Protein AF-0000000079327884 (afdb_homodimer)

Secondary structure (DSSP, 8-state):
-EEEEEE-S-HHHHHHHHHHHHHHHHHTT--EEEEEESSHHHHHTTGGGGGG-SEEEE-SS-SSS-HHHHHHHHHHH-SSSEEEEEES--TTHHHHHHTT-SEEEETT-TTHHHHHHHHHHHHHHHHHHHHTEEEEEETTEEEEEEGGGEEEEEEETTEEEEEE-SSS-EEEEE-S-HHHHHHHTTTTTEEEEETTEEEEGGGEEEEETTEEEETTS-EEE--HHHHHHHHHHHHHHHHH-/-EEEEEE-S-HHHHHHHHHHHHHHHHHTT--EEEEEESSHHHHHTTGGGGGG-SEEEE-SS-SSS-HHHHHHHHHHH-SSSEEEEEES--TTHHHHHHTT-SEEEETT-TTHHHHHHHHHHHHHHHHHHHHTEEEEEETTEEEEEEGGGEEEEEEETTEEEEEE-SSS-EEEEE-S-HHHHHHHTGGGTEEEEETTEEEEGGGEEEEETTEEEETTS-EEE--HHHHHHHHHHHHHHHHH-

Organism: NCBI:txid704125

Radius of gyration: 24.8 Å; Cα contacts (8 Å, |Δi|>4): 854; chains: 2; bounding box: 61×65×65 Å

pLDDT: mean 87.69, std 11.41, range [45.06, 98.75]

Structure (mmCIF, N/CA/C/O backbone):
data_AF-0000000079327884-model_v1
#
loop_
_entity.id
_entity.type
_entity.pdbx_description
1 polymer 'DNA-binding response regulator'
#
loop_
_atom_site.group_PDB
_atom_site.id
_atom_site.type_symbol
_atom_site.label_atom_id
_atom_site.label_alt_id
_atom_site.label_comp_id
_atom_site.label_asym_id
_atom_site.label_entity_id
_atom_site.label_seq_id
_atom_site.pdbx_PDB_ins_code
_atom_site.Cartn_x
_atom_site.Cartn_y
_atom_site.Cartn_z
_atom_site.occupancy
_atom_site.B_iso_or_equiv
_atom_site.auth_seq_id
_atom_site.auth_comp_id
_atom_site.auth_asym_id
_atom_site.auth_atom_id
_atom_site.pdbx_PDB_model_num
ATOM 1 N N . MET A 1 1 ? 17.391 5.375 -3.02 1 72.81 1 MET A N 1
ATOM 2 C CA . MET A 1 1 ? 17.453 6.832 -2.912 1 72.81 1 MET A CA 1
ATOM 3 C C . MET A 1 1 ? 16.047 7.426 -2.826 1 72.81 1 MET A C 1
ATOM 5 O O . MET A 1 1 ? 15.164 7.047 -3.588 1 72.81 1 MET A O 1
ATOM 9 N N . PHE A 1 2 ? 15.828 8.242 -1.764 1 84.19 2 PHE A N 1
ATOM 10 C CA . PHE A 1 2 ? 14.562 8.953 -1.604 1 84.19 2 PHE A CA 1
ATOM 11 C C . PHE A 1 2 ? 14.539 10.219 -2.461 1 84.19 2 PHE A C 1
ATOM 13 O O . PHE A 1 2 ? 15.367 11.117 -2.275 1 84.19 2 PHE A O 1
ATOM 20 N N . ARG A 1 3 ? 13.703 10.25 -3.449 1 89.75 3 ARG A N 1
ATOM 21 C CA . ARG A 1 3 ? 13.445 11.508 -4.148 1 89.75 3 ARG A CA 1
ATOM 22 C C . ARG A 1 3 ? 12.227 12.219 -3.576 1 89.75 3 ARG A C 1
ATOM 24 O O . ARG A 1 3 ? 11.117 11.688 -3.629 1 89.75 3 ARG A O 1
ATOM 31 N N . ILE A 1 4 ? 12.461 13.359 -3.047 1 97.56 4 ILE A N 1
ATOM 32 C CA . ILE A 1 4 ? 11.422 14.078 -2.311 1 97.56 4 ILE A CA 1
ATOM 33 C C . ILE A 1 4 ? 11.133 15.414 -2.998 1 97.56 4 ILE A C 1
ATOM 35 O O . ILE A 1 4 ? 12.055 16.109 -3.428 1 97.56 4 ILE A O 1
ATOM 39 N N . ALA A 1 5 ? 9.875 15.711 -3.17 1 98.31 5 ALA A N 1
ATOM 40 C CA . ALA A 1 5 ? 9.461 17.031 -3.646 1 98.31 5 ALA A CA 1
ATOM 41 C C . ALA A 1 5 ? 8.828 17.844 -2.525 1 98.31 5 ALA A C 1
ATOM 43 O O . ALA A 1 5 ? 8.047 17.312 -1.73 1 98.31 5 ALA A O 1
ATOM 44 N N . ILE A 1 6 ? 9.219 19.062 -2.449 1 98.62 6 ILE A N 1
ATOM 45 C CA . ILE A 1 6 ? 8.57 20.047 -1.582 1 98.62 6 ILE A CA 1
ATOM 46 C C . ILE A 1 6 ? 7.859 21.094 -2.432 1 98.62 6 ILE A C 1
ATOM 48 O O . ILE A 1 6 ? 8.492 21.766 -3.256 1 98.62 6 ILE A O 1
ATOM 52 N N . CYS A 1 7 ? 6.574 21.25 -2.244 1 98.31 7 CYS A N 1
ATOM 53 C CA . CYS A 1 7 ? 5.785 22.203 -3.004 1 98.31 7 CYS A CA 1
ATOM 54 C C . CYS A 1 7 ? 5.105 23.203 -2.076 1 98.31 7 CYS A C 1
ATOM 56 O O . CYS A 1 7 ? 4.203 22.844 -1.316 1 98.31 7 CYS A O 1
ATOM 58 N N . ASP A 1 8 ? 5.504 24.422 -2.117 1 97.75 8 ASP A N 1
ATOM 59 C CA . ASP A 1 8 ? 5.035 25.516 -1.268 1 97.75 8 ASP A CA 1
ATOM 60 C C . ASP A 1 8 ? 5.336 26.875 -1.901 1 97.75 8 ASP A C 1
ATOM 62 O O . ASP A 1 8 ? 6.41 27.062 -2.475 1 97.75 8 ASP A O 1
ATOM 66 N N . ASP A 1 9 ? 4.379 27.781 -1.758 1 96.44 9 ASP A N 1
ATOM 67 C CA . ASP A 1 9 ? 4.629 29.062 -2.418 1 96.44 9 ASP A CA 1
ATOM 68 C C . ASP A 1 9 ? 5.34 30.031 -1.482 1 96.44 9 ASP A C 1
ATOM 70 O O . ASP A 1 9 ? 5.711 31.141 -1.89 1 96.44 9 ASP A O 1
ATOM 74 N N . GLU A 1 10 ? 5.508 29.719 -0.246 1 95.69 10 GLU A N 1
ATOM 75 C CA . GLU A 1 10 ? 6.242 30.531 0.709 1 95.69 10 GLU A CA 1
ATOM 76 C C . GLU A 1 10 ? 7.668 30.016 0.896 1 95.69 10 GLU A C 1
ATOM 78 O O . GLU A 1 10 ? 7.879 28.969 1.501 1 95.69 10 GLU A O 1
ATOM 83 N N . LYS A 1 11 ? 8.633 30.828 0.542 1 95.88 11 LYS A N 1
ATOM 84 C CA . LYS A 1 11 ? 10.047 30.453 0.55 1 95.88 11 LYS A CA 1
ATOM 85 C C . LYS A 1 11 ? 10.5 30.062 1.952 1 95.88 11 LYS A C 1
ATOM 87 O O . LYS A 1 11 ? 11.32 29.156 2.113 1 95.88 11 LYS A O 1
ATOM 92 N N . TYR A 1 12 ? 10.031 30.75 2.861 1 95.94 12 TYR A N 1
ATOM 93 C CA . TYR A 1 12 ? 10.414 30.484 4.242 1 95.94 12 TYR A CA 1
ATOM 94 C C . TYR A 1 12 ? 10.086 29.047 4.625 1 95.94 12 TYR A C 1
ATOM 96 O O . TYR A 1 12 ? 10.914 28.344 5.203 1 95.94 12 TYR A O 1
ATOM 104 N N . PHE A 1 13 ? 8.914 28.594 4.32 1 96.06 13 PHE A N 1
ATOM 105 C CA . PHE A 1 13 ? 8.469 27.266 4.715 1 96.06 13 PHE A CA 1
ATOM 106 C C . PHE A 1 13 ? 9.188 26.203 3.896 1 96.06 13 PHE A C 1
ATOM 108 O O . PHE A 1 13 ? 9.461 25.109 4.402 1 96.06 13 PHE A O 1
ATOM 115 N N . ILE A 1 14 ? 9.508 26.469 2.631 1 97.69 14 ILE A N 1
ATOM 116 C CA . ILE A 1 14 ? 10.312 25.547 1.821 1 97.69 14 ILE A CA 1
ATOM 117 C C . ILE A 1 14 ? 11.656 25.312 2.494 1 97.69 14 ILE A C 1
ATOM 119 O O . ILE A 1 14 ? 12.07 24.156 2.68 1 97.69 14 ILE A O 1
ATOM 123 N N . SER A 1 15 ? 12.305 26.406 2.848 1 97.5 15 SER A N 1
ATOM 124 C CA . SER A 1 15 ? 13.625 26.328 3.461 1 97.5 15 SER A CA 1
ATOM 125 C C . SER A 1 15 ? 13.57 25.578 4.793 1 97.5 15 SER A C 1
ATOM 127 O O . SER A 1 15 ? 14.406 24.719 5.062 1 97.5 15 SER A O 1
ATOM 129 N N . GLU A 1 16 ? 12.594 25.922 5.59 1 96.94 16 GLU A N 1
ATOM 130 C CA . GLU A 1 16 ? 12.445 25.281 6.895 1 96.94 16 GLU A CA 1
ATOM 131 C C . GLU A 1 16 ? 12.266 23.766 6.754 1 96.94 16 GLU A C 1
ATOM 133 O O . GLU A 1 16 ? 12.961 22.984 7.41 1 96.94 16 GLU A O 1
ATOM 138 N N . LEU A 1 17 ? 11.344 23.359 5.883 1 97.94 17 LEU A N 1
ATOM 139 C CA . LEU A 1 17 ? 11.07 21.938 5.688 1 97.94 17 LEU A CA 1
ATOM 140 C C . LEU A 1 17 ? 12.281 21.234 5.098 1 97.94 17 LEU A C 1
ATOM 142 O O . LEU A 1 17 ? 12.625 20.125 5.52 1 97.94 17 LEU A O 1
ATOM 146 N N . ASN A 1 18 ? 12.883 21.844 4.125 1 98.12 18 ASN A N 1
ATOM 147 C CA . ASN A 1 18 ? 14.094 21.297 3.527 1 98.12 18 ASN A CA 1
ATOM 148 C C . ASN A 1 18 ? 15.164 21.016 4.582 1 98.12 18 ASN A C 1
ATOM 150 O O . ASN A 1 18 ? 15.758 19.938 4.602 1 98.12 18 ASN A O 1
ATOM 154 N N . ASP A 1 19 ? 15.391 22 5.434 1 97.94 19 ASP A N 1
ATOM 155 C CA . ASP A 1 19 ? 16.406 21.859 6.473 1 97.94 19 ASP A CA 1
ATOM 156 C C . ASP A 1 19 ? 16.078 20.703 7.41 1 97.94 19 ASP A C 1
ATOM 158 O O . ASP A 1 19 ? 16.969 19.906 7.742 1 97.94 19 ASP A O 1
ATOM 162 N N . ILE A 1 20 ? 14.844 20.625 7.832 1 97.75 20 ILE A N 1
ATOM 163 C CA . ILE A 1 20 ? 14.414 19.578 8.75 1 97.75 20 ILE A CA 1
ATOM 164 C C . ILE A 1 20 ? 14.586 18.219 8.094 1 97.75 20 ILE A C 1
ATOM 166 O O . ILE A 1 20 ? 15.102 17.281 8.719 1 97.75 20 ILE A O 1
ATOM 170 N N . LEU A 1 21 ? 14.188 18.094 6.836 1 98.25 21 LEU A N 1
ATOM 171 C CA . LEU A 1 21 ? 14.281 16.828 6.113 1 98.25 21 LEU A CA 1
ATOM 172 C C . LEU A 1 21 ? 15.734 16.422 5.914 1 98.25 21 LEU A C 1
ATOM 174 O O . LEU A 1 21 ? 16.094 15.258 6.086 1 98.25 21 LEU A O 1
ATOM 178 N N . CYS A 1 22 ? 16.594 17.391 5.566 1 97.5 22 CYS A N 1
ATOM 179 C CA . CYS A 1 22 ? 18.016 17.125 5.398 1 97.5 22 CYS A CA 1
ATOM 180 C C . CYS A 1 22 ? 18.625 16.594 6.695 1 97.5 22 CYS A C 1
ATOM 182 O O . CYS A 1 22 ? 19.375 15.625 6.688 1 97.5 22 CYS A O 1
ATOM 184 N N . LYS A 1 23 ? 18.297 17.297 7.742 1 97.56 23 LYS A N 1
ATOM 185 C CA . LYS A 1 23 ? 18.797 16.875 9.047 1 97.56 23 LYS A CA 1
ATOM 186 C C . LYS A 1 23 ? 18.391 15.43 9.352 1 97.56 23 LYS A C 1
ATOM 188 O O . LYS A 1 23 ? 19.219 14.617 9.766 1 97.56 23 LYS A O 1
ATOM 193 N N . TYR A 1 24 ? 17.094 15.109 9.141 1 96.94 24 TYR A N 1
ATOM 194 C CA . TYR A 1 24 ? 16.562 13.773 9.391 1 96.94 24 TYR A CA 1
ATOM 195 C C . TYR A 1 24 ? 17.266 12.742 8.516 1 96.94 24 TYR A C 1
ATOM 197 O O . TYR A 1 24 ? 17.734 11.711 9.008 1 96.94 24 TYR A O 1
ATOM 205 N N . LEU A 1 25 ? 17.359 13.008 7.234 1 94.5 25 LEU A N 1
ATOM 206 C CA . LEU A 1 25 ? 17.891 12.055 6.266 1 94.5 25 LEU A CA 1
ATOM 207 C C . LEU A 1 25 ? 19.375 11.82 6.473 1 94.5 25 LEU A C 1
ATOM 209 O O . LEU A 1 25 ? 19.859 10.695 6.359 1 94.5 25 LEU A O 1
ATOM 213 N N . ASN A 1 26 ? 20.094 12.852 6.816 1 94.5 26 ASN A N 1
ATOM 214 C CA . ASN A 1 26 ? 21.516 12.727 7.109 1 94.5 26 ASN A CA 1
ATOM 215 C C . ASN A 1 26 ? 21.75 11.93 8.391 1 94.5 26 ASN A C 1
ATOM 217 O O . ASN A 1 26 ? 22.656 11.094 8.445 1 94.5 26 ASN A O 1
ATOM 221 N N . LYS A 1 27 ? 20.938 12.281 9.359 1 94.75 27 LYS A N 1
ATOM 222 C CA . LYS A 1 27 ? 21.047 11.562 10.633 1 94.75 27 LYS A CA 1
ATOM 223 C C . LYS A 1 27 ? 20.859 10.062 10.438 1 94.75 27 LYS A C 1
ATOM 225 O O . LYS A 1 27 ? 21.484 9.258 11.133 1 94.75 27 LYS A O 1
ATOM 230 N N . HIS A 1 28 ? 20.062 9.727 9.508 1 90.69 28 HIS A N 1
ATOM 231 C CA . HIS A 1 28 ? 19.75 8.32 9.281 1 90.69 28 HIS A CA 1
ATOM 232 C C . HIS A 1 28 ? 20.562 7.75 8.125 1 90.69 28 HIS A C 1
ATOM 234 O O . HIS A 1 28 ? 20.281 6.641 7.66 1 90.69 28 HIS A O 1
ATOM 240 N N . GLU A 1 29 ? 21.469 8.508 7.566 1 89.12 29 GLU A N 1
ATOM 241 C CA . GLU A 1 29 ? 22.391 8.094 6.512 1 89.12 29 GLU A CA 1
ATOM 242 C C . GLU A 1 29 ? 21.641 7.582 5.285 1 89.12 29 GLU A C 1
ATOM 244 O O . GLU A 1 29 ? 21.984 6.535 4.73 1 89.12 29 GLU A O 1
ATOM 249 N N . MET A 1 30 ? 20.625 8.289 4.938 1 84.94 30 MET A N 1
ATOM 250 C CA . MET A 1 30 ? 19.812 7.941 3.77 1 84.94 30 MET A CA 1
ATOM 251 C C . MET A 1 30 ? 20.219 8.781 2.561 1 84.94 30 MET A C 1
ATOM 253 O O . MET A 1 30 ? 20.453 9.984 2.688 1 84.94 30 MET A O 1
ATOM 257 N N . GLU A 1 31 ? 20.359 8.102 1.444 1 86.62 31 GLU A N 1
ATOM 258 C CA . GLU A 1 31 ? 20.578 8.836 0.201 1 86.62 31 GLU A CA 1
ATOM 259 C C . GLU A 1 31 ? 19.297 9.5 -0.281 1 86.62 31 GLU A C 1
ATOM 261 O O . GLU A 1 31 ? 18.234 8.867 -0.321 1 86.62 31 GLU A O 1
ATOM 266 N N . TYR A 1 32 ? 19.438 10.781 -0.615 1 88 32 TYR A N 1
ATOM 267 C CA . TYR A 1 32 ? 18.203 11.484 -0.965 1 88 32 TYR A CA 1
ATOM 268 C C . TYR A 1 32 ? 18.484 12.594 -1.979 1 88 32 TYR A C 1
ATOM 270 O O . TYR A 1 32 ? 19.641 12.969 -2.188 1 88 32 TYR A O 1
ATOM 278 N N . GLU A 1 33 ? 17.5 12.961 -2.695 1 92.5 33 GLU A N 1
ATOM 279 C CA . GLU A 1 33 ? 17.406 14.172 -3.508 1 92.5 33 GLU A CA 1
ATOM 280 C C . GLU A 1 33 ? 16.109 14.93 -3.227 1 92.5 33 GLU A C 1
ATOM 282 O O . GLU A 1 33 ? 15.039 14.336 -3.195 1 92.5 33 GLU A O 1
ATOM 287 N N . ILE A 1 34 ? 16.281 16.234 -2.963 1 97.56 34 ILE A N 1
ATOM 288 C CA . ILE A 1 34 ? 15.117 17.047 -2.676 1 97.56 34 ILE A CA 1
ATOM 289 C C . ILE A 1 34 ? 14.977 18.141 -3.73 1 97.56 34 ILE A C 1
ATOM 291 O O . ILE A 1 34 ? 15.906 18.922 -3.955 1 97.56 34 ILE A O 1
ATOM 295 N N . ASP A 1 35 ? 13.898 18.109 -4.426 1 97.5 35 ASP A N 1
ATOM 296 C CA . ASP A 1 35 ? 13.539 19.188 -5.34 1 97.5 35 ASP A CA 1
ATOM 297 C C . ASP A 1 35 ? 12.445 20.078 -4.75 1 97.5 35 ASP A C 1
ATOM 299 O O . ASP A 1 35 ? 11.547 19.578 -4.062 1 97.5 35 ASP A O 1
ATOM 303 N N . THR A 1 36 ? 12.516 21.344 -5.023 1 98.31 36 THR A N 1
ATOM 304 C CA . THR A 1 36 ? 11.531 22.281 -4.484 1 98.31 36 THR A CA 1
ATOM 305 C C . THR A 1 36 ? 10.75 22.953 -5.613 1 98.31 36 THR A C 1
ATOM 307 O O . THR A 1 36 ? 11.297 23.203 -6.688 1 98.31 36 THR A O 1
ATOM 310 N N . PHE A 1 37 ? 9.469 23.156 -5.375 1 97.69 37 PHE A N 1
ATOM 311 C CA . PHE A 1 37 ? 8.562 23.812 -6.309 1 97.69 37 PHE A CA 1
ATOM 312 C C . PHE A 1 37 ? 7.805 24.938 -5.629 1 97.69 37 PHE A C 1
ATOM 314 O O . PHE A 1 37 ? 7.379 24.812 -4.48 1 97.69 37 PHE A O 1
ATOM 321 N N . LYS A 1 38 ? 7.582 26.062 -6.34 1 96.81 38 LYS A N 1
ATOM 322 C CA . LYS A 1 38 ? 7.016 27.266 -5.727 1 96.81 38 LYS A CA 1
ATOM 323 C C . LYS A 1 38 ? 5.512 27.344 -5.965 1 96.81 38 LYS A C 1
ATOM 325 O O . LYS A 1 38 ? 4.871 28.328 -5.594 1 96.81 38 LYS A O 1
ATOM 330 N N . SER A 1 39 ? 4.969 26.391 -6.656 1 96.06 39 SER A N 1
ATOM 331 C CA . SER A 1 39 ? 3.529 26.328 -6.895 1 96.06 39 SER A CA 1
ATOM 332 C C . SER A 1 39 ? 3.105 24.906 -7.293 1 96.06 39 SER A C 1
ATOM 334 O O . SER A 1 39 ? 3.922 24.125 -7.77 1 96.06 39 SER A O 1
ATOM 336 N N . GLY A 1 40 ? 1.784 24.625 -7.004 1 96.25 40 GLY A N 1
ATOM 337 C CA . GLY A 1 40 ? 1.238 23.359 -7.492 1 96.25 40 GLY A CA 1
ATOM 338 C C . GLY A 1 40 ? 1.305 23.219 -9 1 96.25 40 GLY A C 1
ATOM 339 O O . GLY A 1 40 ? 1.574 22.141 -9.523 1 96.25 40 GLY A O 1
ATOM 340 N N . LYS A 1 41 ? 1.123 24.391 -9.664 1 96 41 LYS A N 1
ATOM 341 C CA . LYS A 1 41 ? 1.171 24.406 -11.117 1 96 41 LYS A CA 1
ATOM 342 C C . LYS A 1 41 ? 2.545 23.984 -11.633 1 96 41 LYS A C 1
ATOM 344 O O . LYS A 1 41 ? 2.646 23.156 -12.531 1 96 41 LYS A O 1
ATOM 349 N N . GLU A 1 42 ? 3.59 24.531 -11.047 1 96.25 42 GLU A N 1
ATOM 350 C CA . GLU A 1 42 ? 4.957 24.172 -11.406 1 96.25 42 GLU A CA 1
ATOM 351 C C . GLU A 1 42 ? 5.195 22.672 -11.234 1 96.25 42 GLU A C 1
ATOM 353 O O . GLU A 1 42 ? 5.816 22.031 -12.086 1 96.25 42 GLU A O 1
ATOM 358 N N . PHE A 1 43 ? 4.66 22.078 -10.25 1 96.81 43 PHE A N 1
ATOM 359 C CA . PHE A 1 43 ? 4.871 20.672 -9.953 1 96.81 43 PHE A CA 1
ATOM 360 C C . PHE A 1 43 ? 4.129 19.797 -10.945 1 96.81 43 PHE A C 1
ATOM 362 O O . PHE A 1 43 ? 4.695 18.828 -11.484 1 96.81 43 PHE A O 1
ATOM 369 N N . ILE A 1 44 ? 2.893 20.156 -11.25 1 95.19 44 ILE A N 1
ATOM 370 C CA . ILE A 1 44 ? 2.049 19.312 -12.094 1 95.19 44 ILE A CA 1
ATOM 371 C C . ILE A 1 44 ? 2.564 19.344 -13.531 1 95.19 44 ILE A C 1
ATOM 373 O O . ILE A 1 44 ? 2.312 18.422 -14.312 1 95.19 44 ILE A O 1
ATOM 377 N N . GLU A 1 45 ? 3.258 20.359 -13.859 1 94.19 45 GLU A N 1
ATOM 378 C CA . GLU A 1 45 ? 3.82 20.484 -15.203 1 94.19 45 GLU A CA 1
ATOM 379 C C . GLU A 1 45 ? 4.812 19.359 -15.484 1 94.19 45 GLU A C 1
ATOM 381 O O . GLU A 1 45 ? 5.117 19.078 -16.641 1 94.19 45 GLU A O 1
ATOM 386 N N . LEU A 1 46 ? 5.254 18.781 -14.43 1 86.81 46 LEU A N 1
ATOM 387 C CA . LEU A 1 46 ? 6.145 17.641 -14.602 1 86.81 46 LEU A CA 1
ATOM 388 C C . LEU A 1 46 ? 5.43 16.5 -15.32 1 86.81 46 LEU A C 1
ATOM 390 O O . LEU A 1 46 ? 6.074 15.633 -15.914 1 86.81 46 LEU A O 1
ATOM 394 N N . GLY A 1 47 ? 4.113 16.438 -15.18 1 86.06 47 GLY A N 1
ATOM 395 C CA . GLY A 1 47 ? 3.346 15.359 -15.781 1 86.06 47 GLY A CA 1
ATOM 396 C C . GLY A 1 47 ? 3.682 13.992 -15.211 1 86.06 47 GLY A C 1
ATOM 397 O O . GLY A 1 47 ? 3.641 13.797 -13.992 1 86.06 47 GLY A O 1
ATOM 398 N N . ILE A 1 48 ? 4.047 13.125 -16.062 1 71.75 48 ILE A N 1
ATOM 399 C CA . ILE A 1 48 ? 4.301 11.742 -15.656 1 71.75 48 ILE A CA 1
ATOM 400 C C . ILE A 1 48 ? 5.57 11.672 -14.812 1 71.75 48 ILE A C 1
ATOM 402 O O . ILE A 1 48 ? 5.738 10.758 -14 1 71.75 48 ILE A O 1
ATOM 406 N N . GLU A 1 49 ? 6.461 12.617 -14.922 1 78.94 49 GLU A N 1
ATOM 407 C CA . GLU A 1 49 ? 7.723 12.625 -14.195 1 78.94 49 GLU A CA 1
ATOM 408 C C . GLU A 1 49 ? 7.492 12.82 -12.695 1 78.94 49 GLU A C 1
ATOM 410 O O . GLU A 1 49 ? 8.398 12.594 -11.891 1 78.94 49 GLU A O 1
ATOM 415 N N . MET A 1 50 ? 6.273 13.164 -12.297 1 86 50 MET A N 1
ATOM 416 C CA . MET A 1 50 ? 5.949 13.281 -10.883 1 86 50 MET A CA 1
ATOM 417 C C . MET A 1 50 ? 6.172 11.953 -10.156 1 86 50 MET A C 1
ATOM 419 O O . MET A 1 50 ? 6.441 11.938 -8.953 1 86 50 MET A O 1
ATOM 423 N N . ILE A 1 51 ? 6.117 10.945 -10.953 1 79.44 51 ILE A N 1
ATOM 424 C CA . ILE A 1 51 ? 6.121 9.617 -10.344 1 79.44 51 ILE A CA 1
ATOM 425 C C . ILE A 1 51 ? 7.523 9.289 -9.844 1 79.44 51 ILE A C 1
ATOM 427 O O . ILE A 1 51 ? 7.715 8.312 -9.109 1 79.44 51 ILE A O 1
ATOM 431 N N . LYS A 1 52 ? 8.516 10.062 -10.242 1 78.19 52 LYS A N 1
ATOM 432 C CA . LYS A 1 52 ? 9.883 9.797 -9.805 1 78.19 52 LYS A CA 1
ATOM 433 C C . LYS A 1 52 ? 10.047 10.102 -8.312 1 78.19 52 LYS A C 1
ATOM 435 O O . LYS A 1 52 ? 10.992 9.625 -7.68 1 78.19 52 LYS A O 1
ATOM 440 N N . TYR A 1 53 ? 9.18 10.859 -7.801 1 90.5 53 TYR A N 1
ATOM 441 C CA . TYR A 1 53 ? 9.266 11.195 -6.383 1 90.5 53 TYR A CA 1
ATOM 442 C C . TYR A 1 53 ? 8.602 10.125 -5.527 1 90.5 53 TYR A C 1
ATOM 444 O O . TYR A 1 53 ? 7.5 9.664 -5.84 1 90.5 53 TYR A O 1
ATOM 452 N N . THR A 1 54 ? 9.281 9.75 -4.492 1 89.5 54 THR A N 1
ATOM 453 C CA . THR A 1 54 ? 8.719 8.812 -3.527 1 89.5 54 THR A CA 1
ATOM 454 C C . THR A 1 54 ? 7.754 9.531 -2.586 1 89.5 54 THR A C 1
ATOM 456 O O . THR A 1 54 ? 6.711 8.977 -2.225 1 89.5 54 THR A O 1
ATOM 459 N N . ILE A 1 55 ? 8.133 10.703 -2.219 1 96.88 55 ILE A N 1
ATOM 460 C CA . ILE A 1 55 ? 7.355 11.5 -1.272 1 96.88 55 ILE A CA 1
ATOM 461 C C . ILE A 1 55 ? 7.168 12.914 -1.817 1 96.88 55 ILE A C 1
ATOM 463 O O . ILE A 1 55 ? 8.102 13.5 -2.369 1 96.88 55 ILE A O 1
ATOM 467 N N . VAL A 1 56 ? 5.984 13.438 -1.674 1 98.31 56 VAL A N 1
ATOM 468 C CA . VAL A 1 56 ? 5.691 14.828 -1.999 1 98.31 56 VAL A CA 1
ATOM 469 C C . VAL A 1 56 ? 5.109 15.539 -0.776 1 98.31 56 VAL A C 1
ATOM 471 O O . VAL A 1 56 ? 4.043 15.164 -0.285 1 98.31 56 VAL A O 1
ATOM 474 N N . PHE A 1 57 ? 5.84 16.516 -0.24 1 98.75 57 PHE A N 1
ATOM 475 C CA . PHE A 1 57 ? 5.316 17.438 0.77 1 98.75 57 PHE A CA 1
ATOM 476 C C . PHE A 1 57 ? 4.613 18.625 0.117 1 98.75 57 PHE A C 1
ATOM 478 O O . PHE A 1 57 ? 5.223 19.359 -0.656 1 98.75 57 PHE A O 1
ATOM 485 N N . LEU A 1 58 ? 3.377 18.797 0.476 1 98.5 58 LEU A N 1
ATOM 486 C CA . LEU A 1 58 ? 2.521 19.672 -0.327 1 98.5 58 LEU A CA 1
ATOM 487 C C . LEU A 1 58 ? 1.756 20.641 0.558 1 98.5 58 LEU A C 1
ATOM 489 O O . LEU A 1 58 ? 1.028 20.234 1.463 1 98.5 58 LEU A O 1
ATOM 493 N N . ASP A 1 59 ? 1.954 21.891 0.346 1 98.12 59 ASP A N 1
ATOM 494 C CA . ASP A 1 59 ? 1.074 22.891 0.945 1 98.12 59 ASP A CA 1
ATOM 495 C C . ASP A 1 59 ? -0.299 22.891 0.276 1 98.12 59 ASP A C 1
ATOM 497 O O . ASP A 1 59 ? -0.427 22.516 -0.888 1 98.12 59 ASP A O 1
ATOM 501 N N . ILE A 1 60 ? -1.286 23.328 1.004 1 97.56 60 ILE A N 1
ATOM 502 C CA . ILE A 1 60 ? -2.629 23.344 0.436 1 97.56 60 ILE A CA 1
ATOM 503 C C . ILE A 1 60 ? -2.924 24.719 -0.155 1 97.56 60 ILE A C 1
ATOM 505 O O . ILE A 1 60 ? -3.441 24.828 -1.27 1 97.56 60 ILE A O 1
ATOM 509 N N . ASN A 1 61 ? -2.629 25.719 0.655 1 95.5 61 ASN A N 1
ATOM 510 C CA . ASN A 1 61 ? -2.928 27.062 0.208 1 95.5 61 ASN A CA 1
ATOM 511 C C . ASN A 1 61 ? -1.796 27.641 -0.637 1 95.5 61 ASN A C 1
ATOM 513 O O . ASN A 1 61 ? -0.865 28.25 -0.105 1 95.5 61 ASN A O 1
ATOM 517 N N . MET A 1 62 ? -1.874 27.5 -1.877 1 95.19 62 MET A N 1
ATOM 518 C CA . MET A 1 62 ? -0.914 28.031 -2.834 1 95.19 62 MET A CA 1
ATOM 519 C C . MET A 1 62 ? -1.624 28.812 -3.939 1 95.19 62 MET A C 1
ATOM 521 O O . MET A 1 62 ? -2.828 28.641 -4.141 1 95.19 62 MET A O 1
ATOM 525 N N . ASP A 1 63 ? -0.84 29.547 -4.656 1 89.62 63 ASP A N 1
ATOM 526 C CA . ASP A 1 63 ? -1.395 30.375 -5.723 1 89.62 63 ASP A CA 1
ATOM 527 C C . ASP A 1 63 ? -1.861 29.516 -6.898 1 89.62 63 ASP A C 1
ATOM 529 O O . ASP A 1 63 ? -1.205 28.531 -7.254 1 89.62 63 ASP A O 1
ATOM 533 N N . GLU A 1 64 ? -3.049 29.828 -7.555 1 90.62 64 GLU A N 1
ATOM 534 C CA . GLU A 1 64 ? -3.604 29.25 -8.773 1 90.62 64 GLU A CA 1
ATOM 535 C C . GLU A 1 64 ? -4.211 27.875 -8.516 1 90.62 64 GLU A C 1
ATOM 537 O O . GLU A 1 64 ? -5.434 27.734 -8.461 1 90.62 64 GLU A O 1
ATOM 542 N N . ILE A 1 65 ? -3.281 26.859 -8.281 1 93.75 65 ILE A N 1
ATOM 543 C CA . ILE A 1 65 ? -3.758 25.516 -8.008 1 93.75 65 ILE A CA 1
ATOM 544 C C . ILE A 1 65 ? -3.432 25.141 -6.566 1 93.75 65 ILE A C 1
ATOM 546 O O . ILE A 1 65 ? -2.271 25.188 -6.148 1 93.75 65 ILE A O 1
ATOM 550 N N . ASN A 1 66 ? -4.457 24.734 -5.852 1 95.5 66 ASN A N 1
ATOM 551 C CA . ASN A 1 66 ? -4.203 24.438 -4.445 1 95.5 66 ASN A CA 1
ATOM 552 C C . ASN A 1 66 ? -3.654 23.031 -4.254 1 95.5 66 ASN A C 1
ATOM 554 O O . ASN A 1 66 ? -3.607 22.234 -5.203 1 95.5 66 ASN A O 1
ATOM 558 N N . GLY A 1 67 ? -3.262 22.734 -3.072 1 97.69 67 GLY A N 1
ATOM 559 C CA . GLY A 1 67 ? -2.592 21.484 -2.777 1 97.69 67 GLY A CA 1
ATOM 560 C C . GLY A 1 67 ? -3.473 20.266 -3.006 1 97.69 67 GLY A C 1
ATOM 561 O O . GLY A 1 67 ? -2.984 19.203 -3.391 1 97.69 67 GLY A O 1
ATOM 562 N N . ILE A 1 68 ? -4.773 20.391 -2.758 1 97.94 68 ILE A N 1
ATOM 563 C CA . ILE A 1 68 ? -5.691 19.281 -2.945 1 97.94 68 ILE A CA 1
ATOM 564 C C . ILE A 1 68 ? -5.793 18.938 -4.43 1 97.94 68 ILE A C 1
ATOM 566 O O . ILE A 1 68 ? -5.711 17.766 -4.812 1 97.94 68 ILE A O 1
ATOM 570 N N . MET A 1 69 ? -5.91 19.922 -5.215 1 97.5 69 MET A N 1
ATOM 571 C CA . MET A 1 69 ? -5.969 19.734 -6.66 1 97.5 69 MET A CA 1
ATOM 572 C C . MET A 1 69 ? -4.656 19.156 -7.184 1 97.5 69 MET A C 1
ATOM 574 O O . MET A 1 69 ? -4.66 18.281 -8.062 1 97.5 69 MET A O 1
ATOM 578 N N . THR A 1 70 ? -3.57 19.688 -6.668 1 97.94 70 THR A N 1
ATOM 579 C CA . THR A 1 70 ? -2.262 19.156 -7.031 1 97.94 70 THR A CA 1
ATOM 580 C C . THR A 1 70 ? -2.168 17.672 -6.695 1 97.94 70 THR A C 1
ATOM 582 O O . THR A 1 70 ? -1.713 16.859 -7.516 1 97.94 70 THR A O 1
ATOM 585 N N . ALA A 1 71 ? -2.623 17.281 -5.508 1 98.25 71 ALA A N 1
ATOM 586 C CA . ALA A 1 71 ? -2.611 15.891 -5.062 1 98.25 71 ALA A CA 1
ATOM 587 C C . ALA A 1 71 ? -3.463 15.016 -5.977 1 98.25 71 ALA A C 1
ATOM 589 O O . ALA A 1 71 ? -3.076 13.891 -6.305 1 98.25 71 ALA A O 1
ATOM 590 N N . LYS A 1 72 ? -4.625 15.547 -6.387 1 97.06 72 LYS A N 1
ATOM 591 C CA . LYS A 1 72 ? -5.48 14.812 -7.309 1 97.06 72 LYS A CA 1
ATOM 592 C C . LYS A 1 72 ? -4.758 14.523 -8.625 1 97.06 72 LYS A C 1
ATOM 594 O O . LYS A 1 72 ? -4.891 13.43 -9.188 1 97.06 72 LYS A O 1
ATOM 599 N N . LYS A 1 73 ? -4.035 15.461 -9.07 1 94.38 73 LYS A N 1
ATOM 600 C CA . LYS A 1 73 ? -3.271 15.289 -10.305 1 94.38 73 LYS A CA 1
ATOM 601 C C . LYS A 1 73 ? -2.193 14.219 -10.141 1 94.38 73 LYS A C 1
ATOM 603 O O . LYS A 1 73 ? -1.971 13.406 -11.039 1 94.38 73 LYS A O 1
ATOM 608 N N . ILE A 1 74 ? -1.498 14.219 -9 1 94.25 74 ILE A N 1
ATOM 609 C CA . ILE A 1 74 ? -0.516 13.18 -8.703 1 94.25 74 ILE A CA 1
ATOM 610 C C . ILE A 1 74 ? -1.166 11.805 -8.82 1 94.25 74 ILE A C 1
ATOM 612 O O . ILE A 1 74 ? -0.602 10.891 -9.438 1 94.25 74 ILE A O 1
ATOM 616 N N . ARG A 1 75 ? -2.402 11.641 -8.25 1 93.12 75 ARG A N 1
ATOM 617 C CA . ARG A 1 75 ? -3.098 10.359 -8.172 1 93.12 75 ARG A CA 1
ATOM 618 C C . ARG A 1 75 ? -3.537 9.891 -9.555 1 93.12 75 ARG A C 1
ATOM 620 O O . ARG A 1 75 ? -3.758 8.695 -9.773 1 93.12 75 ARG A O 1
ATOM 627 N N . GLU A 1 76 ? -3.619 10.852 -10.484 1 87.69 76 GLU A N 1
ATOM 628 C CA . GLU A 1 76 ? -3.902 10.461 -11.867 1 87.69 76 GLU A CA 1
ATOM 629 C C . GLU A 1 76 ? -2.754 9.648 -12.453 1 87.69 76 GLU A C 1
ATOM 631 O O . GLU A 1 76 ? -2.961 8.844 -13.367 1 87.69 76 GLU A O 1
ATOM 636 N N . PHE A 1 77 ? -1.587 9.867 -11.859 1 76.94 77 PHE A N 1
ATOM 637 C CA . PHE A 1 77 ? -0.414 9.234 -12.453 1 76.94 77 PHE A CA 1
ATOM 638 C C . PHE A 1 77 ? 0.106 8.109 -11.57 1 76.94 77 PHE A C 1
ATOM 640 O O . PHE A 1 77 ? 0.739 7.172 -12.062 1 76.94 77 PHE A O 1
ATOM 647 N N . SER A 1 78 ? -0.13 8.234 -10.273 1 81.75 78 SER A N 1
ATOM 648 C CA . SER A 1 78 ? 0.474 7.254 -9.375 1 81.75 78 SER A CA 1
ATOM 649 C C . SER A 1 78 ? -0.329 7.113 -8.086 1 81.75 78 SER A C 1
ATOM 651 O O . SER A 1 78 ? -0.695 8.109 -7.465 1 81.75 78 SER A O 1
ATOM 653 N N . LYS A 1 79 ? -0.543 5.863 -7.699 1 85.69 79 LYS A N 1
ATOM 654 C CA . LYS A 1 79 ? -1.139 5.578 -6.398 1 85.69 79 LYS A CA 1
ATOM 655 C C . LYS A 1 79 ? -0.062 5.348 -5.34 1 85.69 79 LYS A C 1
ATOM 657 O O . LYS A 1 79 ? -0.365 5.266 -4.148 1 85.69 79 LYS A O 1
ATOM 662 N N . GLU A 1 80 ? 1.196 5.406 -5.777 1 80.81 80 GLU A N 1
ATOM 663 C CA . GLU A 1 80 ? 2.279 4.973 -4.898 1 80.81 80 GLU A CA 1
ATOM 664 C C . GLU A 1 80 ? 2.982 6.168 -4.262 1 80.81 80 GLU A C 1
ATOM 666 O O . GLU A 1 80 ? 3.561 6.051 -3.18 1 80.81 80 GLU A O 1
ATOM 671 N N . VAL A 1 81 ? 2.941 7.258 -5.035 1 89.88 81 VAL A N 1
ATOM 672 C CA . VAL A 1 81 ? 3.586 8.445 -4.48 1 89.88 81 VAL A CA 1
ATOM 673 C C . VAL A 1 81 ? 2.982 8.773 -3.119 1 89.88 81 VAL A C 1
ATOM 675 O O . VAL A 1 81 ? 1.759 8.836 -2.973 1 89.88 81 VAL A O 1
ATOM 678 N N . LEU A 1 82 ? 3.812 8.891 -2.088 1 96.19 82 LEU A N 1
ATOM 679 C CA . LEU A 1 82 ? 3.342 9.242 -0.751 1 96.19 82 LEU A CA 1
ATOM 680 C C . LEU A 1 82 ? 3.154 10.75 -0.615 1 96.19 82 LEU A C 1
ATOM 682 O O . LEU A 1 82 ? 4.098 11.516 -0.813 1 96.19 82 LEU A O 1
ATOM 686 N N . ILE A 1 83 ? 1.952 11.172 -0.309 1 98.31 83 ILE A N 1
ATOM 687 C CA . ILE A 1 83 ? 1.624 12.594 -0.209 1 98.31 83 ILE A CA 1
ATOM 688 C C . ILE A 1 83 ? 1.52 12.992 1.26 1 98.31 83 ILE A C 1
ATOM 690 O O . ILE A 1 83 ? 0.831 12.336 2.043 1 98.31 83 ILE A O 1
ATOM 694 N N . VAL A 1 84 ? 2.234 13.992 1.616 1 98.69 84 VAL A N 1
ATOM 695 C CA . VAL A 1 84 ? 2.141 14.609 2.938 1 98.69 84 VAL A CA 1
ATOM 696 C C . VAL A 1 84 ? 1.698 16.062 2.803 1 98.69 84 VAL A C 1
ATOM 698 O O . VAL A 1 84 ? 2.41 16.891 2.219 1 98.69 84 VAL A O 1
ATOM 701 N N . PHE A 1 85 ? 0.553 16.359 3.379 1 98.56 85 PHE A N 1
ATOM 702 C CA . PHE A 1 85 ? 0.161 17.766 3.41 1 98.56 85 PHE A CA 1
ATOM 703 C C . PHE A 1 85 ? 0.839 18.484 4.566 1 98.56 85 PHE A C 1
ATOM 705 O O . PHE A 1 85 ? 0.883 17.969 5.688 1 98.56 85 PHE A O 1
ATOM 712 N N . VAL A 1 86 ? 1.447 19.609 4.309 1 98.31 86 VAL A N 1
ATOM 713 C CA . VAL A 1 86 ? 2.027 20.516 5.293 1 98.31 86 VAL A CA 1
ATOM 714 C C . VAL A 1 86 ? 1.443 21.906 5.117 1 98.31 86 VAL A C 1
ATOM 716 O O . VAL A 1 86 ? 1.826 22.641 4.195 1 98.31 86 VAL A O 1
ATOM 719 N N . THR A 1 87 ? 0.539 22.297 6.004 1 97.5 87 THR A N 1
ATOM 720 C CA . THR A 1 87 ? -0.24 23.5 5.758 1 97.5 87 THR A CA 1
ATOM 721 C C . THR A 1 87 ? -0.682 24.141 7.07 1 97.5 87 THR A C 1
ATOM 723 O O . THR A 1 87 ? -0.592 23.516 8.133 1 97.5 87 THR A O 1
ATOM 726 N N . ALA A 1 88 ? -1.12 25.391 6.98 1 95.19 88 ALA A N 1
ATOM 727 C CA . ALA A 1 88 ? -1.656 26.094 8.148 1 95.19 88 ALA A CA 1
ATOM 728 C C . ALA A 1 88 ? -3.154 25.828 8.297 1 95.19 88 ALA A C 1
ATOM 730 O O . ALA A 1 88 ? -3.76 26.234 9.289 1 95.19 88 ALA A O 1
ATOM 731 N N . TYR A 1 89 ? -3.764 25.156 7.375 1 94.19 89 TYR A N 1
ATOM 732 C CA . TYR A 1 89 ? -5.215 25.016 7.32 1 94.19 89 TYR A CA 1
ATOM 733 C C . TYR A 1 89 ? -5.641 23.625 7.777 1 94.19 89 TYR A C 1
ATOM 735 O O . TYR A 1 89 ? -5.293 22.609 7.148 1 94.19 89 TYR A O 1
ATOM 743 N N . ILE A 1 90 ? -6.395 23.625 8.805 1 93.19 90 ILE A N 1
ATOM 744 C CA . ILE A 1 90 ? -6.824 22.344 9.383 1 93.19 90 ILE A CA 1
ATOM 745 C C . ILE A 1 90 ? -8.086 21.859 8.672 1 93.19 90 ILE A C 1
ATOM 747 O O . ILE A 1 90 ? -8.391 20.672 8.703 1 93.19 90 ILE A O 1
ATOM 751 N N . ASN A 1 91 ? -8.789 22.688 7.945 1 94.38 91 ASN A N 1
ATOM 752 C CA . ASN A 1 91 ? -10.148 22.406 7.477 1 94.38 91 ASN A CA 1
ATOM 753 C C . ASN A 1 91 ? -10.148 21.516 6.246 1 94.38 91 ASN A C 1
ATOM 755 O O . ASN A 1 91 ? -11.211 21.141 5.746 1 94.38 91 ASN A O 1
ATOM 759 N N . TYR A 1 92 ? -8.992 21.062 5.773 1 96.06 92 TYR A N 1
ATOM 760 C CA . TYR A 1 92 ? -8.938 20.234 4.574 1 96.06 92 TYR A CA 1
ATOM 761 C C . TYR A 1 92 ? -8.555 18.797 4.922 1 96.06 92 TYR A C 1
ATOM 763 O O . TYR A 1 92 ? -8.203 18.016 4.039 1 96.06 92 TYR A O 1
ATOM 771 N N . THR A 1 93 ? -8.609 18.469 6.168 1 96.81 93 THR A N 1
ATOM 772 C CA . THR A 1 93 ? -8.148 17.172 6.629 1 96.81 93 THR A CA 1
ATOM 773 C C . THR A 1 93 ? -8.961 16.047 5.984 1 96.81 93 THR A C 1
ATOM 775 O O . THR A 1 93 ? -8.406 15.016 5.594 1 96.81 93 THR A O 1
ATOM 778 N N . LEU A 1 94 ? -10.258 16.266 5.812 1 95.81 94 LEU A N 1
ATOM 779 C CA . LEU A 1 94 ? -11.094 15.242 5.211 1 95.81 94 LEU A CA 1
ATOM 780 C C . LEU A 1 94 ? -10.766 15.062 3.732 1 95.81 94 LEU A C 1
ATOM 782 O O . LEU A 1 94 ? -10.727 13.938 3.23 1 95.81 94 LEU A O 1
ATOM 786 N N . GLU A 1 95 ? -10.492 16.172 3.072 1 96.44 95 GLU A N 1
ATOM 787 C CA . GLU A 1 95 ? -10.109 16.109 1.666 1 96.44 95 GLU A CA 1
ATOM 788 C C . GLU A 1 95 ? -8.781 15.375 1.49 1 96.44 95 GLU A C 1
ATOM 790 O O . GLU A 1 95 ? -8.57 14.695 0.481 1 96.44 95 GLU A O 1
ATOM 795 N N . GLY A 1 96 ? -7.93 15.477 2.475 1 97.81 96 GLY A N 1
ATOM 796 C CA . GLY A 1 96 ? -6.656 14.773 2.434 1 97.81 96 GLY A CA 1
ATOM 797 C C . GLY A 1 96 ? -6.805 13.266 2.354 1 97.81 96 GLY A C 1
ATOM 798 O O . GLY A 1 96 ? -6.059 12.602 1.631 1 97.81 96 GLY A O 1
ATOM 799 N N . TYR A 1 97 ? -7.809 12.766 3.047 1 97.38 97 TYR A N 1
ATOM 800 C CA . TYR A 1 97 ? -8.07 11.328 3.021 1 97.38 97 TYR A CA 1
ATOM 801 C C . TYR A 1 97 ? -8.469 10.875 1.623 1 97.38 97 TYR A C 1
ATOM 803 O O . TYR A 1 97 ? -8.078 9.789 1.183 1 97.38 97 TYR A O 1
ATOM 811 N N . LYS A 1 98 ? -9.156 11.719 0.936 1 95.94 98 LYS A N 1
ATOM 812 C CA . LYS A 1 98 ? -9.727 11.352 -0.359 1 95.94 98 LYS A CA 1
ATOM 813 C C . LYS A 1 98 ? -8.633 11.211 -1.417 1 95.94 98 LYS A C 1
ATOM 815 O O . LYS A 1 98 ? -8.852 10.586 -2.457 1 95.94 98 LYS A O 1
ATOM 820 N N . VAL A 1 99 ? -7.477 11.773 -1.128 1 96.75 99 VAL A N 1
ATOM 821 C CA . VAL A 1 99 ? -6.367 11.641 -2.068 1 96.75 99 VAL A CA 1
ATOM 822 C C . VAL A 1 99 ? -5.297 10.727 -1.48 1 96.75 99 VAL A C 1
ATOM 824 O O . VAL A 1 99 ? -4.152 10.719 -1.943 1 96.75 99 VAL A O 1
ATOM 827 N N . ASP A 1 100 ? -5.652 10.039 -0.447 1 96.5 100 ASP A N 1
ATOM 828 C CA . ASP A 1 100 ? -4.812 9.023 0.185 1 96.5 100 ASP A CA 1
ATOM 829 C C . ASP A 1 100 ? -3.508 9.633 0.692 1 96.5 100 ASP A C 1
ATOM 831 O O . ASP A 1 100 ? -2.428 9.094 0.435 1 96.5 100 ASP A O 1
ATOM 835 N N . ALA A 1 101 ? -3.643 10.781 1.312 1 97.81 101 ALA A N 1
ATOM 836 C CA . ALA A 1 101 ? -2.473 11.344 1.982 1 97.81 101 ALA A CA 1
ATOM 837 C C . ALA A 1 101 ? -2.047 10.477 3.164 1 97.81 101 ALA A C 1
ATOM 839 O O . ALA A 1 101 ? -2.891 9.969 3.904 1 97.81 101 ALA A O 1
ATOM 840 N N . ILE A 1 102 ? -0.773 10.375 3.33 1 96.81 102 ILE A N 1
ATOM 841 C CA . ILE A 1 102 ? -0.276 9.523 4.402 1 96.81 102 ILE A CA 1
ATOM 842 C C . ILE A 1 102 ? -0.262 10.305 5.715 1 96.81 102 ILE A C 1
ATOM 844 O O . ILE A 1 102 ? -0.427 9.719 6.793 1 96.81 102 ILE A O 1
ATOM 848 N N . ARG A 1 103 ? -0.012 11.57 5.562 1 97.88 103 ARG A N 1
ATOM 849 C CA . ARG A 1 103 ? 0.009 12.43 6.742 1 97.88 103 ARG A CA 1
ATOM 850 C C . ARG A 1 103 ? -0.5 13.828 6.406 1 97.88 103 ARG A C 1
ATOM 852 O O . ARG A 1 103 ? -0.528 14.219 5.238 1 97.88 103 ARG A O 1
ATOM 859 N N . TYR A 1 104 ? -0.961 14.469 7.41 1 97.69 104 TYR A N 1
ATOM 860 C CA . TYR A 1 104 ? -1.409 15.859 7.422 1 97.69 104 TYR A CA 1
ATOM 861 C C . TYR A 1 104 ? -0.804 16.609 8.602 1 97.69 104 TYR A C 1
ATOM 863 O O . TYR A 1 104 ? -1.115 16.328 9.758 1 97.69 104 TYR A O 1
ATOM 871 N N . LEU A 1 105 ? 0.068 17.547 8.258 1 97.75 105 LEU A N 1
ATOM 872 C CA . LEU A 1 105 ? 0.819 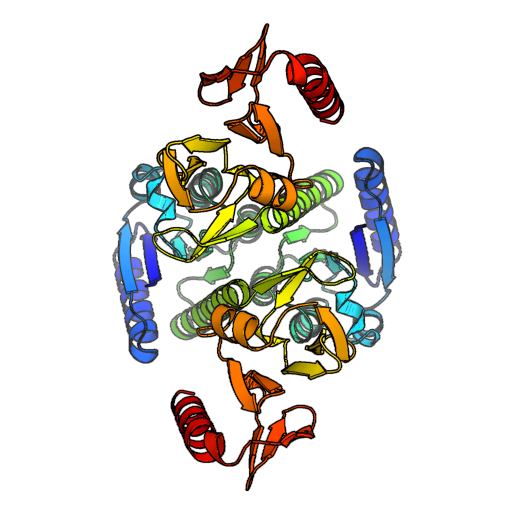18.25 9.289 1 97.75 105 LEU A CA 1
ATOM 873 C C . LEU A 1 105 ? 0.478 19.734 9.289 1 97.75 105 LEU A C 1
ATOM 875 O O . LEU A 1 105 ? 0.393 20.359 8.227 1 97.75 105 LEU A O 1
ATOM 879 N N . LEU A 1 106 ? 0.313 20.281 10.445 1 96.62 106 LEU A N 1
ATOM 880 C CA . LEU A 1 106 ? -0.023 21.688 10.57 1 96.62 106 LEU A CA 1
ATOM 881 C C . LEU A 1 106 ? 1.232 22.531 10.773 1 96.62 106 LEU A C 1
ATOM 883 O O . LEU A 1 106 ? 2.053 22.234 11.641 1 96.62 106 LEU A O 1
ATOM 887 N N . LYS A 1 107 ? 1.27 23.547 9.953 1 95.19 107 LYS A N 1
ATOM 888 C CA . LYS A 1 107 ? 2.363 24.516 10.109 1 95.19 107 LYS A CA 1
ATOM 889 C C . LYS A 1 107 ? 2.211 25.312 11.398 1 95.19 107 LYS A C 1
ATOM 891 O O . LYS A 1 107 ? 1.095 25.516 11.883 1 95.19 107 LYS A O 1
ATOM 896 N N . GLY A 1 108 ? 3.373 25.844 11.836 1 85.5 108 GLY A N 1
ATOM 897 C CA . GLY A 1 108 ? 3.389 26.797 12.938 1 85.5 108 GLY A CA 1
ATOM 898 C C . GLY A 1 108 ? 3.242 26.141 14.297 1 85.5 108 GLY A C 1
ATOM 899 O O . GLY A 1 108 ? 3.188 26.828 15.32 1 85.5 108 GLY A O 1
ATOM 900 N N . ASN A 1 109 ? 3.145 24.828 14.336 1 85.12 109 ASN A N 1
ATOM 901 C CA . ASN A 1 109 ? 3.1 24.125 15.609 1 85.12 109 ASN A CA 1
ATOM 902 C C . ASN A 1 109 ? 4.473 24.078 16.281 1 85.12 109 ASN A C 1
ATOM 904 O O . ASN A 1 109 ? 5.496 24.047 15.594 1 85.12 109 ASN A O 1
ATOM 908 N N . LYS A 1 110 ? 4.527 24.172 17.625 1 87.38 110 LYS A N 1
ATOM 909 C CA . LYS A 1 110 ? 5.773 24.172 18.375 1 87.38 110 LYS A CA 1
ATOM 910 C C . LYS A 1 110 ? 6.551 22.875 18.156 1 87.38 110 LYS A C 1
ATOM 912 O O . LYS A 1 110 ? 7.785 22.875 18.172 1 87.38 110 LYS A O 1
ATOM 917 N N . ASN A 1 111 ? 5.883 21.828 17.906 1 93.62 111 ASN A N 1
ATOM 918 C CA . ASN A 1 111 ? 6.512 20.531 17.734 1 93.62 111 ASN A CA 1
ATOM 919 C C . ASN A 1 111 ? 6.594 20.125 16.266 1 93.62 111 ASN A C 1
ATOM 921 O O . ASN A 1 111 ? 6.559 18.938 15.93 1 93.62 111 ASN A O 1
ATOM 925 N N . PHE A 1 112 ? 6.809 21.125 15.438 1 94.88 112 PHE A N 1
ATOM 926 C CA . PHE A 1 112 ? 6.754 20.875 14 1 94.88 112 PHE A CA 1
ATOM 927 C C . PHE A 1 112 ? 7.875 19.938 13.562 1 94.88 112 PHE A C 1
ATOM 929 O O . PHE A 1 112 ? 7.633 18.969 12.844 1 94.88 112 PHE A O 1
ATOM 936 N N . GLU A 1 113 ? 9.078 20.203 14.031 1 96 113 GLU A N 1
ATOM 937 C CA . GLU A 1 113 ? 10.211 19.359 13.672 1 96 113 GLU A CA 1
ATOM 938 C C . GLU A 1 113 ? 9.992 17.906 14.117 1 96 113 GLU A C 1
ATOM 940 O O . GLU A 1 113 ? 10.219 16.969 13.344 1 96 113 GLU A O 1
ATOM 945 N N . GLU A 1 114 ? 9.516 17.75 15.312 1 96.44 114 GLU A N 1
ATOM 946 C CA . GLU A 1 114 ? 9.25 16.422 15.844 1 96.44 114 GLU A CA 1
ATOM 947 C C . GLU A 1 114 ? 8.164 15.703 15.047 1 96.44 114 GLU A C 1
ATOM 949 O O . GLU A 1 114 ? 8.234 14.492 14.828 1 96.44 114 GLU A O 1
ATOM 954 N N . GLU A 1 115 ? 7.191 16.438 14.633 1 96.62 115 GLU A N 1
ATOM 955 C CA . GLU A 1 115 ? 6.102 15.875 13.852 1 96.62 115 GLU A CA 1
ATOM 956 C C . GLU A 1 115 ? 6.594 15.414 12.477 1 96.62 115 GLU A C 1
ATOM 958 O O . GLU A 1 115 ? 6.141 14.391 11.961 1 96.62 115 GLU A O 1
ATOM 963 N N . ILE A 1 116 ? 7.5 16.172 11.906 1 97.44 116 ILE A N 1
ATOM 964 C CA . ILE A 1 116 ? 8.086 15.789 10.625 1 97.44 116 ILE A CA 1
ATOM 965 C C . ILE A 1 116 ? 8.914 14.523 10.789 1 97.44 116 ILE A C 1
ATOM 967 O O . ILE A 1 116 ? 8.844 13.617 9.953 1 97.44 116 ILE A O 1
ATOM 971 N N . TYR A 1 117 ? 9.656 14.445 11.859 1 97.19 117 TYR A N 1
ATOM 972 C CA . TYR A 1 117 ? 10.445 13.242 12.125 1 97.19 117 TYR A CA 1
ATOM 973 C C . TYR A 1 117 ? 9.547 12.016 12.266 1 97.19 117 TYR A C 1
ATOM 975 O O . TYR A 1 117 ? 9.82 10.969 11.68 1 97.19 117 TYR A O 1
ATOM 983 N N . GLU A 1 118 ? 8.508 12.18 13.07 1 96.25 118 GLU A N 1
ATOM 984 C CA . GLU A 1 118 ? 7.562 11.086 13.242 1 96.25 118 GLU A CA 1
ATOM 985 C C . GLU A 1 118 ? 6.969 10.656 11.898 1 96.25 118 GLU A C 1
ATOM 987 O O . GLU A 1 118 ? 6.836 9.461 11.633 1 96.25 118 GLU A O 1
ATOM 992 N N . CYS A 1 119 ? 6.59 11.602 11.086 1 97.19 119 CYS A N 1
ATOM 993 C CA . CYS A 1 119 ? 6.055 11.344 9.75 1 97.19 119 CYS A CA 1
ATOM 994 C C . CYS A 1 119 ? 7.051 10.547 8.906 1 97.19 119 CYS A C 1
ATOM 996 O O . CYS A 1 119 ? 6.691 9.531 8.312 1 97.19 119 CYS A O 1
ATOM 998 N N . MET A 1 120 ? 8.273 10.984 8.891 1 96.94 120 MET A N 1
ATOM 999 C CA . MET A 1 120 ? 9.312 10.32 8.109 1 96.94 120 MET A CA 1
ATOM 1000 C C . MET A 1 120 ? 9.562 8.906 8.625 1 96.94 120 MET A C 1
ATOM 1002 O O . MET A 1 120 ? 9.758 7.977 7.836 1 96.94 120 MET A O 1
ATOM 1006 N N . ASP A 1 121 ? 9.531 8.766 9.953 1 95.19 121 ASP A N 1
ATOM 1007 C CA . ASP A 1 121 ? 9.664 7.426 10.523 1 95.19 121 ASP A CA 1
ATOM 1008 C C . ASP A 1 121 ? 8.57 6.496 10.008 1 95.19 121 ASP A C 1
ATOM 1010 O O . ASP A 1 121 ? 8.852 5.367 9.602 1 95.19 121 ASP A O 1
ATOM 1014 N N . ALA A 1 122 ? 7.383 7.012 9.992 1 93 122 ALA A N 1
ATOM 1015 C CA . ALA A 1 122 ? 6.242 6.219 9.547 1 93 122 ALA A CA 1
ATOM 1016 C C . ALA A 1 122 ? 6.367 5.867 8.062 1 93 122 ALA A C 1
ATOM 1018 O O . ALA A 1 122 ? 6.051 4.746 7.66 1 93 122 ALA A O 1
ATOM 1019 N N . ILE A 1 123 ? 6.809 6.785 7.273 1 93.81 123 ILE A N 1
ATOM 1020 C CA . ILE A 1 123 ? 6.957 6.598 5.836 1 93.81 123 ILE A CA 1
ATOM 1021 C C . ILE A 1 123 ? 8.031 5.547 5.559 1 93.81 123 ILE A C 1
ATOM 1023 O O . ILE A 1 123 ? 7.824 4.629 4.766 1 93.81 123 ILE A O 1
ATOM 1027 N N . VAL A 1 124 ? 9.148 5.68 6.23 1 88.56 124 VAL A N 1
ATOM 1028 C CA . VAL A 1 124 ? 10.25 4.742 6.047 1 88.56 124 VAL A CA 1
ATOM 1029 C C . VAL A 1 124 ? 9.805 3.336 6.438 1 88.56 124 VAL A C 1
ATOM 1031 O O . VAL A 1 124 ? 10.094 2.369 5.727 1 88.56 124 VAL A O 1
ATOM 1034 N N . GLU A 1 125 ? 9.109 3.285 7.512 1 84.56 125 GLU A N 1
ATOM 1035 C CA . GLU A 1 125 ? 8.586 1.995 7.953 1 84.56 125 GLU A CA 1
ATOM 1036 C C . GLU A 1 125 ? 7.652 1.39 6.906 1 84.56 125 GLU A C 1
ATOM 1038 O O . GLU A 1 125 ? 7.723 0.192 6.625 1 84.56 125 GLU A O 1
ATOM 1043 N N . LYS A 1 126 ? 6.797 2.195 6.348 1 83.94 126 LYS A N 1
ATOM 1044 C CA . LYS A 1 126 ? 5.836 1.733 5.352 1 83.94 126 LYS A CA 1
ATOM 1045 C C . LYS A 1 126 ? 6.543 1.238 4.094 1 83.94 126 LYS A C 1
ATOM 1047 O O . LYS A 1 126 ? 6.195 0.187 3.551 1 83.94 126 LYS A O 1
ATOM 1052 N N . ILE A 1 127 ? 7.473 1.963 3.633 1 76.69 127 ILE A N 1
ATOM 1053 C CA . ILE A 1 127 ? 8.227 1.605 2.438 1 76.69 127 ILE A CA 1
ATOM 1054 C C . ILE A 1 127 ? 8.961 0.284 2.664 1 76.69 127 ILE A C 1
ATOM 1056 O O . ILE A 1 127 ? 8.922 -0.608 1.814 1 76.69 127 ILE A O 1
ATOM 1060 N N . ASN A 1 128 ? 9.547 0.204 3.812 1 69.69 128 ASN A N 1
ATOM 1061 C CA . ASN A 1 128 ? 10.281 -1.011 4.145 1 69.69 128 ASN A CA 1
ATOM 1062 C C . ASN A 1 128 ? 9.352 -2.215 4.258 1 69.69 128 ASN A C 1
ATOM 1064 O O . ASN A 1 128 ? 9.727 -3.332 3.895 1 69.69 128 ASN A O 1
ATOM 1068 N N . TYR A 1 129 ? 8.164 -1.962 4.727 1 64.19 129 TYR A N 1
ATOM 1069 C CA . TYR A 1 129 ? 7.168 -3.023 4.859 1 64.19 129 TYR A CA 1
ATOM 1070 C C . TYR A 1 129 ? 6.797 -3.596 3.496 1 64.19 129 TYR A C 1
ATOM 1072 O O . TYR A 1 129 ? 6.727 -4.816 3.326 1 64.19 129 TYR A O 1
ATOM 1080 N N . VAL A 1 130 ? 6.609 -2.824 2.512 1 59.88 130 VAL A N 1
ATOM 1081 C CA . VAL A 1 130 ? 6.191 -3.24 1.176 1 59.88 130 VAL A CA 1
ATOM 1082 C C . VAL A 1 130 ? 7.324 -4.008 0.497 1 59.88 130 VAL A C 1
ATOM 1084 O O . VAL A 1 130 ? 7.086 -5.035 -0.144 1 59.88 130 VAL A O 1
ATOM 1087 N N . ILE A 1 131 ? 8.523 -3.525 0.672 1 54.09 131 ILE A N 1
ATOM 1088 C CA . ILE A 1 131 ? 9.695 -4.133 0.054 1 54.09 131 ILE A CA 1
ATOM 1089 C C . ILE A 1 131 ? 9.891 -5.547 0.596 1 54.09 131 ILE A C 1
ATOM 1091 O O . ILE A 1 131 ? 10.305 -6.449 -0.137 1 54.09 131 ILE A O 1
ATOM 1095 N N . LEU A 1 132 ? 9.375 -5.715 1.741 1 59.41 132 LEU A N 1
ATOM 1096 C CA . LEU A 1 132 ? 9.664 -6.984 2.402 1 59.41 132 LEU A CA 1
ATOM 1097 C C . LEU A 1 132 ? 8.633 -8.039 2.027 1 59.41 132 LEU A C 1
ATOM 1099 O O . LEU A 1 132 ? 8.781 -9.211 2.371 1 59.41 132 LEU A O 1
ATOM 1103 N N . LYS A 1 133 ? 7.688 -7.676 1.11 1 62.56 133 LYS A N 1
ATOM 1104 C CA . LYS A 1 133 ? 6.707 -8.695 0.74 1 62.56 133 LYS A CA 1
ATOM 1105 C C . LYS A 1 133 ? 7.137 -9.43 -0.525 1 62.56 133 LYS A C 1
ATOM 1107 O O . LYS A 1 133 ? 7.688 -8.828 -1.446 1 62.56 133 LYS A O 1
ATOM 1112 N N . LYS A 1 134 ? 7.164 -10.812 -0.512 1 65.12 134 LYS A N 1
ATOM 1113 C CA . LYS A 1 134 ? 7.555 -11.672 -1.63 1 65.12 134 LYS A CA 1
ATOM 1114 C C . LYS A 1 134 ? 6.512 -12.758 -1.877 1 65.12 134 LYS A C 1
ATOM 1116 O O . LYS A 1 134 ? 5.949 -13.312 -0.931 1 65.12 134 LYS A O 1
ATOM 1121 N N . MET A 1 135 ? 6.199 -12.961 -3.129 1 65.75 135 MET A N 1
ATOM 1122 C CA . MET A 1 135 ? 5.273 -14.031 -3.508 1 65.75 135 MET A CA 1
ATOM 1123 C C . MET A 1 135 ? 5.996 -15.367 -3.592 1 65.75 135 MET A C 1
ATOM 1125 O O . MET A 1 135 ? 7.109 -15.445 -4.113 1 65.75 135 MET A O 1
ATOM 1129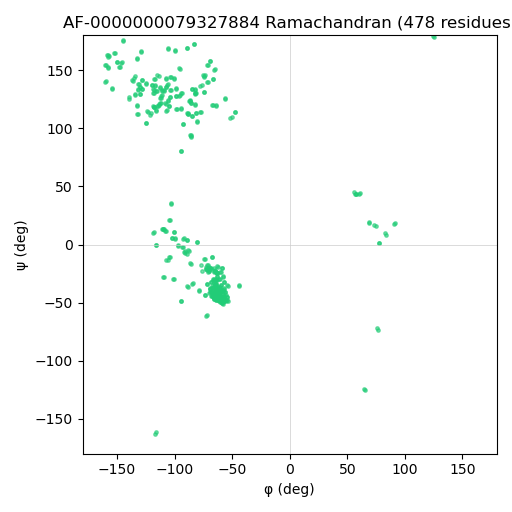 N N . PHE A 1 136 ? 5.414 -16.422 -2.998 1 72.19 136 PHE A N 1
ATOM 1130 C CA . PHE A 1 136 ? 5.91 -17.781 -3.084 1 72.19 136 PHE A CA 1
ATOM 1131 C C . PHE A 1 136 ? 4.828 -18.719 -3.607 1 72.19 136 PHE A C 1
ATOM 1133 O O . PHE A 1 136 ? 3.645 -18.547 -3.309 1 72.19 136 PHE A O 1
ATOM 1140 N N . LYS A 1 137 ? 5.168 -19.641 -4.484 1 73.5 137 LYS A N 1
ATOM 1141 C CA . LYS A 1 137 ? 4.258 -20.672 -4.969 1 73.5 137 LYS A CA 1
ATOM 1142 C C . LYS A 1 137 ? 4.254 -21.891 -4.035 1 73.5 137 LYS A C 1
ATOM 1144 O O . LYS A 1 137 ? 5.004 -22.844 -4.25 1 73.5 137 LYS A O 1
ATOM 1149 N N . PHE A 1 138 ? 3.363 -21.922 -3.146 1 78.44 138 PHE A N 1
ATOM 1150 C CA . PHE A 1 138 ? 3.26 -23.031 -2.209 1 78.44 138 PHE A CA 1
ATOM 1151 C C . PHE A 1 138 ? 2.365 -24.125 -2.77 1 78.44 138 PHE A C 1
ATOM 1153 O O . PHE A 1 138 ? 1.803 -23.984 -3.857 1 78.44 138 PHE A O 1
ATOM 1160 N N . ASN A 1 139 ? 2.408 -25.203 -2.105 1 73.94 139 ASN A N 1
ATOM 1161 C CA . ASN A 1 139 ? 1.606 -26.344 -2.535 1 73.94 139 ASN A CA 1
ATOM 1162 C C . ASN A 1 139 ? 0.121 -26 -2.588 1 73.94 139 ASN A C 1
ATOM 1164 O O . ASN A 1 139 ? -0.619 -26.547 -3.408 1 73.94 139 ASN A O 1
ATOM 1168 N N . ASN A 1 140 ? -0.25 -25.078 -1.77 1 69.56 140 ASN A N 1
ATOM 1169 C CA . ASN A 1 140 ? -1.665 -24.734 -1.688 1 69.56 140 ASN A CA 1
ATOM 1170 C C . ASN A 1 140 ? -1.978 -23.469 -2.482 1 69.56 140 ASN A C 1
ATOM 1172 O O . ASN A 1 140 ? -3.047 -22.875 -2.322 1 69.56 140 ASN A O 1
ATOM 1176 N N . GLY A 1 141 ? -0.935 -23.078 -3.262 1 70.75 141 GLY A N 1
ATOM 1177 C CA . GLY A 1 141 ? -1.146 -21.938 -4.133 1 70.75 141 GLY A CA 1
ATOM 1178 C C . GLY A 1 141 ? -0.125 -20.828 -3.93 1 70.75 141 GLY A C 1
ATOM 1179 O O . GLY A 1 141 ? 0.796 -20.969 -3.123 1 70.75 141 GLY A O 1
ATOM 1180 N N . ILE A 1 142 ? -0.288 -19.828 -4.707 1 67.31 142 ILE A N 1
ATOM 1181 C CA . ILE A 1 142 ? 0.614 -18.688 -4.609 1 67.31 142 ILE A CA 1
ATOM 1182 C C . ILE A 1 142 ? 0.173 -17.781 -3.467 1 67.31 142 ILE A C 1
ATOM 1184 O O . ILE A 1 142 ? -1.018 -17.484 -3.314 1 67.31 142 ILE A O 1
ATOM 1188 N N . ARG A 1 143 ? 1.161 -17.406 -2.572 1 68.56 143 ARG A N 1
ATOM 1189 C CA . ARG A 1 143 ? 0.878 -16.547 -1.435 1 68.56 143 ARG A CA 1
ATOM 1190 C C . ARG A 1 143 ? 1.949 -15.469 -1.288 1 68.56 143 ARG A C 1
ATOM 1192 O O . ARG A 1 143 ? 3.119 -15.703 -1.593 1 68.56 143 ARG A O 1
ATOM 1199 N N . GLU A 1 144 ? 1.469 -14.328 -0.886 1 71.44 144 GLU A N 1
ATOM 1200 C CA . GLU A 1 144 ? 2.395 -13.266 -0.515 1 71.44 144 GLU A CA 1
ATOM 1201 C C . GLU A 1 144 ? 2.818 -13.383 0.945 1 71.44 144 GLU A C 1
ATOM 1203 O O . GLU A 1 144 ? 1.977 -13.555 1.83 1 71.44 144 GLU A O 1
ATOM 1208 N N . ILE A 1 145 ? 4.164 -13.461 1.113 1 71.81 145 ILE A N 1
ATOM 1209 C CA . ILE A 1 145 ? 4.699 -13.539 2.469 1 71.81 145 ILE A CA 1
ATOM 1210 C C . ILE A 1 145 ? 5.492 -12.273 2.785 1 71.81 145 ILE A C 1
ATOM 1212 O O . ILE A 1 145 ? 6.312 -11.836 1.978 1 71.81 145 ILE A O 1
ATOM 1216 N N . HIS A 1 146 ? 5.027 -11.617 3.807 1 71.81 146 HIS A N 1
ATOM 1217 C CA . HIS A 1 146 ? 5.898 -10.578 4.348 1 71.81 146 HIS A CA 1
ATOM 1218 C C . HIS A 1 146 ? 7.188 -11.18 4.902 1 71.81 146 HIS A C 1
ATOM 1220 O O . HIS A 1 146 ? 7.148 -12 5.82 1 71.81 146 HIS A O 1
ATOM 1226 N N . LEU A 1 147 ? 8.25 -10.797 4.383 1 74.5 147 LEU A N 1
ATOM 1227 C CA . LEU A 1 147 ? 9.523 -11.438 4.719 1 74.5 147 LEU A CA 1
ATOM 1228 C C . LEU A 1 147 ? 9.867 -11.219 6.188 1 74.5 147 LEU A C 1
ATOM 1230 O O . LEU A 1 147 ? 10.508 -12.062 6.809 1 74.5 147 LEU A O 1
ATOM 1234 N N . ASN A 1 148 ? 9.32 -10.211 6.719 1 70.5 148 ASN A N 1
ATOM 1235 C CA . ASN A 1 148 ? 9.586 -9.953 8.133 1 70.5 148 ASN A CA 1
ATOM 1236 C C . ASN A 1 148 ? 8.859 -10.953 9.031 1 70.5 148 ASN A C 1
ATOM 1238 O O . ASN A 1 148 ? 9.25 -11.148 10.18 1 70.5 148 ASN A O 1
ATOM 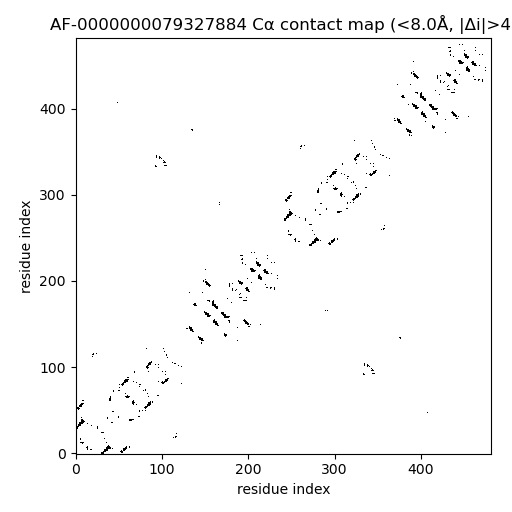1242 N N . LYS A 1 149 ? 7.859 -11.531 8.477 1 73.12 149 LYS A N 1
ATOM 1243 C CA . LYS A 1 149 ? 7.098 -12.5 9.25 1 73.12 149 LYS A CA 1
ATOM 1244 C C . LYS A 1 149 ? 7.641 -13.906 9.055 1 73.12 149 LYS A C 1
ATOM 1246 O O . LYS A 1 149 ? 7.199 -14.852 9.727 1 73.12 149 LYS A O 1
ATOM 1251 N N . MET A 1 150 ? 8.562 -14.047 8.188 1 82.62 150 MET A N 1
ATOM 1252 C CA . MET A 1 150 ? 9.188 -15.336 7.934 1 82.62 150 MET A CA 1
ATOM 1253 C C . MET A 1 150 ? 10.328 -15.594 8.922 1 82.62 150 MET A C 1
ATOM 1255 O O . MET A 1 150 ? 11.375 -14.953 8.836 1 82.62 150 MET A O 1
ATOM 1259 N N . LEU A 1 151 ? 10.102 -16.547 9.805 1 84.62 151 LEU A N 1
ATOM 1260 C CA . LEU A 1 151 ? 11.133 -16.844 10.789 1 84.62 151 LEU A CA 1
ATOM 1261 C C . LEU A 1 151 ? 12.312 -17.562 10.141 1 84.62 151 LEU A C 1
ATOM 1263 O O . LEU A 1 151 ? 13.445 -17.078 10.211 1 84.62 151 LEU A O 1
ATOM 1267 N N . TYR A 1 152 ? 11.984 -18.672 9.633 1 92.81 152 TYR A N 1
ATOM 1268 C CA . TYR A 1 152 ? 13.008 -19.484 8.969 1 92.81 152 TYR A CA 1
ATOM 1269 C C . TYR A 1 152 ? 12.375 -20.453 7.984 1 92.81 152 TYR A C 1
ATOM 1271 O O . TYR A 1 152 ? 11.148 -20.641 7.98 1 92.81 152 TYR A O 1
ATOM 1279 N N . ILE A 1 153 ? 13.172 -20.953 7.125 1 94.25 153 ILE A N 1
ATOM 1280 C CA . ILE A 1 153 ? 12.82 -22 6.164 1 94.25 153 ILE A CA 1
ATOM 1281 C C . ILE A 1 153 ? 13.625 -23.266 6.453 1 94.25 153 ILE A C 1
ATOM 1283 O O . ILE A 1 153 ? 14.844 -23.188 6.668 1 94.25 153 ILE A O 1
ATOM 1287 N N . GLU A 1 154 ? 12.875 -24.375 6.488 1 95.31 154 GLU A N 1
ATOM 1288 C CA . GLU A 1 154 ? 13.516 -25.656 6.781 1 95.31 154 GLU A CA 1
ATOM 1289 C C . GLU A 1 154 ? 13.359 -26.625 5.609 1 95.31 154 GLU A C 1
ATOM 1291 O O . GLU A 1 154 ? 12.281 -26.75 5.043 1 95.31 154 GLU A O 1
ATOM 1296 N N . SER A 1 155 ? 14.484 -27.172 5.258 1 95.5 155 SER A N 1
ATOM 1297 C CA . SER A 1 155 ? 14.445 -28.266 4.281 1 95.5 155 SER A CA 1
ATOM 1298 C C . SER A 1 155 ? 14.266 -29.609 4.969 1 95.5 155 SER A C 1
ATOM 1300 O O . SER A 1 155 ? 15.086 -30.016 5.801 1 95.5 155 SER A O 1
ATOM 1302 N N . LYS A 1 156 ? 13.156 -30.188 4.742 1 89.38 156 LYS A N 1
ATOM 1303 C CA . LYS A 1 156 ? 12.852 -31.5 5.32 1 89.38 156 LYS A CA 1
ATOM 1304 C C . LYS A 1 156 ? 12.133 -32.375 4.312 1 89.38 156 LYS A C 1
ATOM 1306 O O . LYS A 1 156 ? 11.133 -31.984 3.715 1 89.38 156 LYS A O 1
ATOM 1311 N N . LEU A 1 157 ? 12.688 -33.625 4.074 1 88.12 157 LEU A N 1
ATOM 1312 C CA . LEU A 1 157 ? 12.055 -34.656 3.244 1 88.12 157 LEU A CA 1
ATOM 1313 C C . LEU A 1 157 ? 11.773 -34.094 1.845 1 88.12 157 LEU A C 1
ATOM 1315 O O . LEU A 1 157 ? 10.648 -34.219 1.346 1 88.12 157 LEU A O 1
ATOM 1319 N N . HIS A 1 158 ? 12.695 -33.438 1.293 1 87.06 158 HIS A N 1
ATOM 1320 C CA . HIS A 1 158 ? 12.703 -32.969 -0.085 1 87.06 158 HIS A CA 1
ATOM 1321 C C . HIS A 1 158 ? 11.656 -31.875 -0.292 1 87.06 158 HIS A C 1
ATOM 1323 O O . HIS A 1 158 ? 11.172 -31.672 -1.409 1 87.06 158 HIS A O 1
ATOM 1329 N N . LYS A 1 159 ? 11.273 -31.344 0.759 1 91.94 159 LYS A N 1
ATOM 1330 C CA . LYS A 1 159 ? 10.398 -30.172 0.686 1 91.94 159 LYS A CA 1
ATOM 1331 C C . LYS A 1 159 ? 10.883 -29.062 1.613 1 91.94 159 LYS A C 1
ATOM 1333 O O . LYS A 1 159 ? 11.672 -29.312 2.529 1 91.94 159 LYS A O 1
ATOM 1338 N N . LEU A 1 160 ? 10.43 -27.812 1.341 1 93.94 160 LEU A N 1
ATOM 1339 C CA . LEU A 1 160 ? 10.734 -26.672 2.188 1 93.94 160 LEU A CA 1
ATOM 1340 C C . LEU A 1 160 ? 9.531 -26.297 3.045 1 93.94 160 LEU A C 1
ATOM 1342 O O . LEU A 1 160 ? 8.406 -26.25 2.553 1 93.94 160 LEU A O 1
ATOM 1346 N N . GLU A 1 161 ? 9.781 -26.094 4.285 1 92.69 161 GLU A N 1
ATOM 1347 C CA . GLU A 1 161 ? 8.773 -25.594 5.211 1 92.69 161 GLU A CA 1
ATOM 1348 C C . GLU A 1 161 ? 9.047 -24.141 5.586 1 92.69 161 GLU A C 1
ATOM 1350 O O . GLU A 1 161 ? 10.07 -23.828 6.191 1 92.69 161 GLU A O 1
ATOM 1355 N N . PHE A 1 162 ? 8.133 -23.297 5.184 1 90.69 162 PHE A N 1
ATOM 1356 C CA . PHE A 1 162 ? 8.195 -21.891 5.547 1 90.69 162 PHE A CA 1
ATOM 1357 C C . PHE A 1 162 ? 7.5 -21.641 6.875 1 90.69 162 PHE A C 1
ATOM 1359 O O . PHE A 1 162 ? 6.281 -21.797 6.98 1 90.69 162 PHE A O 1
ATOM 1366 N N . HIS A 1 163 ? 8.305 -21.281 7.867 1 87.81 163 HIS A N 1
ATOM 1367 C CA . HIS A 1 163 ? 7.762 -20.969 9.188 1 87.81 163 HIS A CA 1
ATOM 1368 C C . HIS A 1 163 ? 7.48 -19.484 9.328 1 87.81 163 HIS A C 1
ATOM 1370 O O .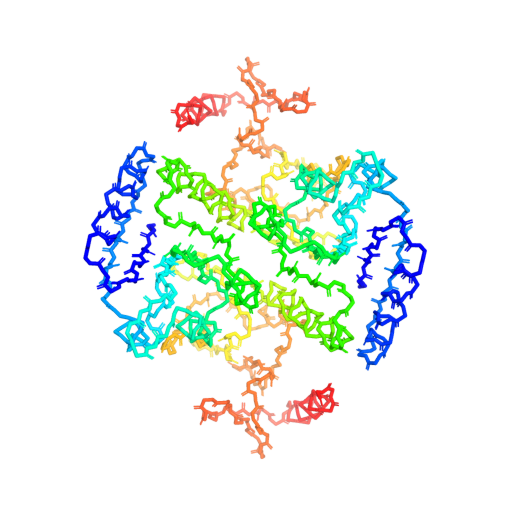 HIS A 1 163 ? 8.406 -18.672 9.445 1 87.81 163 HIS A O 1
ATOM 1376 N N . VAL A 1 164 ? 6.258 -19.125 9.242 1 82.38 164 VAL A N 1
ATOM 1377 C CA . VAL A 1 164 ? 5.824 -17.734 9.188 1 82.38 164 VAL A CA 1
ATOM 1378 C C . VAL A 1 164 ? 5.059 -17.375 10.453 1 82.38 164 VAL A C 1
ATOM 1380 O O . VAL A 1 164 ? 4.262 -18.172 10.953 1 82.38 164 VAL A O 1
ATOM 1383 N N . ILE A 1 165 ? 5.438 -16.188 10.961 1 65.88 165 ILE A N 1
ATOM 1384 C CA . ILE A 1 165 ? 4.738 -15.703 12.148 1 65.88 165 ILE A CA 1
ATOM 1385 C C . ILE A 1 165 ? 3.412 -15.062 11.742 1 65.88 165 ILE A C 1
ATOM 1387 O O . ILE A 1 165 ? 3.383 -14.156 10.906 1 65.88 165 ILE A O 1
ATOM 1391 N N . LYS A 1 166 ? 2.354 -15.555 11.898 1 59 166 LYS A N 1
ATOM 1392 C CA . LYS A 1 166 ? 1.034 -14.945 11.781 1 59 166 LYS A CA 1
ATOM 1393 C C . LYS A 1 166 ? 0.304 -14.953 13.125 1 59 166 LYS A C 1
ATOM 1395 O O . LYS A 1 166 ? 0.935 -15.016 14.18 1 59 166 LYS A O 1
ATOM 1400 N N . ASP A 1 167 ? -0.999 -14.805 13.305 1 49.53 167 ASP A N 1
ATOM 1401 C CA . ASP A 1 167 ? -1.72 -15.008 14.555 1 49.53 167 ASP A CA 1
ATOM 1402 C C . ASP A 1 167 ? -1.259 -16.281 15.258 1 49.53 167 ASP A C 1
ATOM 1404 O O . ASP A 1 167 ? -1.164 -16.328 16.484 1 49.53 167 ASP A O 1
ATOM 1408 N N . LYS A 1 168 ? -0.926 -17.328 14.609 1 55.44 168 LYS A N 1
ATOM 1409 C CA . LYS A 1 168 ? -0.278 -18.578 14.977 1 55.44 168 LYS A CA 1
ATOM 1410 C C . LYS A 1 168 ? 0.774 -18.984 13.945 1 55.44 168 LYS A C 1
ATOM 1412 O O . LYS A 1 168 ? 0.679 -18.609 12.773 1 55.44 168 LYS A O 1
ATOM 1417 N N . GLU A 1 169 ? 1.832 -19.516 14.5 1 60.41 169 GLU A N 1
ATOM 1418 C CA . GLU A 1 169 ? 2.844 -20.016 13.57 1 60.41 169 GLU A CA 1
ATOM 1419 C C . GLU A 1 169 ? 2.215 -20.859 12.469 1 60.41 169 GLU A C 1
ATOM 1421 O O . GLU A 1 169 ? 1.407 -21.75 12.75 1 60.41 169 GLU A O 1
ATOM 1426 N N . LYS A 1 170 ? 2.295 -20.375 11.25 1 77.69 170 LYS A N 1
ATOM 1427 C CA . LYS A 1 170 ? 1.829 -21.141 10.094 1 77.69 170 LYS A CA 1
ATOM 1428 C C . LYS A 1 170 ? 3.002 -21.672 9.273 1 77.69 170 LYS A C 1
ATOM 1430 O O . LYS A 1 170 ? 4.027 -21 9.141 1 77.69 170 LYS A O 1
ATOM 1435 N N . ILE A 1 171 ? 2.842 -22.875 8.891 1 84.56 171 ILE A N 1
ATOM 1436 C CA . ILE A 1 171 ? 3.867 -23.531 8.078 1 84.56 171 ILE A CA 1
ATOM 1437 C C . ILE A 1 171 ? 3.367 -23.688 6.641 1 84.56 171 ILE A C 1
ATOM 1439 O O . ILE A 1 171 ? 2.283 -24.219 6.41 1 84.56 171 ILE A O 1
ATOM 1443 N N . TYR A 1 172 ? 4.078 -23.109 5.684 1 85.75 172 TYR A N 1
ATOM 1444 C CA . TYR A 1 172 ? 3.787 -23.266 4.262 1 85.75 172 TYR A CA 1
ATOM 1445 C C . TYR A 1 172 ? 4.816 -24.156 3.586 1 85.75 172 TYR A C 1
ATOM 1447 O O . TYR A 1 172 ? 6.008 -24.094 3.895 1 85.75 172 TYR A O 1
ATOM 1455 N N . ILE A 1 173 ? 4.352 -25 2.629 1 88.88 173 ILE A N 1
ATOM 1456 C CA . ILE A 1 173 ? 5.223 -25.984 2.008 1 88.88 173 ILE A CA 1
ATOM 1457 C C . ILE A 1 173 ? 5.516 -25.578 0.563 1 88.88 173 ILE A C 1
ATOM 1459 O O . ILE A 1 173 ? 4.609 -25.188 -0.173 1 88.88 173 ILE A O 1
ATOM 1463 N N . LEU A 1 174 ? 6.738 -25.656 0.267 1 89.19 174 LEU A N 1
ATOM 1464 C CA . LEU A 1 174 ? 7.211 -25.359 -1.082 1 89.19 174 LEU A CA 1
ATOM 1465 C C . LEU A 1 174 ? 8.156 -26.453 -1.573 1 89.19 174 LEU A C 1
ATOM 1467 O O . LEU A 1 174 ? 9.07 -26.859 -0.85 1 89.19 174 LEU A O 1
ATOM 1471 N N . TYR A 1 175 ? 7.949 -26.906 -2.791 1 87.69 175 TYR A N 1
ATOM 1472 C CA . TYR A 1 175 ? 8.812 -27.938 -3.363 1 87.69 175 TYR A CA 1
ATOM 1473 C C . TYR A 1 175 ? 9.93 -27.312 -4.191 1 87.69 175 TYR A C 1
ATOM 1475 O O . TYR A 1 175 ? 9.812 -27.188 -5.414 1 87.69 175 TYR A O 1
ATOM 1483 N N . GLU A 1 176 ? 10.867 -26.891 -3.564 1 88.25 176 GLU A N 1
ATOM 1484 C CA . GLU A 1 176 ? 12.094 -26.297 -4.094 1 88.25 176 GLU A CA 1
ATOM 1485 C C . GLU A 1 176 ? 13.297 -26.672 -3.238 1 88.25 176 GLU A C 1
ATOM 1487 O O . GLU A 1 176 ? 13.156 -27.344 -2.215 1 88.25 176 GLU A O 1
ATOM 1492 N N . THR A 1 177 ? 14.406 -26.266 -3.666 1 91.62 177 THR A N 1
ATOM 1493 C CA . THR A 1 177 ? 15.609 -26.5 -2.881 1 91.62 177 THR A CA 1
ATOM 1494 C C . THR A 1 177 ? 15.945 -25.281 -2.033 1 91.62 177 THR A C 1
ATOM 1496 O O . THR A 1 177 ? 15.641 -24.141 -2.422 1 91.62 177 THR A O 1
ATOM 1499 N N . LEU A 1 178 ? 16.578 -25.5 -0.938 1 93.44 178 LEU A N 1
ATOM 1500 C CA . LEU A 1 178 ? 17 -24.406 -0.065 1 93.44 178 LEU A CA 1
ATOM 1501 C C . LEU A 1 178 ? 18.016 -23.516 -0.762 1 93.44 178 LEU A C 1
ATOM 1503 O O . LEU A 1 178 ? 18.031 -22.297 -0.539 1 93.44 178 LEU A O 1
ATOM 1507 N N . ASN A 1 179 ? 18.797 -24.109 -1.662 1 92.38 179 ASN A N 1
ATOM 1508 C CA . ASN A 1 179 ? 19.766 -23.328 -2.436 1 92.38 179 ASN A CA 1
ATOM 1509 C C . ASN A 1 179 ? 19.062 -22.297 -3.322 1 92.38 179 ASN A C 1
ATOM 1511 O O . ASN A 1 179 ? 19.5 -21.156 -3.391 1 92.38 179 ASN A O 1
ATOM 1515 N N . LYS A 1 180 ? 18.109 -22.719 -3.926 1 87.69 180 LYS A N 1
ATOM 1516 C CA . LYS A 1 180 ? 17.359 -21.828 -4.805 1 87.69 180 LYS A CA 1
ATOM 1517 C C . LYS A 1 180 ? 16.734 -20.688 -4.016 1 87.69 180 LYS A C 1
ATOM 1519 O O . LYS A 1 180 ? 16.828 -19.531 -4.41 1 87.69 180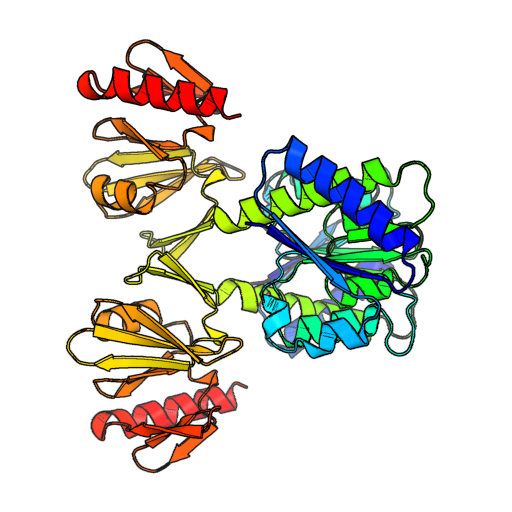 LYS A O 1
ATOM 1524 N N . ILE A 1 181 ? 16.094 -21.062 -2.922 1 89.62 181 ILE A N 1
ATOM 1525 C CA . ILE A 1 181 ? 15.406 -20.062 -2.113 1 89.62 181 ILE A CA 1
ATOM 1526 C C . ILE A 1 181 ? 16.438 -19.109 -1.489 1 89.62 181 ILE A C 1
ATOM 1528 O O . ILE A 1 181 ? 16.188 -17.906 -1.377 1 89.62 181 ILE A O 1
ATOM 1532 N N . GLU A 1 182 ? 17.578 -19.641 -1.11 1 89.88 182 GLU A N 1
ATOM 1533 C CA . GLU A 1 182 ? 18.656 -18.812 -0.569 1 89.88 182 GLU A CA 1
ATOM 1534 C C . GLU A 1 182 ? 19.078 -17.734 -1.562 1 89.88 182 GLU A C 1
ATOM 1536 O O . GLU A 1 182 ? 19.266 -16.578 -1.184 1 89.88 182 GLU A O 1
ATOM 1541 N N . LYS A 1 183 ? 19.125 -18.062 -2.758 1 80.31 183 LYS A N 1
ATOM 1542 C CA . LYS A 1 183 ? 19.484 -17.109 -3.799 1 80.31 183 LYS A CA 1
ATOM 1543 C C . LYS A 1 183 ? 18.391 -16.047 -3.967 1 80.31 183 LYS A C 1
ATOM 1545 O O . LYS A 1 183 ? 18.703 -14.859 -4.098 1 80.31 183 LYS A O 1
ATOM 1550 N N . GLU A 1 184 ? 17.234 -16.484 -3.904 1 77.88 184 GLU A N 1
ATOM 1551 C CA . GLU A 1 184 ? 16.094 -15.594 -4.09 1 77.88 184 GLU A CA 1
ATOM 1552 C C . GLU A 1 184 ? 16 -14.578 -2.957 1 77.88 184 GLU A C 1
ATOM 1554 O O . GLU A 1 184 ? 15.578 -13.438 -3.172 1 77.88 184 GLU A O 1
ATOM 1559 N N . LEU A 1 185 ? 16.453 -14.961 -1.743 1 79.31 185 LEU A N 1
ATOM 1560 C CA . LEU A 1 185 ? 16.281 -14.125 -0.561 1 79.31 185 LEU A CA 1
ATOM 1561 C C . LEU A 1 185 ? 17.609 -13.508 -0.127 1 79.31 185 LEU A C 1
ATOM 1563 O O . LEU A 1 185 ? 17.734 -13.039 1.006 1 79.31 185 LEU A O 1
ATOM 1567 N N . LYS A 1 186 ? 18.578 -13.609 -0.962 1 71.25 186 LYS A N 1
ATOM 1568 C CA . LYS A 1 186 ? 19.938 -13.195 -0.624 1 71.25 186 LYS A CA 1
ATOM 1569 C C . LYS A 1 186 ? 19.953 -11.758 -0.121 1 71.25 186 LYS A C 1
ATOM 1571 O O . LYS A 1 186 ? 20.688 -11.438 0.825 1 71.25 186 LYS A O 1
ATOM 1576 N N . ALA A 1 187 ? 19.188 -10.93 -0.603 1 63.19 187 ALA A N 1
ATOM 1577 C CA . ALA A 1 187 ? 19.234 -9.516 -0.218 1 63.19 187 ALA A CA 1
ATOM 1578 C C . ALA A 1 187 ? 18.094 -9.164 0.722 1 63.19 187 ALA A C 1
ATOM 1580 O O . ALA A 1 187 ? 17.828 -7.98 0.973 1 63.19 187 ALA A O 1
ATOM 1581 N N . SER A 1 188 ? 17.594 -10.227 1.34 1 71.62 188 SER A N 1
ATOM 1582 C CA . SER A 1 188 ? 16.375 -9.969 2.117 1 71.62 188 SER A CA 1
ATOM 1583 C C . SER A 1 188 ? 16.594 -10.266 3.596 1 71.62 188 SER A C 1
ATOM 1585 O O . SER A 1 188 ? 15.641 -10.391 4.359 1 71.62 188 SER A O 1
ATOM 1587 N N . GLY A 1 189 ? 17.812 -10.5 4.031 1 76.44 189 GLY A N 1
ATOM 1588 C CA . GLY A 1 189 ? 18.125 -10.648 5.445 1 76.44 189 GLY A CA 1
ATOM 1589 C C . GLY A 1 189 ? 18.047 -12.086 5.926 1 76.44 189 GLY A C 1
ATOM 1590 O O . GLY A 1 189 ? 17.875 -12.336 7.117 1 76.44 189 GLY A O 1
ATOM 1591 N N . PHE A 1 190 ? 18.094 -12.898 4.965 1 88.69 190 PHE A N 1
ATOM 1592 C CA . PHE A 1 190 ? 18.094 -14.305 5.352 1 88.69 190 PHE A CA 1
ATOM 1593 C C . PHE A 1 190 ? 19.516 -14.875 5.297 1 88.69 190 PHE A C 1
ATOM 1595 O O . PHE A 1 190 ? 20.297 -14.523 4.414 1 88.69 190 PHE A O 1
ATOM 1602 N N . VAL A 1 191 ? 19.828 -15.766 6.262 1 92.44 191 VAL A N 1
ATOM 1603 C CA . VAL A 1 191 ? 21.156 -16.359 6.34 1 92.44 191 VAL A CA 1
ATOM 1604 C C . VAL A 1 191 ? 21.047 -17.875 6.418 1 92.44 191 VAL A C 1
ATOM 1606 O O . VAL A 1 191 ? 20.234 -18.406 7.172 1 92.44 191 VAL A O 1
ATOM 1609 N N . ARG A 1 192 ? 21.875 -18.516 5.617 1 95 192 ARG A N 1
ATOM 1610 C CA . ARG A 1 192 ? 21.969 -19.969 5.672 1 95 192 ARG A CA 1
ATOM 1611 C C . ARG A 1 192 ? 22.797 -20.422 6.867 1 95 192 ARG A C 1
ATOM 1613 O O . ARG A 1 192 ? 24.016 -20.25 6.879 1 95 192 ARG A O 1
ATOM 1620 N N . ILE A 1 193 ? 22.141 -21.094 7.816 1 95.5 193 ILE A N 1
ATOM 1621 C CA . ILE A 1 193 ? 22.906 -21.422 9.023 1 95.5 193 ILE A CA 1
ATOM 1622 C C . ILE A 1 193 ? 23.25 -22.906 9.039 1 95.5 193 ILE A C 1
ATOM 1624 O O . ILE A 1 193 ? 24.062 -23.359 9.852 1 95.5 193 ILE A O 1
ATOM 1628 N N . HIS A 1 194 ? 22.625 -23.609 8.219 1 95.12 194 HIS A N 1
ATOM 1629 C CA . HIS A 1 194 ? 22.703 -25.062 8.117 1 95.12 194 HIS A CA 1
ATOM 1630 C C . HIS A 1 194 ? 22.297 -25.547 6.73 1 95.12 194 HIS A C 1
ATOM 1632 O O . HIS A 1 194 ? 21.688 -24.781 5.961 1 95.12 194 HIS A O 1
ATOM 1638 N N . GLN A 1 195 ? 22.688 -26.766 6.441 1 94.06 195 GLN A N 1
ATOM 1639 C CA . GLN A 1 195 ? 22.266 -27.344 5.172 1 94.06 195 GLN A CA 1
ATOM 1640 C C . GLN A 1 195 ? 20.734 -27.391 5.078 1 94.06 195 GLN A C 1
ATOM 1642 O O . GLN A 1 195 ? 20.172 -27.328 3.982 1 94.06 195 GLN A O 1
ATOM 1647 N N . SER A 1 196 ? 20.094 -27.328 6.207 1 95.94 196 SER A N 1
ATOM 1648 C CA . SER A 1 196 ? 18.656 -27.531 6.207 1 95.94 196 SER A CA 1
ATOM 1649 C C . SER A 1 196 ? 17.922 -26.281 6.656 1 95.94 196 SER A C 1
ATOM 1651 O O . SER A 1 196 ? 16.688 -26.25 6.68 1 95.94 196 SER A O 1
ATOM 1653 N N . PHE A 1 197 ? 18.672 -25.219 6.988 1 95.81 197 PHE A N 1
ATOM 1654 C CA . PHE A 1 197 ? 17.984 -24.078 7.586 1 95.81 197 PHE A CA 1
ATOM 1655 C C . PHE A 1 197 ? 18.438 -22.766 6.957 1 95.81 197 PHE A C 1
ATOM 1657 O O . PHE A 1 197 ? 19.641 -22.516 6.855 1 95.81 197 PHE A O 1
ATOM 1664 N N . LEU A 1 198 ? 17.484 -21.969 6.527 1 96.31 198 LEU A N 1
ATOM 1665 C CA . LEU A 1 198 ? 17.609 -20.578 6.141 1 96.31 198 LEU A CA 1
ATOM 1666 C C . LEU A 1 198 ? 16.828 -19.672 7.09 1 96.31 198 LEU A C 1
ATOM 1668 O O . LEU A 1 198 ? 15.609 -19.797 7.207 1 96.31 198 LEU A O 1
ATOM 1672 N N . VAL A 1 199 ? 17.562 -18.766 7.762 1 93.69 199 VAL A N 1
ATOM 1673 C CA . VAL A 1 199 ? 16.938 -18.062 8.883 1 93.69 199 VAL A CA 1
ATOM 1674 C C . VAL A 1 199 ? 16.922 -16.562 8.609 1 93.69 199 VAL A C 1
ATOM 1676 O O . VAL A 1 199 ? 17.891 -16.016 8.078 1 93.69 199 VAL A O 1
ATOM 1679 N N . ASN A 1 200 ? 15.812 -15.938 8.922 1 88.25 200 ASN A N 1
ATOM 1680 C CA . ASN A 1 200 ? 15.734 -14.484 8.938 1 88.25 200 ASN A CA 1
ATOM 1681 C C . ASN A 1 200 ? 16.578 -13.891 10.062 1 88.25 200 ASN A C 1
ATOM 1683 O O . ASN A 1 200 ? 16.312 -14.133 11.234 1 88.25 200 ASN A O 1
ATOM 1687 N N . ILE A 1 201 ? 17.5 -13.102 9.758 1 83.25 201 ILE A N 1
ATOM 1688 C CA . ILE A 1 201 ? 18.469 -12.602 10.727 1 83.25 201 ILE A CA 1
ATOM 1689 C C . ILE A 1 201 ? 17.781 -11.727 11.758 1 83.25 201 ILE A C 1
ATOM 1691 O O . ILE A 1 201 ? 18.172 -11.688 12.922 1 83.25 201 ILE A O 1
ATOM 1695 N N . LYS A 1 202 ? 16.75 -11.117 11.344 1 76.38 202 LYS A N 1
ATOM 1696 C CA . LYS A 1 202 ? 16.016 -10.219 12.234 1 76.38 202 LYS A CA 1
ATOM 1697 C C . LYS A 1 202 ? 15.398 -10.977 13.398 1 76.38 202 LYS A C 1
ATOM 1699 O O . LYS A 1 202 ? 15.094 -10.391 14.438 1 76.38 202 LYS A O 1
ATOM 1704 N N . HIS A 1 203 ? 15.219 -12.234 13.234 1 81.5 203 HIS A N 1
ATOM 1705 C CA . HIS A 1 203 ? 14.531 -13.039 14.242 1 81.5 203 HIS A CA 1
ATOM 1706 C C . HIS A 1 203 ? 15.531 -13.844 15.07 1 81.5 203 HIS A C 1
ATOM 1708 O O . HIS A 1 203 ? 15.125 -14.625 15.938 1 81.5 203 HIS A O 1
ATOM 1714 N N . ILE A 1 204 ? 16.797 -13.633 14.859 1 85.12 204 ILE A N 1
ATOM 1715 C CA . ILE A 1 204 ? 17.812 -14.258 15.719 1 85.12 204 ILE A CA 1
ATOM 1716 C C . ILE A 1 204 ? 18.047 -13.383 16.953 1 85.12 204 ILE A C 1
ATOM 1718 O O . ILE A 1 204 ? 18.391 -12.203 16.828 1 85.12 204 ILE A O 1
ATOM 1722 N N . ILE A 1 205 ? 17.844 -13.938 18.062 1 79.25 205 ILE A N 1
ATOM 1723 C CA . ILE A 1 205 ? 18.031 -13.195 19.297 1 79.25 205 ILE A CA 1
ATOM 1724 C C . ILE A 1 205 ? 19.469 -13.336 19.781 1 79.25 205 ILE A C 1
ATOM 1726 O O . ILE A 1 205 ? 20.031 -12.406 20.359 1 79.25 205 ILE A O 1
ATOM 1730 N N . ASN A 1 206 ? 19.969 -14.562 19.531 1 84.62 206 ASN A N 1
ATOM 1731 C CA . ASN A 1 206 ? 21.312 -14.867 20 1 84.62 206 ASN A CA 1
ATOM 1732 C C . ASN A 1 206 ? 21.938 -16.016 19.219 1 84.62 206 ASN A C 1
ATOM 1734 O O . ASN A 1 206 ? 21.219 -16.844 18.641 1 84.62 206 ASN A O 1
ATOM 1738 N N . ILE A 1 207 ? 23.281 -15.93 19.203 1 90 207 ILE A N 1
ATOM 1739 C CA . ILE A 1 207 ? 24.047 -17.031 18.641 1 90 207 ILE A CA 1
ATOM 1740 C C . ILE A 1 207 ? 24.906 -17.672 19.734 1 90 207 ILE A C 1
ATOM 1742 O O . ILE A 1 207 ? 25.719 -17 20.359 1 90 207 ILE A O 1
ATOM 1746 N N . VAL A 1 208 ? 24.641 -18.906 20.062 1 86.5 208 VAL A N 1
ATOM 1747 C CA . VAL A 1 208 ? 25.422 -19.688 21 1 86.5 208 VAL A CA 1
ATOM 1748 C C . VAL A 1 208 ? 26.266 -20.719 20.25 1 86.5 208 VAL A C 1
ATOM 1750 O O . VAL A 1 208 ? 26.141 -20.859 19.031 1 86.5 208 VAL A O 1
ATOM 1753 N N . PRO A 1 209 ? 27.172 -21.344 20.922 1 86.81 209 PRO A N 1
ATOM 1754 C CA . PRO A 1 209 ? 28 -22.328 20.203 1 86.81 209 PRO A CA 1
ATOM 1755 C C . PRO A 1 209 ? 27.172 -23.344 19.422 1 86.81 209 PRO A C 1
ATOM 1757 O O . PRO A 1 209 ? 26.422 -24.109 20.016 1 86.81 209 PRO A O 1
ATOM 1760 N N . HIS A 1 210 ? 27.203 -23.234 18.156 1 88.75 210 HIS A N 1
ATOM 1761 C CA . HIS A 1 210 ? 26.688 -24.125 17.125 1 88.75 210 HIS A CA 1
ATOM 1762 C C . HIS A 1 210 ? 25.172 -24.047 17.016 1 88.75 210 HIS A C 1
ATOM 1764 O O . HIS A 1 210 ? 24.531 -24.969 16.5 1 88.75 210 HIS A O 1
ATOM 1770 N N . SER A 1 211 ? 24.594 -22.922 17.641 1 94.31 211 SER A N 1
ATOM 1771 C CA . SER A 1 211 ? 23.156 -22.812 17.516 1 94.31 211 SER A CA 1
ATOM 1772 C C . SER A 1 211 ? 22.719 -21.344 17.469 1 94.31 211 SER A C 1
ATOM 1774 O O . SER A 1 211 ? 23.406 -20.469 18 1 94.31 211 SER A O 1
ATOM 1776 N N . ALA A 1 212 ? 21.625 -21.125 16.844 1 94.31 212 ALA A N 1
ATOM 1777 C CA . ALA A 1 212 ? 20.969 -19.828 16.844 1 94.31 212 ALA A CA 1
ATOM 1778 C C . ALA A 1 212 ? 19.656 -19.859 17.625 1 94.31 212 ALA A C 1
ATOM 1780 O O . ALA A 1 212 ? 18.859 -20.797 17.453 1 94.31 212 ALA A O 1
ATOM 1781 N N . ILE A 1 213 ? 19.469 -18.922 18.453 1 88.5 213 ILE A N 1
ATOM 1782 C CA . ILE A 1 213 ? 18.219 -18.781 19.203 1 88.5 213 ILE A CA 1
ATOM 1783 C C . ILE A 1 213 ? 17.328 -17.734 18.531 1 88.5 213 ILE A C 1
ATOM 1785 O O . ILE A 1 213 ? 17.75 -16.594 18.328 1 88.5 213 ILE A O 1
ATOM 1789 N N . LEU A 1 214 ? 16.109 -18.141 18.281 1 87.38 214 LEU A N 1
ATOM 1790 C CA . LEU A 1 214 ? 15.203 -17.266 17.547 1 87.38 214 LEU A CA 1
ATOM 1791 C C . LEU A 1 214 ? 14.25 -16.547 18.5 1 87.38 214 LEU A C 1
ATOM 1793 O O . LEU A 1 214 ? 14.172 -16.891 19.688 1 87.38 214 LEU A O 1
ATOM 1797 N N . SER A 1 215 ? 13.586 -15.57 17.969 1 75.69 215 SER A N 1
ATOM 1798 C CA . SER A 1 215 ? 12.727 -14.695 18.75 1 75.69 215 SER A CA 1
ATOM 1799 C C . SER A 1 215 ? 11.547 -15.461 19.344 1 75.69 215 SER A C 1
ATOM 1801 O O . SER A 1 215 ? 10.969 -15.039 20.359 1 75.69 215 SER A O 1
ATOM 1803 N N . ASN A 1 216 ? 11.195 -16.594 18.75 1 72.75 216 ASN A N 1
ATOM 1804 C CA . ASN A 1 216 ? 10.133 -17.422 19.297 1 72.75 216 ASN A CA 1
ATOM 1805 C C . ASN A 1 216 ? 10.688 -18.5 20.234 1 72.75 216 ASN A C 1
ATOM 1807 O O . ASN A 1 216 ? 10 -19.484 20.531 1 72.75 216 ASN A O 1
ATOM 1811 N N . ASN A 1 217 ? 11.93 -18.469 20.484 1 81.06 217 ASN A N 1
ATOM 1812 C CA . ASN A 1 217 ? 12.641 -19.297 21.453 1 81.06 217 ASN A CA 1
ATOM 1813 C C . ASN A 1 217 ? 12.992 -20.656 20.891 1 81.06 217 ASN A C 1
ATOM 1815 O O . ASN A 1 217 ? 13.398 -21.562 21.625 1 81.06 217 ASN A O 1
ATOM 1819 N N . ILE A 1 218 ? 12.789 -20.75 19.672 1 86.25 218 ILE A N 1
ATOM 1820 C CA . ILE A 1 218 ? 13.25 -21.969 19 1 86.25 218 ILE A CA 1
ATOM 1821 C C . ILE A 1 218 ? 14.758 -21.891 18.781 1 86.25 218 ILE A C 1
ATOM 1823 O O . ILE A 1 218 ? 15.297 -20.844 18.438 1 86.25 218 ILE A O 1
ATOM 1827 N N . GLU A 1 219 ? 15.367 -23.016 19.062 1 92.56 219 GLU A N 1
ATOM 1828 C CA . GLU A 1 219 ? 16.797 -23.125 18.844 1 92.56 219 GLU A CA 1
ATOM 1829 C C . GLU A 1 219 ? 17.094 -23.984 17.609 1 92.56 219 GLU A C 1
ATOM 1831 O O . GLU A 1 219 ? 16.609 -25.109 17.5 1 92.56 219 GLU A O 1
ATOM 1836 N N . LEU A 1 220 ? 17.828 -23.422 16.656 1 95.44 220 LEU A N 1
ATOM 1837 C CA . LEU A 1 220 ? 18.203 -24.125 15.43 1 95.44 220 LEU A CA 1
ATOM 1838 C C . LEU A 1 220 ? 19.703 -24.359 15.367 1 95.44 220 LEU A C 1
ATOM 1840 O O . LEU A 1 220 ? 20.484 -23.484 15.75 1 95.44 220 LEU A O 1
ATOM 1844 N N . PRO A 1 221 ? 20.156 -25.484 14.797 1 95.06 221 PRO A N 1
ATOM 1845 C CA . PRO A 1 221 ? 21.594 -25.766 14.695 1 95.06 221 PRO A CA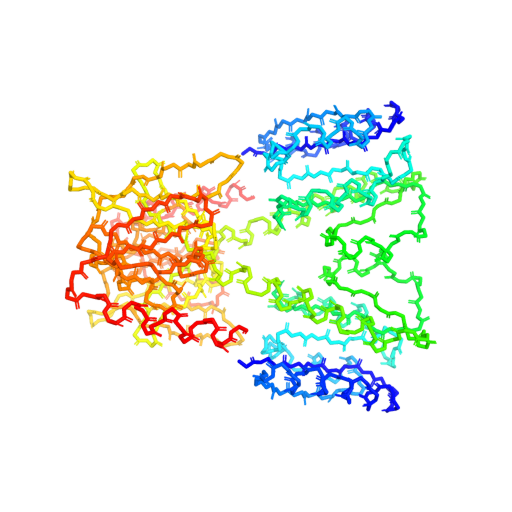 1
ATOM 1846 C C . PRO A 1 221 ? 22.281 -24.938 13.617 1 95.06 221 PRO A C 1
ATOM 1848 O O . PRO A 1 221 ? 21.672 -24.641 12.578 1 95.06 221 PRO A O 1
ATOM 1851 N N . ILE A 1 222 ? 23.547 -24.594 13.914 1 96 222 ILE A N 1
ATOM 1852 C CA . ILE A 1 222 ? 24.438 -24 12.93 1 96 222 ILE A CA 1
ATOM 1853 C C . ILE A 1 222 ? 25.547 -25 12.586 1 96 222 ILE A C 1
ATOM 1855 O O . ILE A 1 222 ? 26.203 -25.547 13.484 1 96 222 ILE A O 1
ATOM 1859 N N . SER A 1 223 ? 25.734 -25.219 11.336 1 93.5 223 SER A N 1
ATOM 1860 C CA . SER A 1 223 ? 26.797 -26.141 10.945 1 93.5 223 SER A CA 1
ATOM 1861 C C . SER A 1 223 ? 28.172 -25.594 11.305 1 93.5 223 SER A C 1
ATOM 1863 O O . SER A 1 223 ? 28.359 -24.375 11.312 1 93.5 223 SER A O 1
ATOM 1865 N N . LYS A 1 224 ? 29.109 -26.516 11.578 1 93.44 224 LYS A N 1
ATOM 1866 C CA . LYS A 1 224 ? 30.469 -26.125 11.961 1 93.44 224 LYS A CA 1
ATOM 1867 C C . LYS A 1 224 ? 31.094 -25.219 10.906 1 93.44 224 LYS A C 1
ATOM 1869 O O . LYS A 1 224 ? 31.734 -24.219 11.242 1 93.44 224 LYS A O 1
ATOM 1874 N N . SER A 1 225 ? 30.875 -25.531 9.695 1 93.56 225 SER A N 1
ATOM 1875 C CA . SER A 1 225 ? 31.516 -24.812 8.594 1 93.56 225 SER A CA 1
ATOM 1876 C C . SER A 1 225 ? 30.906 -23.422 8.422 1 93.56 225 SER A C 1
ATOM 1878 O O . SER A 1 225 ? 31.562 -22.516 7.906 1 93.56 225 SER A O 1
ATOM 1880 N N . ARG A 1 226 ? 29.734 -23.219 8.938 1 92.25 226 ARG A N 1
ATOM 1881 C CA . ARG A 1 226 ? 29.047 -21.953 8.711 1 92.25 226 ARG A CA 1
ATOM 1882 C C . ARG A 1 226 ? 29.094 -21.078 9.945 1 92.25 226 ARG A C 1
ATOM 1884 O O . ARG A 1 226 ? 28.812 -19.875 9.883 1 92.25 226 ARG A O 1
ATOM 1891 N N . TYR A 1 227 ? 29.516 -21.625 11.016 1 93.25 227 TYR A N 1
ATOM 1892 C CA . TYR A 1 227 ? 29.391 -20.969 12.305 1 93.25 227 TYR A CA 1
ATOM 1893 C C . TYR A 1 227 ? 30.062 -19.609 12.297 1 93.25 227 TYR A C 1
ATOM 1895 O O . TYR A 1 227 ? 29.469 -18.609 12.695 1 93.25 227 TYR A O 1
ATOM 1903 N N . LYS A 1 228 ? 31.219 -19.562 11.844 1 91.12 228 LYS A N 1
ATOM 1904 C CA . LYS A 1 228 ? 31.969 -18.312 11.836 1 91.12 228 LYS A CA 1
ATOM 1905 C C . LYS A 1 228 ? 31.266 -17.266 10.977 1 91.12 228 LYS A C 1
ATOM 1907 O O . LYS A 1 228 ? 31.094 -16.109 11.406 1 91.12 228 LYS A O 1
ATOM 1912 N N . ASP A 1 229 ? 30.922 -17.656 9.867 1 90.62 229 ASP A N 1
ATOM 1913 C CA . ASP A 1 229 ? 30.281 -16.75 8.93 1 90.62 229 ASP A CA 1
ATOM 1914 C C . ASP A 1 229 ? 28.953 -16.25 9.477 1 90.62 229 ASP A C 1
ATOM 1916 O O . ASP A 1 229 ? 28.625 -15.062 9.367 1 90.62 229 ASP A O 1
ATOM 1920 N N . VAL A 1 230 ? 28.141 -17.109 10.023 1 92.06 230 VAL A N 1
ATOM 1921 C CA . VAL A 1 230 ? 26.844 -16.766 10.586 1 92.06 230 VAL A CA 1
ATOM 1922 C C . VAL A 1 230 ? 27.016 -15.805 11.758 1 92.06 230 VAL A C 1
ATOM 1924 O O . VAL A 1 230 ? 26.312 -14.805 11.859 1 92.06 230 VAL A O 1
ATOM 1927 N N . LYS A 1 231 ? 27.953 -16.172 12.539 1 88.25 231 LYS A N 1
ATOM 1928 C CA . LYS A 1 231 ? 28.25 -15.32 13.688 1 88.25 231 LYS A CA 1
ATOM 1929 C C . LYS A 1 231 ? 28.641 -13.914 13.242 1 88.25 231 LYS A C 1
ATOM 1931 O O . LYS A 1 231 ? 28.125 -12.93 13.766 1 88.25 231 LYS A O 1
ATOM 1936 N N . ASN A 1 232 ? 29.516 -13.82 12.305 1 84.44 232 ASN A N 1
ATOM 1937 C CA . ASN A 1 232 ? 29.953 -12.531 11.789 1 84.44 232 ASN A CA 1
ATOM 1938 C C . ASN A 1 232 ? 28.797 -11.742 11.188 1 84.44 232 ASN A C 1
ATOM 1940 O O . ASN A 1 232 ? 28.672 -10.539 11.422 1 84.44 232 ASN A O 1
ATOM 1944 N N . THR A 1 233 ? 28.016 -12.375 10.438 1 81.75 233 THR A N 1
ATOM 1945 C CA . THR A 1 233 ? 26.875 -11.734 9.805 1 81.75 233 THR A CA 1
ATOM 1946 C C . THR A 1 233 ? 25.906 -11.195 10.859 1 81.75 233 THR A C 1
ATOM 1948 O O . THR A 1 233 ? 25.359 -10.094 10.703 1 81.75 233 THR A O 1
ATOM 1951 N N . PHE A 1 234 ? 25.703 -11.945 11.891 1 84.38 234 PHE A N 1
ATOM 1952 C CA . PHE A 1 234 ? 24.812 -11.555 12.969 1 84.38 234 PHE A CA 1
ATOM 1953 C C . PHE A 1 234 ? 25.344 -10.336 13.711 1 84.38 234 PHE A C 1
ATOM 1955 O O . PHE A 1 234 ? 24.594 -9.398 13.992 1 84.38 234 PHE A O 1
ATOM 1962 N N . ILE A 1 235 ? 26.594 -10.398 13.93 1 77.56 235 ILE A N 1
ATOM 1963 C CA . ILE A 1 235 ? 27.234 -9.281 14.602 1 77.56 235 ILE A CA 1
ATOM 1964 C C . ILE A 1 235 ? 27.109 -8.023 13.75 1 77.56 235 ILE A C 1
ATOM 1966 O O . ILE A 1 235 ? 26.797 -6.945 14.258 1 77.56 235 ILE A O 1
ATOM 1970 N N . GLU A 1 236 ? 27.391 -8.219 12.5 1 71.25 236 GLU A N 1
ATOM 1971 C CA . GLU A 1 236 ? 27.266 -7.098 11.57 1 71.25 236 GLU A CA 1
ATOM 1972 C C . GLU A 1 236 ? 25.844 -6.535 11.578 1 71.25 236 GLU A C 1
ATOM 1974 O O . GLU A 1 236 ? 25.656 -5.32 11.539 1 71.25 236 GLU A O 1
ATOM 1979 N N . TYR A 1 237 ? 24.922 -7.402 11.633 1 68.75 237 TYR A N 1
ATOM 1980 C CA . TYR A 1 237 ? 23.516 -7.012 11.648 1 68.75 237 TYR A CA 1
ATOM 1981 C C . TYR A 1 237 ? 23.188 -6.219 12.906 1 68.75 237 TYR A C 1
ATOM 1983 O O . TYR A 1 237 ? 22.531 -5.18 12.836 1 68.75 237 TYR A O 1
ATOM 1991 N N . ILE A 1 238 ? 23.609 -6.73 14.023 1 65.06 238 ILE A N 1
ATOM 1992 C CA . ILE A 1 238 ? 23.344 -6.078 15.305 1 65.06 238 ILE A CA 1
ATOM 1993 C C . ILE A 1 238 ? 24.031 -4.715 15.344 1 65.06 238 ILE A C 1
ATOM 1995 O O . ILE A 1 238 ? 23.484 -3.752 15.891 1 65.06 238 ILE A O 1
ATOM 1999 N N . GLY A 1 239 ? 25.141 -4.715 14.766 1 58.53 239 GLY A N 1
ATOM 2000 C CA . GLY A 1 239 ? 25.859 -3.447 14.711 1 58.53 239 GLY A CA 1
ATOM 2001 C C . GLY A 1 239 ? 25.188 -2.42 13.82 1 58.53 239 GLY A C 1
ATOM 2002 O O . GLY A 1 239 ? 25.359 -1.214 14.023 1 58.53 239 GLY A O 1
ATOM 2003 N N . GLU A 1 240 ? 24.594 -2.932 12.844 1 48.25 240 GLU A N 1
ATOM 2004 C CA . GLU A 1 240 ? 23.922 -2.045 11.906 1 48.25 240 GLU A CA 1
ATOM 2005 C C . GLU A 1 240 ? 22.594 -1.534 12.469 1 48.25 240 GLU A C 1
ATOM 2007 O O . GLU A 1 240 ? 22.062 -0.523 12.008 1 48.25 240 GLU A O 1
ATOM 2012 N N . ILE A 1 241 ? 22.234 -2.178 13.344 1 45.06 241 ILE A N 1
ATOM 2013 C CA . ILE A 1 241 ? 20.984 -1.764 13.969 1 45.06 241 ILE A CA 1
ATOM 2014 C C . ILE A 1 241 ? 21.281 -0.788 15.109 1 45.06 241 ILE A C 1
ATOM 2016 O O . ILE A 1 241 ? 22.219 -0.995 15.891 1 45.06 241 ILE A O 1
ATOM 2020 N N . MET B 1 1 ? -13.188 -12.906 -0.617 1 72.38 1 MET B N 1
ATOM 2021 C CA . MET B 1 1 ? -14.242 -12.555 0.327 1 72.38 1 MET B CA 1
ATOM 2022 C C . MET B 1 1 ? -13.797 -11.414 1.24 1 72.38 1 MET B C 1
ATOM 2024 O O . MET B 1 1 ? -12.68 -11.438 1.763 1 72.38 1 MET B O 1
ATOM 2028 N N . PHE B 1 2 ? -14.617 -10.336 1.283 1 83.88 2 PHE B N 1
ATOM 2029 C CA . PHE B 1 2 ? -14.367 -9.211 2.18 1 83.88 2 PHE B CA 1
ATOM 2030 C C . PHE B 1 2 ? -14.867 -9.516 3.584 1 83.88 2 PHE B C 1
ATOM 2032 O O . PHE B 1 2 ? -16.062 -9.75 3.785 1 83.88 2 PHE B O 1
ATOM 2039 N N . ARG B 1 3 ? -14 -9.641 4.516 1 89.5 3 ARG B N 1
ATOM 2040 C CA . ARG B 1 3 ? -14.422 -9.68 5.914 1 89.5 3 ARG B CA 1
ATOM 2041 C C . ARG B 1 3 ? -14.352 -8.297 6.547 1 89.5 3 ARG B C 1
ATOM 2043 O O . ARG B 1 3 ? -13.281 -7.699 6.641 1 89.5 3 ARG B O 1
ATOM 2050 N N . ILE B 1 4 ? -15.477 -7.824 6.941 1 97.44 4 ILE B N 1
ATOM 2051 C CA . ILE B 1 4 ? -15.602 -6.449 7.41 1 97.44 4 ILE B CA 1
ATOM 2052 C C . ILE B 1 4 ? -16.047 -6.438 8.867 1 97.44 4 ILE B C 1
ATOM 2054 O O . ILE B 1 4 ? -16.938 -7.207 9.258 1 97.44 4 ILE B O 1
ATOM 2058 N N . ALA B 1 5 ? -15.391 -5.648 9.672 1 98.25 5 ALA B N 1
ATOM 2059 C CA . ALA B 1 5 ? -15.844 -5.414 11.039 1 98.25 5 ALA B CA 1
ATOM 2060 C C . ALA B 1 5 ? -16.422 -4.012 11.195 1 98.25 5 ALA B C 1
ATOM 2062 O O . ALA B 1 5 ? -15.891 -3.045 10.648 1 98.25 5 ALA B O 1
ATOM 2063 N N . ILE B 1 6 ? -17.531 -3.949 11.859 1 98.62 6 ILE B N 1
ATOM 2064 C CA . ILE B 1 6 ? -18.109 -2.684 12.281 1 98.62 6 ILE B CA 1
ATOM 2065 C C . ILE B 1 6 ? -18.062 -2.566 13.797 1 98.62 6 ILE B C 1
ATOM 2067 O O . ILE B 1 6 ? -18.578 -3.424 14.516 1 98.62 6 ILE B O 1
ATOM 2071 N N . CYS B 1 7 ? -17.422 -1.533 14.297 1 98.31 7 CYS B N 1
ATOM 2072 C CA . CYS B 1 7 ? -17.297 -1.317 15.734 1 98.31 7 CYS B CA 1
ATOM 2073 C C . CYS B 1 7 ? -17.906 0.016 16.141 1 98.31 7 CYS B C 1
ATOM 2075 O O . CYS B 1 7 ? -17.391 1.077 15.789 1 98.31 7 CYS B O 1
ATOM 2077 N N . ASP B 1 8 ? -18.969 -0.005 16.875 1 97.69 8 ASP B N 1
ATOM 2078 C CA . ASP B 1 8 ? -19.734 1.149 17.312 1 97.69 8 ASP B CA 1
ATOM 2079 C C . ASP B 1 8 ? -20.609 0.805 18.516 1 97.69 8 ASP B C 1
ATOM 2081 O O . ASP B 1 8 ? -21.188 -0.279 18.578 1 97.69 8 ASP B O 1
ATOM 2085 N N . ASP B 1 9 ? -20.672 1.736 19.453 1 96.44 9 ASP B N 1
ATOM 2086 C CA . ASP B 1 9 ? -21.438 1.389 20.641 1 96.44 9 ASP B CA 1
ATOM 2087 C C . ASP B 1 9 ? -22.906 1.778 20.484 1 96.44 9 ASP B C 1
ATOM 2089 O O . ASP B 1 9 ? -23.719 1.488 21.359 1 96.44 9 ASP B O 1
ATOM 2093 N N . GLU B 1 10 ? -23.266 2.473 19.469 1 95.69 10 GLU B N 1
ATOM 2094 C CA . GLU B 1 10 ? -24.656 2.83 19.188 1 95.69 10 GLU B CA 1
ATOM 2095 C C . GLU B 1 10 ? -25.281 1.884 18.156 1 95.69 10 GLU B C 1
ATOM 2097 O O . GLU B 1 10 ? -24.922 1.93 16.984 1 95.69 10 GLU B O 1
ATOM 2102 N N . LYS B 1 11 ? -26.281 1.16 18.547 1 95.81 11 LYS B N 1
ATOM 2103 C CA . LYS B 1 11 ? -26.906 0.126 17.734 1 95.81 11 LYS B CA 1
ATOM 2104 C C . LYS B 1 11 ? -27.484 0.712 16.438 1 95.81 11 LYS B C 1
ATOM 2106 O O . LYS B 1 11 ? -27.438 0.069 15.391 1 95.81 11 LYS B O 1
ATOM 2111 N N . TYR B 1 12 ? -28 1.817 16.562 1 95.88 12 TYR B N 1
ATOM 2112 C CA . TYR B 1 12 ? -28.594 2.469 15.398 1 95.88 12 TYR B CA 1
ATOM 2113 C C . TYR B 1 12 ? -27.562 2.639 14.289 1 95.88 12 TYR B C 1
ATOM 2115 O O . TYR B 1 12 ? -27.844 2.318 13.125 1 95.88 12 TYR B O 1
ATOM 2123 N N . PHE B 1 13 ? -26.422 3.127 14.625 1 96 13 PHE B N 1
ATOM 2124 C CA . PHE B 1 13 ? -25.391 3.406 13.625 1 96 13 PHE B CA 1
ATOM 2125 C C . PHE B 1 13 ? -24.797 2.111 13.086 1 96 13 PHE B C 1
ATOM 2127 O O . PHE B 1 13 ? -24.438 2.035 11.906 1 96 13 PHE B O 1
ATOM 2134 N N . ILE B 1 14 ? -24.688 1.061 13.906 1 97.69 14 ILE B N 1
ATOM 2135 C CA . ILE B 1 14 ? -24.266 -0.252 13.438 1 97.69 14 ILE B CA 1
ATOM 2136 C C . ILE B 1 14 ? -25.203 -0.745 12.336 1 97.69 14 ILE B C 1
ATOM 2138 O O . ILE B 1 14 ? -24.75 -1.149 11.266 1 97.69 14 ILE B O 1
ATOM 2142 N N . SER B 1 15 ? -26.484 -0.691 12.648 1 97.44 15 SER B N 1
ATOM 2143 C CA . SER B 1 15 ? -27.484 -1.173 11.711 1 97.44 15 SER B CA 1
ATOM 2144 C C . SER B 1 15 ? -27.469 -0.366 10.414 1 97.44 15 SER B C 1
ATOM 2146 O O . SER B 1 15 ? -27.516 -0.935 9.328 1 97.44 15 SER B O 1
ATOM 2148 N N . GLU B 1 16 ? -27.406 0.937 10.555 1 97 16 GLU B N 1
ATOM 2149 C CA . GLU B 1 16 ? -27.375 1.81 9.383 1 97 16 GLU B CA 1
ATOM 2150 C C . GLU B 1 16 ? -26.188 1.494 8.484 1 97 16 GLU B C 1
ATOM 2152 O O . GLU B 1 16 ? -26.359 1.313 7.273 1 97 16 GLU B O 1
ATOM 2157 N N . LEU B 1 17 ? -25 1.418 9.07 1 97.94 17 LEU B N 1
ATOM 2158 C CA . LEU B 1 17 ? -23.797 1.151 8.297 1 97.94 17 LEU B CA 1
ATOM 2159 C C . LEU B 1 17 ? -23.844 -0.241 7.676 1 97.94 17 LEU B C 1
ATOM 2161 O O . LEU B 1 17 ? -23.469 -0.421 6.516 1 97.94 17 LEU B O 1
ATOM 2165 N N . ASN B 1 18 ? -24.266 -1.196 8.469 1 98.12 18 ASN B N 1
ATOM 2166 C CA . ASN B 1 18 ? -24.406 -2.557 7.961 1 98.12 18 ASN B CA 1
ATOM 2167 C C . ASN B 1 18 ? -25.297 -2.602 6.727 1 98.12 18 ASN B C 1
ATOM 2169 O O . ASN B 1 18 ? -24.953 -3.229 5.723 1 98.12 18 ASN B O 1
ATOM 2173 N N . ASP B 1 19 ? -26.438 -1.942 6.809 1 97.94 19 ASP B N 1
ATOM 2174 C CA . ASP B 1 19 ? -27.375 -1.928 5.699 1 97.94 19 ASP B CA 1
ATOM 2175 C C . ASP B 1 19 ? -26.75 -1.312 4.449 1 97.94 19 ASP B C 1
ATOM 2177 O O . ASP B 1 19 ? -26.906 -1.849 3.35 1 97.94 19 ASP B O 1
ATOM 2181 N N . ILE B 1 20 ? -26.094 -0.186 4.629 1 97.75 20 ILE B N 1
ATOM 2182 C CA . ILE B 1 20 ? -25.469 0.52 3.516 1 97.75 20 ILE B CA 1
ATOM 2183 C C . ILE B 1 20 ? -24.406 -0.364 2.877 1 97.75 20 ILE B C 1
ATOM 2185 O O . ILE B 1 20 ? -24.344 -0.483 1.651 1 97.75 20 ILE B O 1
ATOM 2189 N N . LEU B 1 21 ? -23.594 -1.001 3.707 1 98.19 21 LEU B N 1
ATOM 2190 C CA . LEU B 1 21 ? -22.516 -1.852 3.215 1 98.19 21 LEU B CA 1
ATOM 2191 C C . LEU B 1 21 ? -23.078 -3.068 2.484 1 98.19 21 LEU B C 1
ATOM 2193 O O . LEU B 1 21 ? -22.562 -3.443 1.422 1 98.19 21 LEU B O 1
ATOM 2197 N N . CYS B 1 22 ? -24.125 -3.676 3.039 1 97.5 22 CYS B N 1
ATOM 2198 C CA . CYS B 1 22 ? -24.766 -4.816 2.391 1 97.5 22 CYS B CA 1
ATOM 2199 C C . CYS B 1 22 ? -25.297 -4.438 1.014 1 97.5 22 CYS B C 1
ATOM 2201 O O . CYS B 1 22 ? -25.109 -5.168 0.043 1 97.5 22 CYS B O 1
ATOM 2203 N N . LYS B 1 23 ? -25.984 -3.332 0.995 1 97.62 23 LYS B N 1
ATOM 2204 C CA . LYS B 1 23 ? -26.5 -2.848 -0.276 1 97.62 23 LYS B CA 1
ATOM 2205 C C . LYS B 1 23 ? -25.391 -2.678 -1.307 1 97.62 23 LYS B C 1
ATOM 2207 O O . LYS B 1 23 ? -25.516 -3.129 -2.447 1 97.62 23 LYS B O 1
ATOM 2212 N N . TYR B 1 24 ? -24.281 -2.01 -0.905 1 96.94 24 TYR B N 1
ATOM 2213 C CA . TYR B 1 24 ? -23.141 -1.781 -1.787 1 96.94 24 TYR B CA 1
ATOM 2214 C C . TYR B 1 24 ? -22.547 -3.102 -2.264 1 96.94 24 TYR B C 1
ATOM 2216 O O . TYR B 1 24 ? -22.328 -3.293 -3.461 1 96.94 24 TYR B O 1
ATOM 2224 N N . LEU B 1 25 ? -22.297 -4.004 -1.348 1 94.5 25 LEU B N 1
ATOM 2225 C CA . LEU B 1 25 ? -21.594 -5.25 -1.641 1 94.5 25 LEU B CA 1
ATOM 2226 C C . LEU B 1 25 ? -22.453 -6.164 -2.506 1 94.5 25 LEU B C 1
ATOM 2228 O O . LEU B 1 25 ? -21.938 -6.824 -3.418 1 94.5 25 LEU B O 1
ATOM 2232 N N . ASN B 1 26 ? -23.734 -6.188 -2.264 1 94.38 26 ASN B N 1
ATOM 2233 C CA . ASN B 1 26 ? -24.656 -6.973 -3.08 1 94.38 26 ASN B CA 1
ATOM 2234 C C . ASN B 1 26 ? -24.75 -6.414 -4.496 1 94.38 26 ASN B C 1
ATOM 2236 O O . ASN B 1 26 ? -24.766 -7.176 -5.469 1 94.38 26 ASN B O 1
ATOM 2240 N N . LYS B 1 27 ? -24.859 -5.09 -4.52 1 94.69 27 LYS B N 1
ATOM 2241 C CA . LYS B 1 27 ? -24.938 -4.438 -5.82 1 94.69 27 LYS B CA 1
ATOM 2242 C C . LYS B 1 27 ? -23.734 -4.781 -6.688 1 94.69 27 LYS B C 1
ATOM 2244 O O . LYS B 1 27 ? -23.844 -4.898 -7.906 1 94.69 27 LYS B O 1
ATOM 2249 N N . HIS B 1 28 ? -22.641 -4.969 -6.062 1 90.5 28 HIS B N 1
ATOM 2250 C CA . HIS B 1 28 ? -21.406 -5.227 -6.793 1 90.5 28 HIS B CA 1
ATOM 2251 C C . HIS B 1 28 ? -21.078 -6.715 -6.816 1 90.5 28 HIS B C 1
ATOM 2253 O O . HIS B 1 28 ? -19.984 -7.109 -7.215 1 90.5 28 HIS B O 1
ATOM 2259 N N . GLU B 1 29 ? -21.953 -7.559 -6.305 1 89 29 GLU B N 1
ATOM 2260 C CA . GLU B 1 29 ? -21.844 -9.016 -6.324 1 89 29 GLU B CA 1
ATOM 2261 C C . GLU B 1 29 ? -20.547 -9.484 -5.66 1 89 29 GLU B C 1
ATOM 2263 O O . GLU B 1 29 ? -19.844 -10.344 -6.195 1 89 29 GLU B O 1
ATOM 2268 N N . MET B 1 30 ? -20.25 -8.875 -4.562 1 84.94 30 MET B N 1
ATOM 2269 C CA . MET B 1 30 ? -19.047 -9.227 -3.799 1 84.94 30 MET B CA 1
ATOM 2270 C C . MET B 1 30 ? -19.406 -10.156 -2.641 1 84.94 30 MET B C 1
ATOM 2272 O O . MET B 1 30 ? -20.406 -9.953 -1.964 1 84.94 30 MET B O 1
ATOM 2276 N N . GLU B 1 31 ? -18.609 -11.195 -2.506 1 86.38 31 GLU B N 1
ATOM 2277 C CA . GLU B 1 31 ? -18.766 -12.055 -1.334 1 86.38 31 GLU B CA 1
ATOM 2278 C C . GLU B 1 31 ? -18.219 -11.375 -0.079 1 86.38 31 GLU B C 1
ATOM 2280 O O . GLU B 1 31 ? -17.109 -10.82 -0.092 1 86.38 31 GLU B O 1
ATOM 2285 N N . TYR B 1 32 ? -19.047 -11.414 0.972 1 88 32 TYR B N 1
ATOM 2286 C CA . TYR B 1 32 ? -18.609 -10.672 2.152 1 88 32 TYR B CA 1
ATOM 2287 C C . TYR B 1 32 ? -19.141 -11.328 3.426 1 88 32 TYR B C 1
ATOM 2289 O O . TYR B 1 32 ? -20.047 -12.172 3.373 1 88 32 TYR B O 1
ATOM 2297 N N . GLU B 1 33 ? -18.5 -11.086 4.5 1 92.38 33 GLU B N 1
ATOM 2298 C CA . GLU B 1 33 ? -18.938 -11.32 5.867 1 92.38 33 GLU B CA 1
ATOM 2299 C C . GLU B 1 33 ? -18.75 -10.078 6.734 1 92.38 33 GLU B C 1
ATOM 2301 O O . GLU B 1 33 ? -17.688 -9.461 6.723 1 92.38 33 GLU B O 1
ATOM 2306 N N . ILE B 1 34 ? -19.844 -9.727 7.43 1 97.5 34 ILE B N 1
ATOM 2307 C CA . ILE B 1 34 ? -19.766 -8.547 8.289 1 97.5 34 ILE B CA 1
ATOM 2308 C C . ILE B 1 34 ? -20.016 -8.953 9.742 1 97.5 34 ILE B C 1
ATOM 2310 O O . ILE B 1 34 ? -21.031 -9.562 10.062 1 97.5 34 ILE B O 1
ATOM 2314 N N . ASP B 1 35 ? -19.047 -8.719 10.555 1 97.38 35 ASP B N 1
ATOM 2315 C CA . ASP B 1 35 ? -19.203 -8.883 11.992 1 97.38 35 ASP B CA 1
ATOM 2316 C C . ASP B 1 35 ? -19.344 -7.527 12.688 1 97.38 35 ASP B C 1
ATOM 2318 O O . ASP B 1 35 ? -18.719 -6.551 12.281 1 97.38 35 ASP B O 1
ATOM 2322 N N . THR B 1 36 ? -20.156 -7.484 13.719 1 98.25 36 THR B N 1
ATOM 2323 C CA . THR B 1 36 ? -20.375 -6.234 14.438 1 98.25 36 THR B CA 1
ATOM 2324 C C . THR B 1 36 ? -19.891 -6.348 15.883 1 98.25 36 THR B C 1
ATOM 2326 O O . THR B 1 36 ? -19.984 -7.418 16.484 1 98.25 36 THR B O 1
ATOM 2329 N N . PHE B 1 37 ? -19.312 -5.266 16.375 1 97.62 37 PHE B N 1
ATOM 2330 C CA . PHE B 1 37 ? -18.828 -5.164 17.75 1 97.62 37 PHE B CA 1
ATOM 2331 C C . PHE B 1 37 ? -19.375 -3.92 18.422 1 97.62 37 PHE B C 1
ATOM 2333 O O . PHE B 1 37 ? -19.469 -2.855 17.812 1 97.62 37 PHE B O 1
ATOM 2340 N N . LYS B 1 38 ? -19.719 -4.02 19.719 1 96.75 38 LYS B N 1
ATOM 2341 C CA . LYS B 1 38 ? -20.406 -2.939 20.422 1 96.75 38 LYS B CA 1
ATOM 2342 C C . LYS B 1 38 ? -19.438 -2.072 21.203 1 96.75 38 LYS B C 1
ATOM 2344 O O . LYS B 1 38 ? -19.844 -1.158 21.922 1 96.75 38 LYS B O 1
ATOM 2349 N N . SER B 1 39 ? -18.172 -2.395 21.172 1 96.06 39 SER B N 1
ATOM 2350 C CA . SER B 1 39 ? -17.141 -1.61 21.828 1 96.06 39 SER B CA 1
ATOM 2351 C C . SER B 1 39 ? -15.758 -1.917 21.234 1 96.06 39 SER B C 1
ATOM 2353 O O . SER B 1 39 ? -15.555 -2.98 20.641 1 96.06 39 SER B O 1
ATOM 2355 N N . GLY B 1 40 ? -14.852 -0.893 21.375 1 96.19 40 GLY B N 1
ATOM 2356 C CA . GLY B 1 40 ? -13.469 -1.147 20.984 1 96.19 40 GLY B CA 1
ATOM 2357 C C . GLY B 1 40 ? -12.836 -2.283 21.766 1 96.19 40 GLY B C 1
ATOM 2358 O O . GLY B 1 40 ? -12.07 -3.072 21.219 1 96.19 40 GLY B O 1
ATOM 2359 N N . LYS B 1 41 ? -13.258 -2.363 23.047 1 95.94 41 LYS B N 1
ATOM 2360 C CA . LYS B 1 41 ? -12.734 -3.416 23.922 1 95.94 41 LYS B CA 1
ATOM 2361 C C . LYS B 1 41 ? -13.109 -4.797 23.391 1 95.94 41 LYS B C 1
ATOM 2363 O O . LYS B 1 41 ? -12.258 -5.688 23.297 1 95.94 41 LYS B O 1
ATOM 2368 N N . GLU B 1 42 ? -14.375 -4.977 23.016 1 96.06 42 GLU B N 1
ATOM 2369 C CA . GLU B 1 42 ? -14.844 -6.234 22.438 1 96.06 42 GLU B CA 1
ATOM 2370 C C . GLU B 1 42 ? -14.047 -6.605 21.188 1 96.06 42 GLU B C 1
ATOM 2372 O O . GLU B 1 42 ? -13.672 -7.766 21.016 1 96.06 42 GLU B O 1
ATOM 2377 N N . PHE B 1 43 ? -13.688 -5.672 20.406 1 96.69 43 PHE B N 1
ATOM 2378 C CA . PHE B 1 43 ? -12.984 -5.914 19.156 1 96.69 43 PHE B CA 1
ATOM 2379 C C . PHE B 1 43 ? -11.531 -6.312 19.422 1 96.69 43 PHE B C 1
ATOM 2381 O O . PHE B 1 43 ? -11.031 -7.281 18.844 1 96.69 43 PHE B O 1
ATOM 2388 N N . ILE B 1 44 ? -10.891 -5.613 20.344 1 94.94 44 ILE B N 1
ATOM 2389 C CA . ILE B 1 44 ? -9.469 -5.824 20.578 1 94.94 44 ILE B CA 1
ATOM 2390 C C . ILE B 1 44 ? -9.25 -7.176 21.266 1 94.94 44 ILE B C 1
ATOM 2392 O O . ILE B 1 44 ? -8.164 -7.75 21.172 1 94.94 44 ILE B O 1
ATOM 2396 N N . GLU B 1 45 ? -10.258 -7.645 21.891 1 93.81 45 GLU B N 1
ATOM 2397 C CA . GLU B 1 45 ? -10.164 -8.945 22.562 1 93.81 45 GLU B CA 1
ATOM 2398 C C . GLU B 1 45 ? -9.914 -10.062 21.547 1 93.81 45 GLU B C 1
ATOM 2400 O O . GLU B 1 45 ? -9.461 -11.148 21.922 1 93.81 45 GLU B O 1
ATOM 2405 N N . LEU B 1 46 ? -10.203 -9.75 20.344 1 86.31 46 LEU B N 1
ATOM 2406 C CA . LEU B 1 46 ? -9.922 -10.727 19.297 1 86.31 46 LEU B CA 1
ATOM 2407 C C . LEU B 1 46 ? -8.422 -11 19.203 1 86.31 46 LEU B C 1
ATOM 2409 O O . LEU B 1 46 ? -8.008 -12.047 18.703 1 86.31 46 LEU B O 1
ATOM 2413 N N . GLY B 1 47 ? -7.602 -10.016 19.578 1 85.56 47 GLY B N 1
ATOM 2414 C CA . GLY B 1 47 ? -6.156 -10.164 19.484 1 85.56 47 GLY B CA 1
ATOM 2415 C C . GLY B 1 47 ? -5.66 -10.289 18.062 1 85.56 47 GLY B C 1
ATOM 2416 O O . GLY B 1 47 ? -5.977 -9.445 17.219 1 85.56 47 GLY B O 1
ATOM 2417 N N . ILE B 1 48 ? -4.961 -11.312 17.812 1 71.56 48 ILE B N 1
ATOM 2418 C CA . ILE B 1 48 ? -4.34 -11.508 16.5 1 71.56 48 ILE B CA 1
ATOM 2419 C C . ILE B 1 48 ? -5.414 -11.797 15.453 1 71.56 48 ILE B C 1
ATOM 2421 O O . ILE B 1 48 ? -5.215 -11.547 14.266 1 71.56 48 ILE B O 1
ATOM 2425 N N . GLU B 1 49 ? -6.574 -12.273 15.844 1 78.19 49 GLU B N 1
ATOM 2426 C CA . GLU B 1 49 ? -7.652 -12.617 14.922 1 78.19 49 GLU B CA 1
ATOM 2427 C C . GLU B 1 49 ? -8.227 -11.367 14.25 1 78.19 49 GLU B C 1
ATOM 2429 O O . GLU B 1 49 ? -8.945 -11.469 13.258 1 78.19 49 GLU B O 1
ATOM 2434 N N . MET B 1 50 ? -7.852 -10.195 14.727 1 85.69 50 MET B N 1
ATOM 2435 C CA . MET B 1 50 ? -8.289 -8.953 14.086 1 85.69 50 MET B CA 1
ATOM 2436 C C . MET B 1 50 ? -7.809 -8.891 12.641 1 85.69 50 MET B C 1
ATOM 2438 O O . MET B 1 50 ? -8.43 -8.234 11.805 1 85.69 50 MET B O 1
ATOM 2442 N N . ILE B 1 51 ? -6.777 -9.625 12.422 1 79.19 51 ILE B N 1
ATOM 2443 C CA . ILE B 1 51 ? -6.117 -9.5 11.125 1 79.19 51 ILE B CA 1
ATOM 2444 C C . ILE B 1 51 ? -6.969 -10.172 10.055 1 79.19 51 ILE B C 1
ATOM 2446 O O . ILE B 1 51 ? -6.719 -10 8.859 1 79.19 51 ILE B O 1
ATOM 2450 N N . LYS B 1 52 ? -7.965 -10.953 10.461 1 77.44 52 LYS B N 1
ATOM 2451 C CA . LYS B 1 52 ? -8.812 -11.625 9.484 1 77.44 52 LYS B CA 1
ATOM 2452 C C . LYS B 1 52 ? -9.695 -10.625 8.742 1 77.44 52 LYS B C 1
ATOM 2454 O O . LYS B 1 52 ? -10.219 -10.93 7.668 1 77.44 52 LYS B O 1
ATOM 2459 N N . TYR B 1 53 ? -9.867 -9.516 9.297 1 90.06 53 TYR B N 1
ATOM 2460 C CA . TYR B 1 53 ? -10.695 -8.5 8.664 1 90.06 53 TYR B CA 1
ATOM 2461 C C . TYR B 1 53 ? -9.891 -7.688 7.652 1 90.06 53 TYR B C 1
ATOM 2463 O O . TYR B 1 53 ? -8.766 -7.27 7.938 1 90.06 53 TYR B O 1
ATOM 2471 N N . THR B 1 54 ? -10.469 -7.504 6.504 1 89.44 54 THR B N 1
ATOM 2472 C CA . THR B 1 54 ? -9.867 -6.652 5.488 1 89.44 54 THR B CA 1
ATOM 2473 C C . THR B 1 54 ? -10.109 -5.18 5.805 1 89.44 54 THR B C 1
ATOM 2475 O O . THR B 1 54 ? -9.227 -4.344 5.609 1 89.44 54 THR B O 1
ATOM 2478 N N . ILE B 1 55 ? -11.289 -4.918 6.27 1 96.75 55 ILE B N 1
ATOM 2479 C CA . ILE B 1 55 ? -11.703 -3.551 6.566 1 96.75 55 ILE B CA 1
ATOM 2480 C C . ILE B 1 55 ? -12.328 -3.492 7.957 1 96.75 55 ILE B C 1
ATOM 2482 O O . ILE B 1 55 ? -13.094 -4.379 8.336 1 96.75 55 ILE B O 1
ATOM 2486 N N . VAL B 1 56 ? -12 -2.473 8.695 1 98.31 56 VAL B N 1
ATOM 2487 C CA . VAL B 1 56 ? -12.633 -2.193 9.984 1 98.31 56 VAL B CA 1
ATOM 2488 C C . VAL B 1 56 ? -13.219 -0.783 9.977 1 98.31 56 VAL B C 1
ATOM 2490 O O . VAL B 1 56 ? -12.492 0.2 9.828 1 98.31 56 VAL B O 1
ATOM 2493 N N . PHE B 1 57 ? -14.555 -0.684 10.07 1 98.75 57 PHE B N 1
ATOM 2494 C CA . PHE B 1 57 ? -15.234 0.583 10.305 1 98.75 57 PHE B CA 1
ATOM 2495 C C . PHE B 1 57 ? -15.336 0.866 11.797 1 98.75 57 PHE B C 1
ATOM 2497 O O . PHE B 1 57 ? -15.922 0.079 12.547 1 98.75 57 PHE B O 1
ATOM 2504 N N . LEU B 1 58 ? -14.828 2.004 12.195 1 98.5 58 LEU B N 1
ATOM 2505 C CA . LEU B 1 58 ? -14.562 2.215 13.617 1 98.5 58 LEU B CA 1
ATOM 2506 C C . LEU B 1 58 ? -15.094 3.57 14.07 1 98.5 58 LEU B C 1
ATOM 2508 O O . LEU B 1 58 ? -14.711 4.605 13.523 1 98.5 58 LEU B O 1
ATOM 2512 N N . ASP B 1 59 ? -16 3.568 15 1 98.06 59 ASP B N 1
ATOM 2513 C CA . ASP B 1 59 ? -16.359 4.805 15.68 1 98.06 59 ASP B CA 1
ATOM 2514 C C . ASP B 1 59 ? -15.234 5.262 16.609 1 98.06 59 ASP B C 1
ATOM 2516 O O . ASP B 1 59 ? -14.453 4.445 17.109 1 98.06 59 ASP B O 1
ATOM 2520 N N . ILE B 1 60 ? -15.18 6.527 16.859 1 97.5 60 ILE B N 1
ATOM 2521 C CA . ILE B 1 60 ? -14.133 7.039 17.734 1 97.5 60 ILE B CA 1
ATOM 2522 C C . ILE B 1 60 ? -14.648 7.133 19.172 1 97.5 60 ILE B C 1
ATOM 2524 O O . ILE B 1 60 ? -13.961 6.727 20.109 1 97.5 60 ILE B O 1
ATOM 2528 N N . ASN B 1 61 ? -15.82 7.727 19.266 1 95.31 61 ASN B N 1
ATOM 2529 C CA . ASN B 1 61 ? -16.375 7.918 20.594 1 95.31 61 ASN B CA 1
ATOM 2530 C C . ASN B 1 61 ? -17.141 6.688 21.062 1 95.31 61 ASN B C 1
ATOM 2532 O O . ASN B 1 61 ? -18.344 6.562 20.812 1 95.31 61 ASN B O 1
ATOM 2536 N N . MET B 1 62 ? -16.516 5.828 21.734 1 95.12 62 MET B N 1
ATOM 2537 C CA . MET B 1 62 ? -17.125 4.629 22.312 1 95.12 62 MET B CA 1
ATOM 2538 C C . MET B 1 62 ? -16.766 4.5 23.797 1 95.12 62 MET B C 1
ATOM 2540 O O . MET B 1 62 ? -15.812 5.133 24.266 1 95.12 62 MET B O 1
ATOM 2544 N N . ASP B 1 63 ? -17.469 3.643 24.438 1 89.44 63 ASP B N 1
ATOM 2545 C CA . ASP B 1 63 ? -17.266 3.447 25.875 1 89.44 63 ASP B CA 1
ATOM 2546 C C . ASP B 1 63 ? -15.93 2.744 26.141 1 89.44 63 ASP B C 1
ATOM 2548 O O . ASP B 1 63 ? -15.547 1.835 25.406 1 89.44 63 ASP B O 1
ATOM 2552 N N . GLU B 1 64 ? -15.141 3.152 27.219 1 90.5 64 GLU B N 1
ATOM 2553 C CA . GLU B 1 64 ? -13.93 2.537 27.75 1 90.5 64 GLU B CA 1
ATOM 2554 C C . GLU B 1 64 ? -12.727 2.83 26.875 1 90.5 64 GLU B C 1
ATOM 2556 O O . GLU B 1 64 ? -11.883 3.666 27.203 1 90.5 64 GLU B O 1
ATOM 2561 N N . ILE B 1 65 ? -12.703 2.123 25.656 1 93.75 65 ILE B N 1
ATOM 2562 C CA . ILE B 1 65 ? -11.594 2.342 24.734 1 93.75 65 ILE B CA 1
ATOM 2563 C C . ILE B 1 65 ? -12.109 3.049 23.484 1 93.75 65 ILE B C 1
ATOM 2565 O O . ILE B 1 65 ? -13.031 2.564 22.812 1 93.75 65 ILE B O 1
ATOM 2569 N N . ASN B 1 66 ? -11.484 4.16 23.172 1 95.5 66 ASN B N 1
ATOM 2570 C CA . ASN B 1 66 ? -12 4.91 22.031 1 95.5 66 ASN B CA 1
ATOM 2571 C C . ASN B 1 66 ? -11.461 4.363 20.719 1 95.5 66 ASN B C 1
ATOM 2573 O O . ASN B 1 66 ? -10.586 3.49 20.703 1 95.5 66 ASN B O 1
ATOM 2577 N N . GLY B 1 67 ? -11.977 4.863 19.656 1 97.56 67 GLY B N 1
ATOM 2578 C CA . GLY B 1 67 ? -11.664 4.34 18.328 1 97.56 67 GLY B CA 1
ATOM 2579 C C . GLY B 1 67 ? -10.203 4.508 17.953 1 97.56 67 GLY B C 1
ATOM 2580 O O . GLY B 1 67 ? -9.633 3.668 17.25 1 97.56 67 GLY B O 1
ATOM 2581 N N . ILE B 1 68 ? -9.562 5.59 18.406 1 97.94 68 ILE B N 1
ATOM 2582 C CA . ILE B 1 68 ? -8.156 5.832 18.094 1 97.94 68 ILE B CA 1
ATOM 2583 C C . ILE B 1 68 ? -7.285 4.781 18.781 1 97.94 68 ILE B C 1
ATOM 2585 O O . ILE B 1 68 ? -6.398 4.195 18.156 1 97.94 68 ILE B O 1
ATOM 2589 N N . MET B 1 69 ? -7.574 4.527 20 1 97.44 69 MET B N 1
ATOM 2590 C CA . MET B 1 69 ? -6.844 3.508 20.734 1 97.44 69 MET B CA 1
ATOM 2591 C C . MET B 1 69 ? -7.07 2.125 20.141 1 97.44 69 MET B C 1
ATOM 2593 O O . MET B 1 69 ? -6.145 1.319 20.062 1 97.44 69 MET B O 1
ATOM 2597 N N . THR B 1 70 ? -8.312 1.873 19.781 1 97.88 70 THR B N 1
ATOM 2598 C CA . THR B 1 70 ? -8.625 0.614 19.109 1 97.88 70 THR B CA 1
ATOM 2599 C C . THR B 1 70 ? -7.809 0.458 17.828 1 97.88 70 THR B C 1
ATOM 2601 O O . THR B 1 70 ? -7.234 -0.604 17.578 1 97.88 70 THR B O 1
ATOM 2604 N N . ALA B 1 71 ? -7.734 1.514 17.016 1 98.25 71 ALA B N 1
ATOM 2605 C CA . ALA B 1 71 ? -6.973 1.512 15.773 1 98.25 71 ALA B CA 1
ATOM 2606 C C . ALA B 1 71 ? -5.492 1.252 16.031 1 98.25 71 ALA B C 1
ATOM 2608 O O . ALA B 1 71 ? -4.844 0.51 15.289 1 98.25 71 ALA B O 1
ATOM 2609 N N . LYS B 1 72 ? -4.965 1.864 17.109 1 97 72 LYS B N 1
ATOM 2610 C CA . LYS B 1 72 ? -3.572 1.634 17.484 1 97 72 LYS B CA 1
ATOM 2611 C C . LYS B 1 72 ? -3.318 0.159 17.781 1 97 72 LYS B C 1
ATOM 2613 O O . LYS B 1 72 ? -2.279 -0.386 17.406 1 97 72 LYS B O 1
ATOM 2618 N N . LYS B 1 73 ? -4.23 -0.439 18.422 1 94.25 73 LYS B N 1
ATOM 2619 C CA . LYS B 1 73 ? -4.109 -1.859 18.75 1 94.25 73 LYS B CA 1
ATOM 2620 C C . LYS B 1 73 ? -4.125 -2.709 17.469 1 94.25 73 LYS B C 1
ATOM 2622 O O . LYS B 1 73 ? -3.365 -3.672 17.359 1 94.25 73 LYS B O 1
ATOM 2627 N N . ILE B 1 74 ? -5.008 -2.379 16.516 1 94.06 74 ILE B N 1
ATOM 2628 C CA . ILE B 1 74 ? -5.035 -3.066 15.234 1 94.06 74 ILE B CA 1
ATOM 2629 C C . ILE B 1 74 ? -3.652 -3.018 14.594 1 94.06 74 ILE B C 1
ATOM 2631 O O . ILE B 1 74 ? -3.152 -4.031 14.102 1 94.06 74 ILE B O 1
ATOM 2635 N N . ARG B 1 75 ? -2.986 -1.814 14.617 1 93.12 75 ARG B N 1
ATOM 2636 C CA . ARG B 1 75 ? -1.717 -1.572 13.945 1 93.12 75 ARG B CA 1
ATOM 2637 C C . ARG B 1 75 ? -0.585 -2.35 14.609 1 93.12 75 ARG B C 1
ATOM 2639 O O . ARG B 1 75 ? 0.443 -2.615 13.984 1 93.12 75 ARG B O 1
ATOM 2646 N N . GLU B 1 76 ? -0.821 -2.729 15.883 1 87.38 76 GLU B N 1
ATOM 2647 C CA . GLU B 1 76 ? 0.155 -3.592 16.531 1 87.38 76 GLU B CA 1
ATOM 2648 C C . GLU B 1 76 ? 0.215 -4.965 15.875 1 87.38 76 GLU B C 1
ATOM 2650 O O . GLU B 1 76 ? 1.243 -5.645 15.93 1 87.38 76 GLU B O 1
ATOM 2655 N N . PHE B 1 77 ? -0.89 -5.289 15.203 1 76.5 77 PHE B N 1
ATOM 2656 C CA . PHE B 1 77 ? -0.969 -6.645 14.664 1 76.5 77 PHE B CA 1
ATOM 2657 C C . PHE B 1 77 ? -0.877 -6.629 13.148 1 76.5 77 PHE B C 1
ATOM 2659 O O . PHE B 1 77 ? -0.452 -7.609 12.531 1 76.5 77 PHE B O 1
ATOM 2666 N N . SER B 1 78 ? -1.323 -5.523 12.547 1 81.56 78 SER B N 1
ATOM 2667 C CA . SER B 1 78 ? -1.39 -5.523 11.094 1 81.56 78 SER B CA 1
ATOM 2668 C C . SER B 1 78 ? -1.287 -4.105 10.531 1 81.56 78 SER B C 1
ATOM 2670 O O . SER B 1 78 ? -1.97 -3.197 11.008 1 81.56 78 SER B O 1
ATOM 2672 N N . LYS B 1 79 ? -0.453 -3.969 9.508 1 85.62 79 LYS B N 1
ATOM 2673 C CA . LYS B 1 79 ? -0.388 -2.719 8.758 1 85.62 79 LYS B CA 1
ATOM 2674 C C . LYS B 1 79 ? -1.318 -2.752 7.551 1 85.62 79 LYS B C 1
ATOM 2676 O O . LYS B 1 79 ? -1.53 -1.729 6.895 1 85.62 79 LYS B O 1
ATOM 2681 N N . GLU B 1 80 ? -1.978 -3.904 7.363 1 80.5 80 GLU B N 1
ATOM 2682 C CA . GLU B 1 80 ? -2.707 -4.113 6.113 1 80.5 80 GLU B CA 1
ATOM 2683 C C . GLU B 1 80 ? -4.203 -3.873 6.301 1 80.5 80 GLU B C 1
ATOM 2685 O O . GLU B 1 80 ? -4.902 -3.523 5.352 1 80.5 80 GLU B O 1
ATOM 2690 N N . VAL B 1 81 ? -4.609 -4.148 7.543 1 89.69 81 VAL B N 1
ATOM 2691 C CA . VAL B 1 81 ? -6.031 -3.932 7.797 1 89.69 81 VAL B CA 1
ATOM 2692 C C . VAL B 1 81 ? -6.402 -2.492 7.449 1 89.69 81 VAL B C 1
ATOM 2694 O O . VAL B 1 81 ? -5.73 -1.551 7.883 1 89.69 81 VAL B O 1
ATOM 2697 N N . LEU B 1 82 ? -7.406 -2.301 6.602 1 96.06 82 LEU B N 1
ATOM 2698 C CA . LEU B 1 82 ? -7.863 -0.967 6.227 1 96.06 82 LEU B CA 1
ATOM 2699 C C . LEU B 1 82 ? -8.82 -0.406 7.277 1 96.06 82 LEU B C 1
ATOM 2701 O O . LEU B 1 82 ? -9.859 -1.009 7.562 1 96.06 82 LEU B O 1
ATOM 2705 N N . ILE B 1 83 ? -8.469 0.709 7.863 1 98.31 83 ILE B N 1
ATOM 2706 C CA . ILE B 1 83 ? -9.266 1.316 8.93 1 98.31 83 ILE B CA 1
ATOM 2707 C C . ILE B 1 83 ? -10.039 2.51 8.375 1 98.31 83 ILE B C 1
ATOM 2709 O O . ILE B 1 83 ? -9.469 3.377 7.711 1 98.31 83 ILE B O 1
ATOM 2713 N N . VAL B 1 84 ? -11.305 2.502 8.586 1 98.69 84 VAL B N 1
ATOM 2714 C CA . VAL B 1 84 ? -12.172 3.631 8.266 1 98.69 84 VAL B CA 1
ATOM 2715 C C . VAL B 1 84 ? -12.828 4.156 9.539 1 98.69 84 VAL B C 1
ATOM 2717 O O . VAL B 1 84 ? -13.594 3.447 10.188 1 98.69 84 VAL B O 1
ATOM 2720 N N . PHE B 1 85 ? -12.547 5.406 9.852 1 98.5 85 PHE B N 1
ATOM 2721 C CA . PHE B 1 85 ? -13.258 6.008 10.969 1 98.5 85 PHE B CA 1
ATOM 2722 C C . PHE B 1 85 ? -14.625 6.52 10.523 1 98.5 85 PHE B C 1
ATOM 2724 O O . PHE B 1 85 ? -14.742 7.16 9.477 1 98.5 85 PHE B O 1
ATOM 2731 N N . VAL B 1 86 ? -15.656 6.18 11.219 1 98.25 86 VAL B N 1
ATOM 2732 C CA . VAL B 1 86 ? -17.016 6.684 11.047 1 98.25 86 VAL B CA 1
ATOM 2733 C C . VAL B 1 86 ? -17.531 7.262 12.367 1 98.25 86 VAL B C 1
ATOM 2735 O O . VAL B 1 86 ? -17.891 6.52 13.281 1 98.25 86 VAL B O 1
ATOM 2738 N N . THR B 1 87 ? -17.562 8.57 12.445 1 97.38 87 THR B N 1
ATOM 2739 C CA . THR B 1 87 ? -17.797 9.195 13.75 1 97.38 87 THR B CA 1
ATOM 2740 C C . THR B 1 87 ? -18.469 10.555 13.586 1 97.38 87 THR B C 1
ATOM 2742 O O . THR B 1 87 ? -18.5 11.109 12.477 1 97.38 87 THR B O 1
ATOM 2745 N N . ALA B 1 88 ? -19 11.062 14.688 1 95.06 88 ALA B N 1
ATOM 2746 C CA . ALA B 1 88 ? -19.594 12.398 14.695 1 95.06 88 ALA B CA 1
ATOM 2747 C C . ALA B 1 88 ? -18.547 13.461 15.008 1 95.06 88 ALA B C 1
ATOM 2749 O O . ALA B 1 88 ? -18.812 14.664 14.93 1 95.06 88 ALA B O 1
ATOM 2750 N N . TYR B 1 89 ? -17.344 13.078 15.312 1 94 89 TYR B N 1
ATOM 2751 C CA . TYR B 1 89 ? -16.312 13.992 15.805 1 94 89 TYR B CA 1
ATOM 2752 C C . TYR B 1 89 ? -15.289 14.289 14.727 1 94 89 TYR B C 1
ATOM 2754 O O . TYR B 1 89 ? -14.578 13.383 14.266 1 94 89 TYR B O 1
ATOM 2762 N N . ILE B 1 90 ? -15.219 15.523 14.406 1 93.12 90 ILE B N 1
ATOM 2763 C CA . ILE B 1 90 ? -14.312 15.93 13.336 1 93.12 90 ILE B CA 1
ATOM 2764 C C . ILE B 1 90 ? -12.914 16.172 13.906 1 93.12 90 ILE B C 1
ATOM 2766 O O . ILE B 1 90 ? -11.922 16.141 13.172 1 93.12 90 ILE B O 1
ATOM 2770 N N . ASN B 1 91 ? -12.742 16.328 15.195 1 94.31 91 ASN B N 1
ATOM 2771 C CA . ASN B 1 91 ? -11.531 16.875 15.805 1 94.31 91 ASN B CA 1
ATOM 2772 C C . ASN B 1 91 ? -10.445 15.805 15.914 1 94.31 91 ASN B C 1
ATOM 2774 O O . ASN B 1 91 ? -9.336 16.094 16.359 1 94.31 91 ASN B O 1
ATOM 2778 N N . TYR B 1 92 ? -10.68 14.586 15.438 1 95.94 92 TYR B N 1
ATOM 2779 C CA . TYR B 1 92 ? -9.68 13.523 15.547 1 95.94 92 TYR B CA 1
ATOM 2780 C C . TYR B 1 92 ? -9.086 13.188 14.188 1 95.94 92 TYR B C 1
ATOM 2782 O O . TYR B 1 92 ? -8.438 12.156 14.023 1 95.94 92 TYR B O 1
ATOM 2790 N N . THR B 1 93 ? -9.32 14.031 13.227 1 96.75 93 THR B N 1
ATOM 2791 C CA . THR B 1 93 ? -8.898 13.75 11.859 1 96.75 93 THR B CA 1
ATOM 2792 C C . THR B 1 93 ? -7.387 13.594 11.773 1 96.75 93 THR B C 1
ATOM 2794 O O . THR B 1 93 ? -6.883 12.711 11.078 1 96.75 93 THR B O 1
ATOM 2797 N N . LEU B 1 94 ? -6.664 14.406 12.531 1 95.81 94 LEU B N 1
ATOM 2798 C CA . LEU B 1 94 ? -5.207 14.32 12.5 1 95.81 94 LEU B CA 1
ATOM 2799 C C . LEU B 1 94 ? -4.723 13.023 13.133 1 95.81 94 LEU B C 1
ATOM 2801 O O . LEU B 1 94 ? -3.789 12.391 12.633 1 95.81 94 LEU B O 1
ATOM 2805 N N . GLU B 1 95 ? -5.383 12.625 14.195 1 96.44 95 GLU B N 1
ATOM 2806 C CA . GLU B 1 95 ? -5.039 11.359 14.844 1 96.44 95 GLU B CA 1
ATOM 2807 C C . GLU B 1 95 ? -5.301 10.172 13.914 1 96.44 95 GLU B C 1
ATOM 2809 O O . GLU B 1 95 ? -4.586 9.172 13.961 1 96.44 95 GLU B O 1
ATOM 2814 N N . GLY B 1 96 ? -6.281 10.312 13.062 1 97.75 96 GLY B N 1
ATOM 2815 C CA . GLY B 1 96 ? -6.586 9.258 12.102 1 97.75 96 GLY B CA 1
ATOM 2816 C C . GLY B 1 96 ? -5.441 8.969 11.156 1 97.75 96 GLY B C 1
ATOM 2817 O O . GLY B 1 96 ? -5.176 7.809 10.828 1 97.75 96 GLY B O 1
ATOM 2818 N N . TYR B 1 97 ? -4.742 10.023 10.773 1 97.38 97 TYR B N 1
ATOM 2819 C CA . TYR B 1 97 ? -3.594 9.867 9.891 1 97.38 97 TYR B CA 1
ATOM 2820 C C . TYR B 1 97 ? -2.494 9.055 10.555 1 97.38 97 TYR B C 1
ATOM 2822 O O . TYR B 1 97 ? -1.831 8.242 9.906 1 97.38 97 TYR B O 1
ATOM 2830 N N . LYS B 1 98 ? -2.367 9.219 11.828 1 96 98 LYS B N 1
ATOM 2831 C CA . LYS B 1 98 ? -1.267 8.617 12.57 1 96 98 LYS B CA 1
ATOM 2832 C C . LYS B 1 98 ? -1.445 7.102 12.688 1 96 98 LYS B C 1
ATOM 2834 O O . LYS B 1 98 ? -0.487 6.379 12.961 1 96 98 LYS B O 1
ATOM 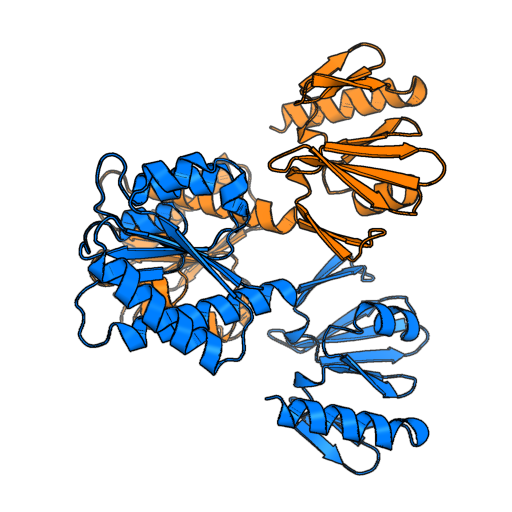2839 N N . VAL B 1 99 ? -2.664 6.652 12.445 1 96.75 99 VAL B N 1
ATOM 2840 C CA . VAL B 1 99 ? -2.902 5.211 12.492 1 96.75 99 VAL B CA 1
ATOM 2841 C C . VAL B 1 99 ? -3.186 4.691 11.086 1 96.75 99 VAL B C 1
ATOM 2843 O O . VAL B 1 99 ? -3.729 3.598 10.914 1 96.75 99 VAL B O 1
ATOM 2846 N N . ASP B 1 100 ? -2.904 5.504 10.117 1 96.5 100 ASP B N 1
ATOM 2847 C CA . ASP B 1 100 ? -2.986 5.152 8.703 1 96.5 100 ASP B CA 1
ATOM 2848 C C . ASP B 1 100 ? -4.41 4.762 8.32 1 96.5 100 ASP B C 1
ATOM 2850 O O . ASP B 1 100 ? -4.625 3.73 7.676 1 96.5 100 ASP B O 1
ATOM 2854 N N . ALA B 1 101 ? -5.34 5.547 8.797 1 97.81 101 ALA B N 1
ATOM 2855 C CA . ALA B 1 101 ? -6.715 5.355 8.336 1 97.81 101 ALA B CA 1
ATOM 2856 C C . ALA B 1 101 ? -6.852 5.703 6.859 1 97.81 101 ALA B C 1
ATOM 2858 O O . ALA B 1 101 ? -6.262 6.68 6.387 1 97.81 101 ALA B O 1
ATOM 2859 N N . ILE B 1 102 ? -7.645 4.941 6.195 1 96.81 102 ILE B N 1
ATOM 2860 C CA . ILE B 1 102 ? -7.793 5.172 4.762 1 96.81 102 ILE B CA 1
ATOM 2861 C C . ILE B 1 102 ? -8.836 6.258 4.516 1 96.81 102 ILE B C 1
ATOM 2863 O O . ILE B 1 102 ? -8.75 6.996 3.533 1 96.81 102 ILE B O 1
ATOM 2867 N N . ARG B 1 103 ? -9.797 6.25 5.391 1 97.88 103 ARG B N 1
ATOM 2868 C CA . ARG B 1 103 ? -10.844 7.258 5.285 1 97.88 103 ARG B CA 1
ATOM 2869 C C . ARG B 1 103 ? -11.336 7.68 6.664 1 97.88 103 ARG B C 1
ATOM 2871 O O . ARG B 1 103 ? -11.141 6.965 7.645 1 97.88 103 ARG B O 1
ATOM 2878 N N . TYR B 1 104 ? -11.883 8.836 6.699 1 97.69 104 TYR B N 1
ATOM 2879 C CA . TYR B 1 104 ? -12.547 9.461 7.836 1 97.69 104 TYR B CA 1
ATOM 2880 C C . TYR B 1 104 ? -13.891 10.047 7.426 1 97.69 104 TYR B C 1
ATOM 2882 O O . TYR B 1 104 ? -13.953 11 6.652 1 97.69 104 TYR B O 1
ATOM 2890 N N . LEU B 1 105 ? -14.938 9.43 7.949 1 97.69 105 LEU B N 1
ATOM 2891 C CA . LEU B 1 105 ? -16.281 9.797 7.535 1 97.69 105 LEU B CA 1
ATOM 2892 C C . LEU B 1 105 ? -17.078 10.359 8.711 1 97.69 105 LEU B C 1
ATOM 2894 O O . LEU B 1 105 ? -17.031 9.805 9.812 1 97.69 105 LEU B O 1
ATOM 2898 N N . LEU B 1 106 ? -17.781 11.398 8.469 1 96.56 106 LEU B N 1
ATOM 2899 C CA . LEU B 1 106 ? -18.578 12.023 9.516 1 96.56 106 LEU B CA 1
ATOM 2900 C C . LEU B 1 106 ? -20.016 11.5 9.5 1 96.56 106 LEU B C 1
ATOM 2902 O O . LEU B 1 106 ? -20.672 11.492 8.453 1 96.56 106 LEU B O 1
ATOM 2906 N N . LYS B 1 107 ? -20.406 11.133 10.688 1 95.06 107 LYS B N 1
ATOM 2907 C CA . LYS B 1 107 ? -21.797 10.711 10.844 1 95.06 107 LYS B CA 1
ATOM 2908 C C . LYS B 1 107 ? -22.75 11.898 10.695 1 95.06 107 LYS B C 1
ATOM 2910 O O . LYS B 1 107 ? -22.375 13.039 10.977 1 95.06 107 LYS B O 1
ATOM 2915 N N . GLY B 1 108 ? -24.016 11.539 10.359 1 85.62 108 GLY B N 1
ATOM 2916 C CA . GLY B 1 108 ? -25.094 12.508 10.359 1 85.62 108 GLY B CA 1
ATOM 2917 C C . GLY B 1 108 ? -25.078 13.422 9.148 1 85.62 108 GLY B C 1
ATOM 2918 O O . GLY B 1 108 ? -25.891 14.344 9.047 1 85.62 108 GLY B O 1
ATOM 2919 N N . ASN B 1 109 ? -24.141 13.227 8.258 1 85.31 109 ASN B N 1
ATOM 2920 C CA . ASN B 1 109 ? -24.125 14 7.023 1 85.31 109 ASN B CA 1
ATOM 2921 C C . ASN B 1 109 ? -25.203 13.531 6.059 1 85.31 109 ASN B C 1
ATOM 2923 O O . ASN B 1 109 ? -25.547 12.352 6.023 1 85.31 109 ASN B O 1
ATOM 2927 N N . LYS B 1 110 ? -25.812 14.453 5.289 1 87.25 110 LYS B N 1
ATOM 2928 C CA . LYS B 1 110 ? -26.891 14.148 4.355 1 87.25 110 LYS B CA 1
ATOM 2929 C C . LYS B 1 110 ? -26.422 13.18 3.273 1 87.25 110 LYS B C 1
ATOM 2931 O O . LYS B 1 110 ? -27.203 12.367 2.781 1 87.25 110 LYS B O 1
ATOM 2936 N N . ASN B 1 111 ? -25.203 13.219 2.945 1 93.69 111 ASN B N 1
ATOM 2937 C CA . ASN B 1 111 ? -24.641 12.375 1.884 1 93.69 111 ASN B CA 1
ATOM 2938 C C . ASN B 1 111 ? -23.859 11.203 2.451 1 93.69 111 ASN B C 1
ATOM 2940 O O . ASN B 1 111 ? -22.906 10.727 1.826 1 93.69 111 ASN B O 1
ATOM 2944 N N . PHE B 1 112 ? -24.359 10.711 3.559 1 94.81 112 PHE B N 1
ATOM 2945 C CA . PHE B 1 112 ? -23.594 9.68 4.273 1 94.81 112 PHE B CA 1
ATOM 2946 C C . PHE B 1 112 ? -23.5 8.406 3.443 1 94.81 112 PHE B C 1
ATOM 2948 O O . PHE B 1 112 ? -22.406 7.852 3.285 1 94.81 112 PHE B O 1
ATOM 2955 N N . GLU B 1 113 ? -24.609 7.973 2.879 1 96 113 GLU B N 1
ATOM 2956 C CA . GLU B 1 113 ? -24.609 6.762 2.064 1 96 113 GLU B CA 1
ATOM 2957 C C . GLU B 1 113 ? -23.672 6.902 0.87 1 96 113 GLU B C 1
ATOM 2959 O O . GLU B 1 113 ? -22.875 6 0.582 1 96 113 GLU B O 1
ATOM 2964 N N . GLU B 1 114 ? -23.719 8.016 0.221 1 96.44 114 GLU B N 1
ATOM 2965 C CA . GLU B 1 114 ? -22.859 8.281 -0.929 1 96.44 114 GLU B CA 1
ATOM 2966 C C . GLU B 1 114 ? -21.391 8.297 -0.526 1 96.44 114 GLU B C 1
ATOM 2968 O O . GLU B 1 114 ? -20.531 7.832 -1.279 1 96.44 114 GLU B O 1
ATOM 2973 N N . GLU B 1 115 ? -21.109 8.828 0.613 1 96.56 115 GLU B N 1
ATOM 2974 C CA . GLU B 1 115 ? -19.75 8.891 1.104 1 96.56 115 GLU B CA 1
ATOM 2975 C C . GLU B 1 115 ? -19.203 7.492 1.409 1 96.56 115 GLU B C 1
ATOM 2977 O O . GLU B 1 115 ? -18.031 7.207 1.168 1 96.56 115 GLU B O 1
ATOM 2982 N N . ILE B 1 116 ? -20.062 6.66 1.919 1 97.44 116 ILE B N 1
ATOM 2983 C CA . ILE B 1 116 ? -19.672 5.281 2.195 1 97.44 116 ILE B CA 1
ATOM 2984 C C . ILE B 1 116 ? -19.391 4.547 0.884 1 97.44 116 ILE B C 1
ATOM 2986 O O . ILE B 1 116 ? -18.422 3.807 0.773 1 97.44 116 ILE B O 1
ATOM 2990 N N . TYR B 1 117 ? -20.234 4.77 -0.089 1 97.19 117 TYR B N 1
ATOM 2991 C CA . TYR B 1 117 ? -20.016 4.152 -1.395 1 97.19 117 TYR B CA 1
ATOM 2992 C C . TYR B 1 117 ? -18.688 4.586 -1.991 1 97.19 117 TYR B C 1
ATOM 2994 O O . TYR B 1 117 ? -17.922 3.752 -2.484 1 97.19 117 TYR B O 1
ATOM 3002 N N . GLU B 1 118 ? -18.453 5.891 -1.956 1 96.25 118 GLU B N 1
ATOM 3003 C CA . GLU B 1 118 ? -17.188 6.406 -2.461 1 96.25 118 GLU B CA 1
ATOM 3004 C C . GLU B 1 118 ? -16 5.77 -1.736 1 96.25 118 GLU B C 1
ATOM 3006 O O . GLU B 1 118 ? -15.008 5.406 -2.365 1 96.25 118 GLU B O 1
ATOM 3011 N N . CYS B 1 119 ? -16.078 5.672 -0.436 1 97.19 119 CYS B N 1
ATOM 3012 C CA . CYS B 1 119 ? -15.047 5.039 0.383 1 97.19 119 CYS B CA 1
ATOM 3013 C C . CYS B 1 119 ? -14.812 3.598 -0.056 1 97.19 119 CYS B C 1
ATOM 3015 O O . CYS B 1 119 ? -13.672 3.191 -0.275 1 97.19 119 CYS B O 1
ATOM 3017 N N . MET B 1 120 ? -15.867 2.854 -0.218 1 96.94 120 MET B N 1
ATOM 3018 C CA . MET B 1 120 ? -15.766 1.454 -0.621 1 96.94 120 MET B CA 1
ATOM 3019 C C . MET B 1 120 ? -15.164 1.333 -2.018 1 96.94 120 MET B C 1
ATOM 3021 O O . MET B 1 120 ? -14.359 0.44 -2.275 1 96.94 120 MET B O 1
ATOM 3025 N N . ASP B 1 121 ? -15.57 2.252 -2.898 1 95.12 121 ASP B N 1
ATOM 3026 C CA . ASP B 1 121 ? -14.969 2.266 -4.227 1 95.12 121 ASP B CA 1
ATOM 3027 C C . ASP B 1 121 ? -13.453 2.43 -4.141 1 95.12 121 ASP B C 1
ATOM 3029 O O . ASP B 1 121 ? -12.703 1.702 -4.801 1 95.12 121 ASP B O 1
ATOM 3033 N N . ALA B 1 122 ? -13.047 3.348 -3.314 1 92.88 122 ALA B N 1
ATOM 3034 C CA . ALA B 1 122 ? -11.617 3.625 -3.158 1 92.88 122 ALA B CA 1
ATOM 3035 C C . ALA B 1 122 ? -10.883 2.422 -2.572 1 92.88 122 ALA B C 1
ATOM 3037 O O . ALA B 1 122 ? -9.773 2.102 -2.992 1 92.88 122 ALA B O 1
ATOM 3038 N N . ILE B 1 123 ? -11.477 1.773 -1.63 1 93.75 123 ILE B N 1
ATOM 3039 C CA . ILE B 1 123 ? -10.891 0.62 -0.962 1 93.75 123 ILE B CA 1
ATOM 3040 C C . ILE B 1 123 ? -10.75 -0.534 -1.952 1 93.75 123 ILE B C 1
ATOM 3042 O O . ILE B 1 123 ? -9.688 -1.156 -2.043 1 93.75 123 ILE B O 1
ATOM 3046 N N . VAL B 1 124 ? -11.797 -0.787 -2.695 1 88.44 124 VAL B N 1
ATOM 3047 C CA . VAL B 1 124 ? -11.781 -1.87 -3.672 1 88.44 124 VAL B CA 1
ATOM 3048 C C . VAL B 1 124 ? -10.703 -1.609 -4.719 1 88.44 124 VAL B C 1
ATOM 3050 O O . VAL B 1 124 ? -9.953 -2.518 -5.086 1 88.44 124 VAL B O 1
ATOM 3053 N N . GLU B 1 125 ? -10.641 -0.393 -5.121 1 84.62 125 GLU B N 1
ATOM 3054 C CA . GLU B 1 125 ? -9.609 -0.019 -6.09 1 84.62 125 GLU B CA 1
ATOM 3055 C C . GLU B 1 125 ? -8.211 -0.257 -5.523 1 84.62 125 GLU B C 1
ATOM 3057 O O . GLU B 1 125 ? -7.336 -0.769 -6.223 1 84.62 125 GLU B O 1
ATOM 3062 N N . LYS B 1 126 ? -8.016 0.11 -4.289 1 83.81 126 LYS B N 1
ATOM 3063 C CA . LYS B 1 126 ? -6.715 -0.042 -3.643 1 83.81 126 LYS B CA 1
ATOM 3064 C C . LYS B 1 126 ? -6.332 -1.514 -3.514 1 83.81 126 LYS B C 1
ATOM 3066 O O . LYS B 1 126 ? -5.195 -1.893 -3.791 1 83.81 126 LYS B O 1
ATOM 3071 N N . ILE B 1 127 ? -7.219 -2.307 -3.096 1 76.5 127 ILE B N 1
ATOM 3072 C CA . ILE B 1 127 ? -6.984 -3.736 -2.928 1 76.5 127 ILE B CA 1
ATOM 3073 C C . ILE B 1 127 ? -6.641 -4.367 -4.277 1 76.5 127 ILE B C 1
ATOM 3075 O O . ILE B 1 127 ? -5.684 -5.137 -4.383 1 76.5 127 ILE B O 1
ATOM 3079 N N . ASN B 1 128 ? -7.398 -3.98 -5.238 1 69.81 128 ASN B N 1
ATOM 3080 C CA . ASN B 1 128 ? -7.168 -4.516 -6.574 1 69.81 128 ASN B CA 1
ATOM 3081 C C . ASN B 1 128 ? -5.816 -4.074 -7.133 1 69.81 128 ASN B C 1
ATOM 3083 O O . ASN B 1 128 ? -5.156 -4.832 -7.844 1 69.81 128 ASN B O 1
ATOM 3087 N N . TYR B 1 129 ? -5.422 -2.877 -6.766 1 64.19 129 TYR B N 1
ATOM 3088 C CA . TYR B 1 129 ? -4.137 -2.348 -7.211 1 64.19 129 TYR B CA 1
ATOM 3089 C C . TYR B 1 129 ? -2.984 -3.176 -6.656 1 64.19 129 TYR B C 1
ATOM 3091 O O . TYR B 1 129 ? -2.049 -3.518 -7.387 1 64.19 129 TYR B O 1
ATOM 3099 N N . VAL B 1 130 ? -2.992 -3.578 -5.453 1 59.88 130 VAL B N 1
ATOM 3100 C CA . VAL B 1 130 ? -1.927 -4.32 -4.789 1 59.88 130 VAL B CA 1
ATOM 3101 C C . VAL B 1 130 ? -1.848 -5.734 -5.359 1 59.88 130 VAL B C 1
ATOM 3103 O O . VAL B 1 130 ? -0.755 -6.254 -5.602 1 59.88 130 VAL B O 1
ATOM 3106 N N . ILE B 1 131 ? -3.006 -6.328 -5.578 1 54.22 131 ILE B N 1
ATOM 3107 C CA . ILE B 1 131 ? -3.088 -7.691 -6.094 1 54.22 131 ILE B CA 1
ATOM 3108 C C . ILE B 1 131 ? -2.469 -7.754 -7.488 1 54.22 131 ILE B C 1
ATOM 3110 O O . ILE B 1 131 ? -1.83 -8.742 -7.844 1 54.22 131 ILE B O 1
ATOM 3114 N N . LEU B 1 132 ? -2.482 -6.652 -8.086 1 59.22 132 LEU B N 1
ATOM 3115 C CA . LEU B 1 132 ? -2.068 -6.664 -9.484 1 59.22 132 LEU B CA 1
ATOM 3116 C C . LEU B 1 132 ? -0.562 -6.449 -9.609 1 59.22 132 LEU B C 1
ATOM 3118 O O . LEU B 1 132 ? 0 -6.578 -10.695 1 59.22 132 LEU B O 1
ATOM 3122 N N . LYS B 1 133 ? 0.143 -6.375 -8.43 1 62.12 133 LYS B N 1
ATOM 3123 C CA . LYS B 1 133 ? 1.583 -6.176 -8.555 1 62.12 133 LYS B CA 1
ATOM 3124 C C . LYS B 1 133 ? 2.332 -7.5 -8.469 1 62.12 133 LYS B C 1
ATOM 3126 O O . LYS B 1 133 ? 1.959 -8.383 -7.688 1 62.12 133 LYS B O 1
ATOM 3131 N N . LYS B 1 134 ? 3.232 -7.824 -9.453 1 64.94 134 LYS B N 1
ATOM 3132 C CA . LYS B 1 134 ? 4.027 -9.047 -9.531 1 64.94 134 LYS B CA 1
ATOM 3133 C C . LYS B 1 134 ? 5.5 -8.734 -9.766 1 64.94 134 LYS B C 1
ATOM 3135 O O . LYS B 1 134 ? 5.832 -7.816 -10.523 1 64.94 134 LYS B O 1
ATOM 3140 N N . MET B 1 135 ? 6.359 -9.406 -9.031 1 65.56 135 MET B N 1
ATOM 3141 C CA . MET B 1 135 ? 7.797 -9.25 -9.219 1 65.56 135 MET B CA 1
ATOM 3142 C C . MET B 1 135 ? 8.289 -10.109 -10.383 1 65.56 135 MET B C 1
ATOM 3144 O O . MET B 1 135 ? 7.875 -11.258 -10.531 1 65.56 135 MET B O 1
ATOM 3148 N N . PHE B 1 136 ? 9.102 -9.531 -11.258 1 72.12 136 PHE B N 1
ATOM 3149 C CA . PHE B 1 136 ? 9.75 -10.242 -12.359 1 72.12 136 PHE B CA 1
ATOM 3150 C C . PHE B 1 136 ? 11.258 -10.047 -12.312 1 72.12 136 PHE B C 1
ATOM 3152 O O . PHE B 1 136 ? 11.742 -8.984 -11.922 1 72.12 136 PHE B O 1
ATOM 3159 N N . LYS B 1 137 ? 12.023 -11.086 -12.562 1 73.88 137 LYS B N 1
ATOM 3160 C CA . LYS B 1 137 ? 13.477 -11.016 -12.672 1 73.88 137 LYS B CA 1
ATOM 3161 C C . LYS B 1 137 ? 13.898 -10.641 -14.094 1 73.88 137 LYS B C 1
ATOM 3163 O O . LYS B 1 137 ? 14.164 -11.516 -14.922 1 73.88 137 LYS B O 1
ATOM 3168 N N . PHE B 1 138 ? 14.109 -9.406 -14.328 1 78.56 138 PHE B N 1
ATOM 3169 C CA . PHE B 1 138 ? 14.523 -8.938 -15.641 1 78.56 138 PHE B CA 1
ATOM 3170 C C . PHE B 1 138 ? 16.047 -8.938 -15.758 1 78.56 138 PHE B C 1
ATOM 3172 O O . PHE B 1 138 ? 16.75 -9.258 -14.797 1 78.56 138 PHE B O 1
ATOM 3179 N N . ASN B 1 139 ? 16.453 -8.758 -16.938 1 73.88 139 ASN B N 1
ATOM 3180 C CA . ASN B 1 139 ? 17.891 -8.742 -17.188 1 73.88 139 ASN B CA 1
ATOM 3181 C C . ASN B 1 139 ? 18.609 -7.672 -16.375 1 73.88 139 ASN B C 1
ATOM 3183 O O . ASN B 1 139 ? 19.766 -7.836 -16 1 73.88 139 ASN B O 1
ATOM 3187 N N . ASN B 1 140 ? 17.859 -6.648 -16.062 1 69.69 140 ASN B N 1
ATOM 3188 C CA . ASN B 1 140 ? 18.469 -5.531 -15.352 1 69.69 140 ASN B CA 1
ATOM 3189 C C . ASN B 1 140 ? 18.156 -5.578 -13.867 1 69.69 140 ASN B C 1
ATOM 3191 O O . ASN B 1 140 ? 18.344 -4.594 -13.148 1 69.69 140 ASN B O 1
ATOM 3195 N N . GLY B 1 141 ? 17.578 -6.754 -13.5 1 70.88 141 GLY B N 1
ATOM 3196 C CA . GLY B 1 141 ? 17.297 -6.949 -12.086 1 70.88 141 GLY B CA 1
ATOM 3197 C C . GLY B 1 141 ? 15.852 -7.277 -11.797 1 70.88 141 GLY B C 1
ATOM 3198 O O . GLY B 1 141 ? 15.039 -7.391 -12.719 1 70.88 141 GLY B O 1
ATOM 3199 N N . ILE B 1 142 ? 15.594 -7.469 -10.555 1 67.31 142 ILE B N 1
ATOM 3200 C CA . ILE B 1 142 ? 14.234 -7.781 -10.133 1 67.31 142 ILE B CA 1
ATOM 3201 C C . ILE B 1 142 ? 13.422 -6.492 -10.016 1 67.31 142 ILE B C 1
ATOM 3203 O O . ILE B 1 142 ? 13.906 -5.496 -9.469 1 67.31 142 ILE B O 1
ATOM 3207 N N . ARG B 1 143 ? 12.211 -6.492 -10.664 1 68.44 143 ARG B N 1
ATOM 3208 C CA . ARG B 1 143 ? 11.328 -5.328 -10.625 1 68.44 143 ARG B CA 1
ATOM 3209 C C . ARG B 1 143 ? 9.891 -5.742 -10.344 1 68.44 143 ARG B C 1
ATOM 3211 O O . ARG B 1 143 ? 9.453 -6.82 -10.758 1 68.44 143 ARG B O 1
ATOM 3218 N N . GLU B 1 144 ? 9.25 -4.883 -9.617 1 71.62 144 GLU B N 1
ATOM 3219 C CA . GLU B 1 144 ? 7.816 -5.047 -9.422 1 71.62 144 GLU B CA 1
ATOM 3220 C C . GLU B 1 144 ? 7.027 -4.367 -10.539 1 71.62 144 GLU B C 1
ATOM 3222 O O . GLU B 1 144 ? 7.293 -3.213 -10.883 1 71.62 144 GLU B O 1
ATOM 3227 N N . ILE B 1 145 ? 6.176 -5.207 -11.195 1 71.69 145 ILE B N 1
ATOM 3228 C CA . ILE B 1 145 ? 5.34 -4.668 -12.266 1 71.69 145 ILE B CA 1
ATOM 3229 C C . ILE B 1 145 ? 3.873 -4.727 -11.852 1 71.69 145 ILE B C 1
ATOM 3231 O O . ILE B 1 145 ? 3.404 -5.75 -11.352 1 71.69 145 ILE B O 1
ATOM 3235 N N . HIS B 1 146 ? 3.301 -3.566 -11.844 1 71.5 146 HIS B N 1
ATOM 3236 C CA . HIS B 1 146 ? 1.845 -3.578 -11.758 1 71.5 146 HIS B CA 1
ATOM 3237 C C . HIS B 1 146 ? 1.226 -4.234 -12.984 1 71.5 146 HIS B C 1
ATOM 3239 O O . HIS B 1 146 ? 1.419 -3.76 -14.109 1 71.5 146 HIS B O 1
ATOM 3245 N N . LEU B 1 147 ? 0.53 -5.246 -12.789 1 74.38 147 LEU B N 1
ATOM 3246 C CA . LEU B 1 147 ? 0.035 -6.039 -13.906 1 74.38 147 LEU B CA 1
ATOM 3247 C C . LEU B 1 147 ? -0.936 -5.23 -14.758 1 74.38 147 LEU B C 1
ATOM 3249 O O . LEU B 1 147 ? -1.026 -5.438 -15.977 1 74.38 147 LEU B O 1
ATOM 3253 N N . ASN B 1 148 ? -1.502 -4.277 -14.164 1 70.44 148 ASN B N 1
ATOM 3254 C CA . ASN B 1 148 ? -2.428 -3.443 -14.93 1 70.44 148 ASN B CA 1
ATOM 3255 C C . ASN B 1 148 ? -1.691 -2.539 -15.914 1 70.44 148 ASN B C 1
ATOM 3257 O O . ASN B 1 148 ? -2.277 -2.07 -16.891 1 70.44 148 ASN B O 1
ATOM 3261 N N . LYS B 1 149 ? -0.451 -2.342 -15.609 1 73.06 149 LYS B N 1
ATOM 3262 C CA . LYS B 1 149 ? 0.343 -1.489 -16.5 1 73.06 149 LYS B CA 1
ATOM 3263 C C . LYS B 1 149 ? 1.029 -2.311 -17.578 1 73.06 149 LYS B C 1
ATOM 3265 O O . LYS B 1 149 ? 1.649 -1.752 -18.484 1 73.06 149 LYS B O 1
ATOM 3270 N N . MET B 1 150 ? 0.922 -3.576 -17.5 1 82.56 150 MET B N 1
ATOM 3271 C CA . MET B 1 150 ? 1.503 -4.469 -18.5 1 82.56 150 MET B CA 1
ATOM 3272 C C . MET B 1 150 ? 0.563 -4.645 -19.688 1 82.56 150 MET B C 1
ATOM 3274 O O . MET B 1 150 ? -0.487 -5.277 -19.562 1 82.56 150 MET B O 1
ATOM 3278 N N . LEU B 1 151 ? 0.966 -4.102 -20.797 1 84.75 151 LEU B N 1
ATOM 3279 C CA . LEU B 1 151 ? 0.122 -4.215 -21.984 1 84.75 151 LEU B CA 1
ATOM 3280 C C . LEU B 1 151 ? 0.145 -5.637 -22.531 1 84.75 151 LEU B C 1
ATOM 3282 O O . LEU B 1 151 ? -0.901 -6.277 -22.656 1 84.75 151 LEU B O 1
ATOM 3286 N N . TYR B 1 152 ? 1.305 -6 -22.875 1 92.81 152 TYR B N 1
ATOM 3287 C CA . TYR B 1 152 ? 1.496 -7.336 -23.438 1 92.81 152 TYR B CA 1
ATOM 3288 C C . TYR B 1 152 ? 2.949 -7.777 -23.297 1 92.81 152 TYR B C 1
ATOM 3290 O O . TYR B 1 152 ? 3.822 -6.969 -22.969 1 92.81 152 TYR B O 1
ATOM 3298 N N . ILE B 1 153 ? 3.152 -9.039 -23.438 1 94.31 153 ILE B N 1
ATOM 3299 C CA . ILE B 1 153 ? 4.465 -9.672 -23.469 1 94.31 153 ILE B CA 1
ATOM 3300 C C . ILE B 1 153 ? 4.695 -10.312 -24.844 1 94.31 153 ILE B C 1
ATOM 3302 O O . ILE B 1 153 ? 3.82 -11 -25.359 1 94.31 153 ILE B O 1
ATOM 3306 N N . GLU B 1 154 ? 5.891 -10 -25.375 1 95.25 154 GLU B N 1
ATOM 3307 C CA . GLU B 1 154 ? 6.238 -10.523 -26.688 1 95.25 154 GLU B CA 1
ATOM 3308 C C . GLU B 1 154 ? 7.465 -11.43 -26.625 1 95.25 154 GLU B C 1
ATOM 3310 O O . GLU B 1 154 ? 8.453 -11.094 -25.969 1 95.25 154 GLU B O 1
ATOM 3315 N N . SER B 1 155 ? 7.297 -12.57 -27.219 1 95.44 155 SER B N 1
ATOM 3316 C CA . SER B 1 155 ? 8.453 -13.445 -27.375 1 95.44 155 SER B CA 1
ATOM 3317 C C . SER B 1 155 ? 9.188 -13.141 -28.688 1 95.44 155 SER B C 1
ATOM 3319 O O . SER B 1 155 ? 8.609 -13.234 -29.766 1 95.44 155 SER B O 1
ATOM 3321 N N . LYS B 1 156 ? 10.344 -12.648 -28.547 1 89.5 156 LYS B N 1
ATOM 3322 C CA . LYS B 1 156 ? 11.164 -12.32 -29.703 1 89.5 156 LYS B CA 1
ATOM 3323 C C . LYS B 1 156 ? 12.625 -12.695 -29.469 1 89.5 156 LYS B C 1
ATOM 3325 O O . LYS B 1 156 ? 13.211 -12.32 -28.453 1 89.5 156 LYS B O 1
ATOM 3330 N N . LEU B 1 157 ? 13.211 -13.523 -30.422 1 88.12 157 LEU B N 1
ATOM 3331 C CA . LEU B 1 157 ? 14.633 -13.867 -30.406 1 88.12 157 LEU B CA 1
ATOM 3332 C C . LEU B 1 157 ? 15.016 -14.516 -29.078 1 88.12 157 LEU B C 1
ATOM 3334 O O . LEU B 1 157 ? 15.992 -14.102 -28.438 1 88.12 157 LEU B O 1
ATOM 3338 N N . HIS B 1 158 ? 14.227 -15.391 -28.609 1 86.94 158 HIS B N 1
ATOM 3339 C CA . HIS B 1 158 ? 14.469 -16.234 -27.453 1 86.94 158 HIS B CA 1
ATOM 3340 C C . HIS B 1 158 ? 14.469 -15.414 -26.172 1 86.94 158 HIS B C 1
ATOM 3342 O O . HIS B 1 158 ? 15.102 -15.789 -25.172 1 86.94 158 HIS B O 1
ATOM 3348 N N . LYS B 1 159 ? 13.914 -14.312 -26.266 1 91.94 159 LYS B N 1
ATOM 3349 C CA . LYS B 1 159 ? 13.703 -13.5 -25.078 1 91.94 159 LYS B CA 1
ATOM 3350 C C . LYS B 1 159 ? 12.273 -12.961 -25.031 1 91.94 159 LYS B C 1
ATOM 3352 O O . LYS B 1 159 ? 11.578 -12.938 -26.047 1 91.94 159 LYS B O 1
ATOM 3357 N N . LEU B 1 160 ? 11.836 -12.562 -23.812 1 93.94 160 LEU B N 1
ATOM 3358 C CA . LEU B 1 160 ? 10.523 -11.945 -23.625 1 93.94 160 LEU B CA 1
ATOM 3359 C C . LEU B 1 160 ? 10.656 -10.438 -23.438 1 93.94 160 LEU B C 1
ATOM 3361 O O . LEU B 1 160 ? 11.523 -9.977 -22.688 1 93.94 160 LEU B O 1
ATOM 3365 N N . GLU B 1 161 ? 9.867 -9.719 -24.125 1 92.62 161 GLU B N 1
ATOM 3366 C CA . GLU B 1 161 ? 9.766 -8.273 -23.953 1 92.62 161 GLU B CA 1
ATOM 3367 C C . GLU B 1 161 ? 8.461 -7.887 -23.25 1 92.62 161 GLU B C 1
ATOM 3369 O O . GLU B 1 161 ? 7.375 -8.117 -23.781 1 92.62 161 GLU B O 1
ATOM 3374 N N . PHE B 1 162 ? 8.625 -7.34 -22.078 1 90.69 162 PHE B N 1
ATOM 3375 C CA . PHE B 1 162 ? 7.488 -6.836 -21.328 1 90.69 162 PHE B CA 1
ATOM 3376 C C . PHE B 1 162 ? 7.195 -5.383 -21.688 1 90.69 162 PHE B C 1
ATOM 3378 O O . PHE B 1 162 ? 8.008 -4.496 -21.422 1 90.69 162 PHE B O 1
ATOM 3385 N N . HIS B 1 163 ? 6.051 -5.191 -22.328 1 87.88 163 HIS B N 1
ATOM 3386 C CA . HIS B 1 163 ? 5.629 -3.848 -22.703 1 87.88 163 HIS B CA 1
ATOM 3387 C C . HIS B 1 163 ? 4.742 -3.229 -21.625 1 87.88 163 HIS B C 1
ATOM 3389 O O . HIS B 1 163 ? 3.582 -3.621 -21.469 1 87.88 163 HIS B O 1
ATOM 3395 N N . VAL B 1 164 ? 5.289 -2.363 -20.875 1 82.38 164 VAL B N 1
ATOM 3396 C CA . VAL B 1 164 ? 4.645 -1.798 -19.688 1 82.38 164 VAL B CA 1
ATOM 3397 C C . VAL B 1 164 ? 4.348 -0.319 -19.922 1 82.38 164 VAL B C 1
ATOM 3399 O O . VAL B 1 164 ? 5.168 0.405 -20.484 1 82.38 164 VAL B O 1
ATOM 3402 N N . ILE B 1 165 ? 3.1 0.021 -19.516 1 65.5 165 ILE B N 1
ATOM 3403 C CA . ILE B 1 165 ? 2.711 1.422 -19.641 1 65.5 165 ILE B CA 1
ATOM 3404 C C . ILE B 1 165 ? 3.268 2.215 -18.469 1 65.5 165 ILE B C 1
ATOM 3406 O O . ILE B 1 165 ? 3.035 1.864 -17.297 1 65.5 165 ILE B O 1
ATOM 3410 N N . LYS B 1 166 ? 4.168 2.961 -18.531 1 59 166 LYS B N 1
ATOM 3411 C CA . LYS B 1 166 ? 4.621 3.945 -17.547 1 59 166 LYS B CA 1
ATOM 3412 C C . LYS B 1 166 ? 4.516 5.363 -18.094 1 59 166 LYS B C 1
ATOM 3414 O O . LYS B 1 166 ? 3.754 5.613 -19.031 1 59 166 LYS B O 1
ATOM 3419 N N . ASP B 1 167 ? 5.121 6.434 -17.609 1 49.44 167 ASP B N 1
ATOM 3420 C CA . ASP B 1 167 ? 5.176 7.742 -18.25 1 49.44 167 ASP B CA 1
ATOM 3421 C C . ASP B 1 167 ? 5.484 7.613 -19.734 1 49.44 167 ASP B C 1
ATOM 3423 O O . ASP B 1 167 ? 4.953 8.367 -20.547 1 49.44 167 ASP B O 1
ATOM 3427 N N . LYS B 1 168 ? 6.262 6.715 -20.203 1 55.25 168 LYS B N 1
ATOM 3428 C CA . LYS B 1 168 ? 6.562 6.234 -21.562 1 55.25 168 LYS B CA 1
ATOM 3429 C C . LYS B 1 168 ? 6.621 4.711 -21.594 1 55.25 168 LYS B C 1
ATOM 3431 O O . LYS B 1 168 ? 6.938 4.07 -20.594 1 55.25 168 LYS B O 1
ATOM 3436 N N . GLU B 1 169 ? 6.082 4.223 -22.688 1 60.22 169 GLU B N 1
ATOM 3437 C CA . GLU B 1 169 ? 6.172 2.775 -22.844 1 60.22 169 GLU B CA 1
ATOM 3438 C C . GLU B 1 169 ? 7.586 2.275 -22.562 1 60.22 169 GLU B C 1
ATOM 3440 O O . GLU B 1 169 ? 8.562 2.83 -23.062 1 60.22 169 GLU B O 1
ATOM 3445 N N . LYS B 1 170 ? 7.73 1.506 -21.5 1 77.5 170 LYS B N 1
ATOM 3446 C CA . LYS B 1 170 ? 9.008 0.875 -21.188 1 77.5 170 LYS B CA 1
ATOM 3447 C C . LYS B 1 170 ? 8.977 -0.619 -21.5 1 77.5 170 LYS B C 1
ATOM 3449 O O . LYS B 1 170 ? 7.949 -1.275 -21.312 1 77.5 170 LYS B O 1
ATOM 3454 N N . ILE B 1 171 ? 10.055 -1.036 -22.062 1 84.5 171 ILE B N 1
ATOM 3455 C CA . ILE B 1 171 ? 10.195 -2.447 -22.406 1 84.5 171 ILE B CA 1
ATOM 3456 C C . ILE B 1 171 ? 11.203 -3.107 -21.469 1 84.5 171 ILE B C 1
ATOM 3458 O O . ILE B 1 171 ? 12.328 -2.623 -21.328 1 84.5 171 ILE B O 1
ATOM 3462 N N . TYR B 1 172 ? 10.781 -4.148 -20.75 1 85.81 172 TYR B N 1
ATOM 3463 C CA . TYR B 1 172 ? 11.656 -4.945 -19.906 1 85.81 172 TYR B CA 1
ATOM 3464 C C . TYR B 1 172 ? 11.906 -6.32 -20.516 1 85.81 172 TYR B C 1
ATOM 3466 O O . TYR B 1 172 ? 11 -6.93 -21.078 1 85.81 172 TYR B O 1
ATOM 3474 N N . ILE B 1 173 ? 13.148 -6.828 -20.359 1 89 173 ILE B N 1
ATOM 3475 C CA . ILE B 1 173 ? 13.539 -8.078 -21 1 89 173 ILE B CA 1
ATOM 3476 C C . ILE B 1 173 ? 13.688 -9.18 -19.953 1 89 173 ILE B C 1
ATOM 3478 O O . ILE B 1 173 ? 14.281 -8.961 -18.906 1 89 173 ILE B O 1
ATOM 3482 N N . LEU B 1 174 ? 13.102 -10.25 -20.281 1 89.25 174 LEU B N 1
ATOM 3483 C CA . LEU B 1 174 ? 13.172 -11.438 -19.438 1 89.25 174 LEU B CA 1
ATOM 3484 C C . LEU B 1 174 ? 13.523 -12.672 -20.266 1 89.25 174 LEU B C 1
ATOM 3486 O O . LEU B 1 174 ? 12.945 -12.906 -21.328 1 89.25 174 LEU B O 1
ATOM 3490 N N . TYR B 1 175 ? 14.469 -13.453 -19.766 1 87.81 175 TYR B N 1
ATOM 3491 C CA . TYR B 1 175 ? 14.867 -14.664 -20.469 1 87.81 175 TYR B CA 1
ATOM 3492 C C . TYR B 1 175 ? 14.102 -15.875 -19.938 1 87.81 175 TYR B C 1
ATOM 3494 O O . TYR B 1 175 ? 14.602 -16.609 -19.078 1 87.81 175 TYR B O 1
ATOM 3502 N N . GLU B 1 176 ? 12.977 -16 -20.375 1 88.31 176 GLU B N 1
ATOM 3503 C CA . GLU B 1 176 ? 12.047 -17.094 -20.094 1 88.31 176 GLU B CA 1
ATOM 3504 C C . GLU B 1 176 ? 11.195 -17.422 -21.312 1 88.31 176 GLU B C 1
ATOM 3506 O O . GLU B 1 176 ? 11.305 -16.766 -22.344 1 88.31 176 GLU B O 1
ATOM 3511 N N . THR B 1 177 ? 10.43 -18.406 -21.188 1 91.56 177 THR B N 1
ATOM 3512 C CA . THR B 1 177 ? 9.516 -18.766 -22.266 1 91.56 177 THR B CA 1
ATOM 3513 C C . THR B 1 177 ? 8.141 -18.156 -22.031 1 91.56 177 THR B C 1
ATOM 3515 O O . THR B 1 177 ? 7.73 -17.969 -20.891 1 91.56 177 THR B O 1
ATOM 3518 N N . LEU B 1 178 ? 7.449 -17.891 -23.078 1 93.44 178 LEU B N 1
ATOM 3519 C CA . LEU B 1 178 ? 6.098 -17.344 -22.984 1 93.44 178 LEU B CA 1
ATOM 3520 C C . LEU B 1 178 ? 5.164 -18.344 -22.297 1 93.44 178 LEU B C 1
ATOM 3522 O O . LEU B 1 178 ? 4.246 -17.938 -21.578 1 93.44 178 LEU B O 1
ATOM 3526 N N . ASN B 1 179 ? 5.441 -19.625 -22.469 1 92.31 179 ASN B N 1
ATOM 3527 C CA . ASN B 1 179 ? 4.652 -20.656 -21.812 1 92.31 179 ASN B CA 1
ATOM 3528 C C . ASN B 1 179 ? 4.758 -20.562 -20.297 1 92.31 179 ASN B C 1
ATOM 3530 O O . ASN B 1 179 ? 3.754 -20.656 -19.594 1 92.31 179 ASN B O 1
ATOM 3534 N N . LYS B 1 180 ? 5.887 -20.391 -19.875 1 87.56 180 LYS B N 1
ATOM 3535 C CA . LYS B 1 180 ? 6.113 -20.281 -18.438 1 87.56 180 LYS B CA 1
ATOM 3536 C C . LYS B 1 180 ? 5.414 -19.047 -17.875 1 87.56 180 LYS B C 1
ATOM 3538 O O . LYS B 1 180 ? 4.742 -19.141 -16.844 1 87.56 180 LYS B O 1
ATOM 3543 N N . ILE B 1 181 ? 5.598 -17.953 -18.562 1 89.5 181 ILE B N 1
ATOM 3544 C CA . ILE B 1 181 ? 5.008 -16.703 -18.078 1 89.5 181 ILE B CA 1
ATOM 3545 C C . ILE B 1 181 ? 3.486 -16.781 -18.172 1 89.5 181 ILE B C 1
ATOM 3547 O O . ILE B 1 181 ? 2.783 -16.281 -17.297 1 89.5 181 ILE B O 1
ATOM 3551 N N . GLU B 1 182 ? 2.979 -17.438 -19.188 1 89.75 182 GLU B N 1
ATOM 3552 C CA . GLU B 1 182 ? 1.54 -17.641 -19.312 1 89.75 182 GLU B CA 1
ATOM 3553 C C . GLU B 1 182 ? 0.969 -18.375 -18.109 1 89.75 182 GLU B C 1
ATOM 3555 O O . GLU B 1 182 ? -0.078 -17.984 -17.578 1 89.75 182 GLU B O 1
ATOM 3560 N N . LYS B 1 183 ? 1.651 -19.297 -17.656 1 80.31 183 LYS B N 1
ATOM 3561 C CA . LYS B 1 183 ? 1.221 -20.047 -16.484 1 80.31 183 LYS B CA 1
ATOM 3562 C C . LYS B 1 183 ? 1.254 -19.172 -15.227 1 80.31 183 LYS B C 1
ATOM 3564 O O . LYS B 1 183 ? 0.33 -19.219 -14.414 1 80.31 183 LYS B O 1
ATOM 3569 N N . GLU B 1 184 ? 2.236 -18.422 -15.141 1 77.69 184 GLU B N 1
ATOM 3570 C CA . GLU B 1 184 ? 2.424 -17.547 -13.984 1 77.69 184 GLU B CA 1
ATOM 3571 C C . GLU B 1 184 ? 1.331 -16.484 -13.906 1 77.69 184 GLU B C 1
ATOM 3573 O O . GLU B 1 184 ? 0.92 -16.094 -12.812 1 77.69 184 GLU B O 1
ATOM 3578 N N . LEU B 1 185 ? 0.799 -16.062 -15.07 1 79 185 LEU B N 1
ATOM 3579 C CA . LEU B 1 185 ? -0.141 -14.945 -15.125 1 79 185 LEU B CA 1
ATOM 3580 C C . LEU B 1 185 ? -1.552 -15.438 -15.43 1 79 185 LEU B C 1
ATOM 3582 O O . LEU B 1 185 ? -2.416 -14.656 -15.82 1 79 185 LEU B O 1
ATOM 3586 N N . LYS B 1 186 ? -1.743 -16.703 -15.352 1 71 186 LYS B N 1
ATOM 3587 C CA . LYS B 1 186 ? -2.998 -17.328 -15.758 1 71 186 LYS B CA 1
ATOM 3588 C C . LYS B 1 186 ? -4.188 -16.688 -15.047 1 71 186 LYS B C 1
ATOM 3590 O O . LYS B 1 186 ? -5.242 -16.484 -15.656 1 71 186 LYS B O 1
ATOM 3595 N N . ALA B 1 187 ? -4.059 -16.297 -13.891 1 63.22 187 ALA B N 1
ATOM 3596 C CA . ALA B 1 187 ? -5.195 -15.758 -13.148 1 63.22 187 ALA B CA 1
ATOM 3597 C C . ALA B 1 187 ? -5.121 -14.242 -13.039 1 63.22 187 ALA B C 1
ATOM 3599 O O . ALA B 1 187 ? -5.859 -13.625 -12.266 1 63.22 187 ALA B O 1
ATOM 3600 N N . SER B 1 188 ? -4.344 -13.695 -13.977 1 71.38 188 SER B N 1
ATOM 3601 C CA . SER B 1 188 ? -4.094 -12.266 -13.82 1 71.38 188 SER B CA 1
ATOM 3602 C C . SER B 1 188 ? -4.648 -11.477 -15.008 1 71.38 188 SER B C 1
ATOM 3604 O O . SER B 1 188 ? -4.289 -10.32 -15.203 1 71.38 188 SER B O 1
ATOM 3606 N N . GLY B 1 189 ? -5.426 -12.094 -15.867 1 76.06 189 GLY B N 1
ATOM 3607 C CA . GLY B 1 189 ? -6.105 -11.375 -16.938 1 76.06 189 GLY B CA 1
ATOM 3608 C C . GLY B 1 189 ? -5.297 -11.312 -18.219 1 76.06 189 GLY B C 1
ATOM 3609 O O . GLY B 1 189 ? -5.508 -10.43 -19.047 1 76.06 189 GLY B O 1
ATOM 3610 N N . PHE B 1 190 ? -4.375 -12.188 -18.234 1 88.56 190 PHE B N 1
ATOM 3611 C CA . PHE B 1 190 ? -3.596 -12.234 -19.469 1 88.56 190 PHE B CA 1
ATOM 3612 C C . PHE B 1 190 ? -4.055 -13.375 -20.359 1 88.56 190 PHE B C 1
ATOM 3614 O O . PHE B 1 190 ? -4.41 -14.453 -19.859 1 88.56 190 PHE B O 1
ATOM 3621 N N . VAL B 1 191 ? -4.07 -13.141 -21.688 1 92.38 191 VAL B N 1
ATOM 3622 C CA . VAL B 1 191 ? -4.527 -14.148 -22.641 1 92.38 191 VAL B CA 1
ATOM 3623 C C . VAL B 1 191 ? -3.475 -14.344 -23.719 1 92.38 191 VAL B C 1
ATOM 3625 O O . VAL B 1 191 ? -2.926 -13.375 -24.25 1 92.38 191 VAL B O 1
ATOM 3628 N N . ARG B 1 192 ? -3.211 -15.602 -23.984 1 94.88 192 ARG B N 1
ATOM 3629 C CA . ARG B 1 192 ? -2.316 -15.945 -25.094 1 94.88 192 ARG B CA 1
ATOM 3630 C C . ARG B 1 192 ? -3.025 -15.812 -26.438 1 94.88 192 ARG B C 1
ATOM 3632 O O . ARG B 1 192 ? -3.893 -16.625 -26.766 1 94.88 192 ARG B O 1
ATOM 3639 N N . ILE B 1 193 ? -2.562 -14.859 -27.25 1 95.5 193 ILE B N 1
ATOM 3640 C CA . ILE B 1 193 ? -3.322 -14.641 -28.484 1 95.5 193 ILE B CA 1
ATOM 3641 C C . ILE B 1 193 ? -2.537 -15.188 -29.672 1 95.5 193 ILE B C 1
ATOM 3643 O O . ILE B 1 193 ? -3.072 -15.281 -30.781 1 95.5 193 ILE B O 1
ATOM 3647 N N . HIS B 1 194 ? -1.347 -15.469 -29.453 1 95 194 HIS B N 1
ATOM 3648 C CA . HIS B 1 194 ? -0.381 -15.906 -30.453 1 95 194 HIS B CA 1
ATOM 3649 C C . HIS B 1 194 ? 0.776 -16.656 -29.797 1 95 194 HIS B C 1
ATOM 3651 O O . HIS B 1 194 ? 0.961 -16.609 -28.594 1 95 194 HIS B O 1
ATOM 3657 N N . GLN B 1 195 ? 1.479 -17.406 -30.656 1 94 195 GLN B N 1
ATOM 3658 C CA . GLN B 1 195 ? 2.654 -18.094 -30.141 1 94 195 GLN B CA 1
ATOM 3659 C C . GLN B 1 195 ? 3.664 -17.109 -29.562 1 94 195 GLN B C 1
ATOM 3661 O O . GLN B 1 195 ? 4.43 -17.453 -28.656 1 94 195 GLN B O 1
ATOM 3666 N N . SER B 1 196 ? 3.547 -15.883 -29.953 1 95.94 196 SER B N 1
ATOM 3667 C CA . SER B 1 196 ? 4.574 -14.914 -29.578 1 95.94 196 SER B CA 1
ATOM 3668 C C . SER B 1 196 ? 3.996 -13.82 -28.688 1 95.94 196 SER B C 1
ATOM 3670 O O . SER B 1 196 ? 4.723 -12.938 -28.219 1 95.94 196 SER B O 1
ATOM 3672 N N . PHE B 1 197 ? 2.67 -13.898 -28.406 1 95.88 197 PHE B N 1
ATOM 3673 C CA . PHE B 1 197 ? 2.092 -12.758 -27.703 1 95.88 197 PHE B CA 1
ATOM 3674 C C . PHE B 1 197 ? 1.193 -13.219 -26.562 1 95.88 197 PHE B C 1
ATOM 3676 O O . PHE B 1 197 ? 0.328 -14.078 -26.75 1 95.88 197 PHE B O 1
ATOM 3683 N N . LEU B 1 198 ? 1.424 -12.664 -25.375 1 96.25 198 LEU B N 1
ATOM 3684 C CA . LEU B 1 198 ? 0.564 -12.719 -24.203 1 96.25 198 LEU B CA 1
ATOM 3685 C C . LEU B 1 198 ? 0.043 -11.336 -23.844 1 96.25 198 LEU B C 1
ATOM 3687 O O . LEU B 1 198 ? 0.828 -10.43 -23.562 1 96.25 198 LEU B O 1
ATOM 3691 N N . VAL B 1 199 ? -1.289 -11.188 -23.875 1 93.81 199 VAL B N 1
ATOM 3692 C CA . VAL B 1 199 ? -1.835 -9.836 -23.828 1 93.81 199 VAL B CA 1
ATOM 3693 C C . VAL B 1 199 ? -2.723 -9.68 -22.594 1 93.81 199 VAL B C 1
ATOM 3695 O O . VAL B 1 199 ? -3.461 -10.602 -22.234 1 93.81 199 VAL B O 1
ATOM 3698 N N . ASN B 1 200 ? -2.59 -8.57 -21.922 1 88.19 200 ASN B N 1
ATOM 3699 C CA . ASN B 1 200 ? -3.523 -8.18 -20.875 1 88.19 200 ASN B CA 1
ATOM 3700 C C . ASN B 1 200 ? -4.91 -7.879 -21.438 1 88.19 200 ASN B C 1
ATOM 3702 O O . ASN B 1 200 ? -5.074 -6.941 -22.219 1 88.19 200 ASN B O 1
ATOM 3706 N N . ILE B 1 201 ? -5.871 -8.547 -21.031 1 83.31 201 ILE B N 1
ATOM 3707 C CA . ILE B 1 201 ? -7.207 -8.461 -21.609 1 83.31 201 ILE B CA 1
ATOM 3708 C C . ILE B 1 201 ? -7.801 -7.078 -21.344 1 83.31 201 ILE B C 1
ATOM 3710 O O . ILE B 1 201 ? -8.555 -6.555 -22.172 1 83.31 201 ILE B O 1
ATOM 3714 N N . LYS B 1 202 ? -7.406 -6.508 -20.297 1 76.44 202 LYS B N 1
ATOM 3715 C CA . LYS B 1 202 ? -7.934 -5.199 -19.938 1 76.44 202 LYS B CA 1
ATOM 3716 C C . LYS B 1 202 ? -7.527 -4.133 -20.938 1 76.44 202 LYS B C 1
ATOM 3718 O O . LYS B 1 202 ? -8.172 -3.086 -21.047 1 76.44 202 LYS B O 1
ATOM 3723 N N . HIS B 1 203 ? -6.508 -4.406 -21.672 1 81.62 203 HIS B N 1
ATOM 3724 C CA . HIS B 1 203 ? -5.969 -3.418 -22.594 1 81.62 203 HIS B CA 1
ATOM 3725 C C . HIS B 1 203 ? -6.391 -3.719 -24.031 1 81.62 203 HIS B C 1
ATOM 3727 O O . HIS B 1 203 ? -5.984 -3.02 -24.969 1 81.62 203 HIS B O 1
ATOM 3733 N N . ILE B 1 204 ? -7.227 -4.703 -24.219 1 85 204 ILE B N 1
ATOM 3734 C CA . ILE B 1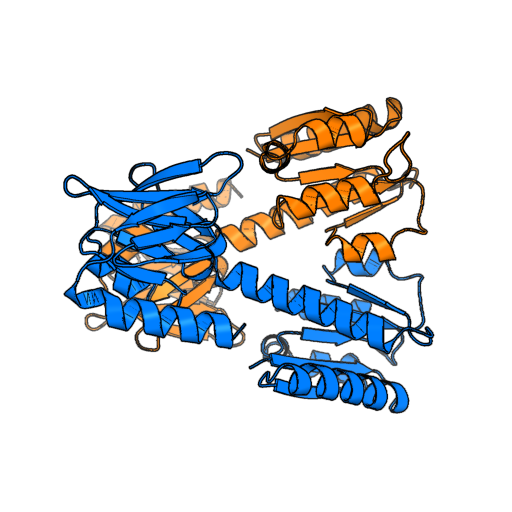 204 ? -7.781 -4.957 -25.547 1 85 204 ILE B CA 1
ATOM 3735 C C . ILE B 1 204 ? -9.023 -4.098 -25.766 1 85 204 ILE B C 1
ATOM 3737 O O . ILE B 1 204 ? -9.977 -4.16 -24.969 1 85 204 ILE B O 1
ATOM 3741 N N . ILE B 1 205 ? -8.984 -3.326 -26.75 1 79.5 205 ILE B N 1
ATOM 3742 C CA . ILE B 1 205 ? -10.117 -2.453 -27.047 1 79.5 205 ILE B CA 1
ATOM 3743 C C . ILE B 1 205 ? -11.109 -3.176 -27.953 1 79.5 205 ILE B C 1
ATOM 3745 O O . ILE B 1 205 ? -12.32 -2.973 -27.844 1 79.5 205 ILE B O 1
ATOM 3749 N N . ASN B 1 206 ? -10.492 -3.951 -28.844 1 84.88 206 ASN B N 1
ATOM 3750 C CA . ASN B 1 206 ? -11.312 -4.633 -29.844 1 84.88 206 ASN B CA 1
ATOM 3751 C C . ASN B 1 206 ? -10.602 -5.855 -30.422 1 84.88 206 ASN B C 1
ATOM 3753 O O . ASN B 1 206 ? -9.375 -5.934 -30.391 1 84.88 206 ASN B O 1
ATOM 3757 N N . ILE B 1 207 ? -11.484 -6.793 -30.844 1 90 207 ILE B N 1
ATOM 3758 C CA . ILE B 1 207 ? -10.969 -7.949 -31.562 1 90 207 ILE B CA 1
ATOM 3759 C C . ILE B 1 207 ? -11.523 -7.949 -33 1 90 207 ILE B C 1
ATOM 3761 O O . ILE B 1 207 ? -12.742 -7.953 -33.188 1 90 207 ILE B O 1
ATOM 3765 N N . VAL B 1 208 ? -10.664 -7.805 -33.938 1 86.44 208 VAL B N 1
ATOM 3766 C CA . VAL B 1 208 ? -11.016 -7.883 -35.375 1 86.44 208 VAL B CA 1
ATOM 3767 C C . VAL B 1 208 ? -10.523 -9.203 -35.938 1 86.44 208 VAL B C 1
ATOM 3769 O O . VAL B 1 208 ? -9.836 -9.969 -35.281 1 86.44 208 VAL B O 1
ATOM 3772 N N . PRO B 1 209 ? -10.961 -9.523 -37.125 1 86.81 209 PRO B N 1
ATOM 3773 C CA . PRO B 1 209 ? -10.516 -10.797 -37.688 1 86.81 209 PRO B CA 1
ATOM 3774 C C . PRO B 1 209 ? -9 -10.977 -37.625 1 86.81 209 PRO B C 1
ATOM 3776 O O . PRO B 1 209 ? -8.266 -10.227 -38.281 1 86.81 209 PRO B O 1
ATOM 3779 N N . HIS B 1 210 ? -8.547 -11.836 -36.812 1 88.75 210 HIS B N 1
ATOM 3780 C CA . HIS B 1 210 ? -7.203 -12.375 -36.625 1 88.75 210 HIS B CA 1
ATOM 3781 C C . HIS B 1 210 ? -6.285 -11.359 -35.969 1 88.75 210 HIS B C 1
ATOM 3783 O O . HIS B 1 210 ? -5.059 -11.453 -36.094 1 88.75 210 HIS B O 1
ATOM 3789 N N . SER B 1 211 ? -6.938 -10.297 -35.344 1 94.31 211 SER B N 1
ATOM 3790 C CA . SER B 1 211 ? -6.07 -9.344 -34.656 1 94.31 211 SER B CA 1
ATOM 3791 C C . SER B 1 211 ? -6.766 -8.75 -33.438 1 94.31 211 SER B C 1
ATOM 3793 O O . SER B 1 211 ? -7.992 -8.68 -33.375 1 94.31 211 SER B O 1
ATOM 3795 N N . ALA B 1 212 ? -5.984 -8.359 -32.5 1 94.38 212 ALA B N 1
ATOM 3796 C CA . ALA B 1 212 ? -6.457 -7.621 -31.312 1 94.38 212 ALA B CA 1
ATOM 3797 C C . ALA B 1 212 ? -5.945 -6.18 -31.344 1 94.38 212 ALA B C 1
ATOM 3799 O O . ALA B 1 212 ? -4.766 -5.938 -31.594 1 94.38 212 ALA B O 1
ATOM 3800 N N . ILE B 1 213 ? -6.812 -5.277 -31.109 1 88.62 213 ILE B N 1
ATOM 3801 C CA . ILE B 1 213 ? -6.457 -3.865 -31 1 88.62 213 ILE B CA 1
ATOM 3802 C C . ILE B 1 213 ? -6.336 -3.471 -29.531 1 88.62 213 ILE B C 1
ATOM 3804 O O . ILE B 1 213 ? -7.273 -3.66 -28.75 1 88.62 213 ILE B O 1
ATOM 3808 N N . LEU B 1 214 ? -5.195 -2.875 -29.219 1 87.56 214 LEU B N 1
ATOM 3809 C CA . LEU B 1 214 ? -4.926 -2.551 -27.828 1 87.56 214 LEU B CA 1
ATOM 3810 C C . LEU B 1 214 ? -5.223 -1.082 -27.547 1 87.56 214 LEU B C 1
ATOM 3812 O O . LEU B 1 214 ? -5.43 -0.295 -28.469 1 87.56 214 LEU B O 1
ATOM 3816 N N . SER B 1 215 ? -5.266 -0.776 -26.297 1 75.75 215 SER B N 1
ATOM 3817 C CA . SER B 1 215 ? -5.652 0.551 -25.828 1 75.75 215 SER B CA 1
ATOM 3818 C C . SER B 1 215 ? -4.664 1.613 -26.312 1 75.75 215 SER B C 1
ATOM 3820 O O . SER B 1 215 ? -5.012 2.793 -26.406 1 75.75 215 SER B O 1
ATOM 3822 N N . ASN B 1 216 ? -3.428 1.204 -26.609 1 72.81 216 ASN B N 1
ATOM 3823 C CA . ASN B 1 216 ? -2.451 2.148 -27.141 1 72.81 216 ASN B CA 1
ATOM 3824 C C . ASN B 1 216 ? -2.457 2.166 -28.672 1 72.81 216 ASN B C 1
ATOM 3826 O O . ASN B 1 216 ? -1.503 2.631 -29.297 1 72.81 216 ASN B O 1
ATOM 3830 N N . ASN B 1 217 ? -3.348 1.468 -29.25 1 80.94 217 ASN B N 1
ATOM 3831 C CA . ASN B 1 217 ? -3.639 1.457 -30.672 1 80.94 217 ASN B CA 1
ATOM 3832 C C . ASN B 1 217 ? -2.705 0.516 -31.438 1 80.94 217 ASN B C 1
ATOM 3834 O O . ASN B 1 217 ? -2.662 0.532 -32.656 1 80.94 217 ASN B O 1
ATOM 3838 N N . ILE B 1 218 ? -1.994 -0.172 -30.703 1 86.19 218 ILE B N 1
ATOM 3839 C CA . ILE B 1 218 ? -1.186 -1.214 -31.328 1 86.19 218 ILE B CA 1
ATOM 3840 C C . ILE B 1 218 ? -2.07 -2.402 -31.688 1 86.19 218 ILE B C 1
ATOM 3842 O O . ILE B 1 218 ? -2.963 -2.781 -30.922 1 86.19 218 ILE B O 1
ATOM 3846 N N . GLU B 1 219 ? -1.801 -2.885 -32.875 1 92.44 219 GLU B N 1
ATOM 3847 C CA . GLU B 1 219 ? -2.508 -4.074 -33.344 1 92.44 219 GLU B CA 1
ATOM 3848 C C . GLU B 1 219 ? -1.601 -5.301 -33.312 1 92.44 219 GLU B C 1
ATOM 3850 O O . GLU B 1 219 ? -0.5 -5.277 -33.875 1 92.44 219 GLU B O 1
ATOM 3855 N N . LEU B 1 220 ? -2.045 -6.344 -32.625 1 95.38 220 LEU B N 1
ATOM 3856 C CA . LEU B 1 220 ? -1.286 -7.586 -32.531 1 95.38 220 LEU B CA 1
ATOM 3857 C C . LEU B 1 220 ? -2.029 -8.727 -33.188 1 95.38 220 LEU B C 1
ATOM 3859 O O . LEU B 1 220 ? -3.256 -8.82 -33.094 1 95.38 220 LEU B O 1
ATOM 3863 N N . PRO B 1 221 ? -1.306 -9.664 -33.812 1 95 221 PRO B N 1
ATOM 3864 C CA . PRO B 1 221 ? -1.956 -10.805 -34.469 1 95 221 PRO B CA 1
ATOM 3865 C C . PRO B 1 221 ? -2.488 -11.836 -33.5 1 95 221 PRO B C 1
ATOM 3867 O O . PRO B 1 221 ? -1.886 -12.055 -32.438 1 95 221 PRO B O 1
ATOM 3870 N N . ILE B 1 222 ? -3.623 -12.453 -33.906 1 96 222 ILE B N 1
ATOM 3871 C CA . ILE B 1 222 ? -4.16 -13.625 -33.219 1 96 222 ILE B CA 1
ATOM 3872 C C . ILE B 1 222 ? -4.035 -14.852 -34.125 1 96 222 ILE B C 1
ATOM 3874 O O . ILE B 1 222 ? -4.434 -14.805 -35.281 1 96 222 ILE B O 1
ATOM 3878 N N . SER B 1 223 ? -3.461 -15.859 -33.594 1 93.5 223 SER B N 1
ATOM 3879 C CA . SER B 1 223 ? -3.338 -17.062 -34.406 1 93.5 223 SER B CA 1
ATOM 3880 C C . SER B 1 223 ? -4.707 -17.656 -34.719 1 93.5 223 SER B C 1
ATOM 3882 O O . SER B 1 223 ? -5.645 -17.531 -33.938 1 93.5 223 SER B O 1
ATOM 3884 N N . LYS B 1 224 ? -4.789 -18.328 -35.875 1 93.19 224 LYS B N 1
ATOM 3885 C CA . LYS B 1 224 ? -6.039 -18.938 -36.344 1 93.19 224 LYS B CA 1
ATOM 3886 C C . LYS B 1 224 ? -6.59 -19.891 -35.281 1 93.19 224 LYS B C 1
ATOM 3888 O O . LYS B 1 224 ? -7.793 -19.891 -35 1 93.19 224 LYS B O 1
ATOM 3893 N N . SER B 1 225 ? -5.746 -20.656 -34.719 1 93.5 225 SER B N 1
ATOM 3894 C CA . SER B 1 225 ? -6.156 -21.688 -33.781 1 93.5 225 SER B CA 1
ATOM 3895 C C . SER B 1 225 ? -6.648 -21.078 -32.469 1 93.5 225 SER B C 1
ATOM 3897 O O . SER B 1 225 ? -7.441 -21.688 -31.75 1 93.5 225 SER B O 1
ATOM 3899 N N . ARG B 1 226 ? -6.27 -19.859 -32.188 1 92.12 226 ARG B N 1
ATOM 3900 C CA . ARG B 1 226 ? -6.602 -19.266 -30.906 1 92.12 226 ARG B CA 1
ATOM 3901 C C . ARG B 1 226 ? -7.746 -18.266 -31.047 1 92.12 226 ARG B C 1
ATOM 3903 O O . ARG B 1 226 ? -8.336 -17.844 -30.062 1 92.12 226 ARG B O 1
ATOM 3910 N N . TYR B 1 227 ? -8.078 -17.953 -32.25 1 93.19 227 TYR B N 1
ATOM 3911 C CA . TYR B 1 227 ? -8.977 -16.828 -32.5 1 93.19 227 TYR B CA 1
ATOM 3912 C C . TYR B 1 227 ? -10.305 -17.016 -31.781 1 93.19 227 TYR B C 1
ATOM 3914 O O . TYR B 1 227 ? -10.773 -16.109 -31.094 1 93.19 227 TYR B O 1
ATOM 3922 N N . LYS B 1 228 ? -10.844 -18.125 -31.906 1 90.94 228 LYS B N 1
ATOM 3923 C CA . LYS B 1 228 ? -12.141 -18.375 -31.281 1 90.94 228 LYS B CA 1
ATOM 3924 C C . LYS B 1 228 ? -12.055 -18.25 -29.766 1 90.94 228 LYS B C 1
ATOM 3926 O O . LYS B 1 228 ? -12.891 -17.594 -29.141 1 90.94 228 LYS B O 1
ATOM 3931 N N . ASP B 1 229 ? -11.117 -18.844 -29.25 1 90.62 229 ASP B N 1
ATOM 3932 C CA . ASP B 1 229 ? -10.938 -18.844 -27.797 1 90.62 229 ASP B CA 1
ATOM 3933 C C . ASP B 1 229 ? -10.688 -17.422 -27.281 1 90.62 229 ASP B C 1
ATOM 3935 O O . ASP B 1 229 ? -11.234 -17.031 -26.25 1 90.62 229 ASP B O 1
ATOM 3939 N N . VAL B 1 230 ? -9.844 -16.688 -27.938 1 92.12 230 VAL B N 1
ATOM 3940 C CA . VAL B 1 230 ? -9.508 -15.32 -27.547 1 92.12 230 VAL B CA 1
ATOM 3941 C C . VAL B 1 230 ? -10.758 -14.438 -27.625 1 92.12 230 VAL B C 1
ATOM 3943 O O . VAL B 1 230 ? -11.031 -13.656 -26.719 1 92.12 230 VAL B O 1
ATOM 3946 N N . LYS B 1 231 ? -11.406 -14.633 -28.703 1 88.12 231 LYS B N 1
ATOM 3947 C CA . LYS B 1 231 ? -12.633 -13.867 -28.906 1 88.12 231 LYS B CA 1
ATOM 3948 C C . LYS B 1 231 ? -13.633 -14.141 -27.781 1 88.12 231 LYS B C 1
ATOM 3950 O O . LYS B 1 231 ? -14.203 -13.211 -27.203 1 88.12 231 LYS B O 1
ATOM 3955 N N . ASN B 1 232 ? -13.828 -15.359 -27.469 1 84.5 232 ASN B N 1
ATOM 3956 C CA . ASN B 1 232 ? -14.75 -15.742 -26.406 1 84.5 232 ASN B CA 1
ATOM 3957 C C . ASN B 1 232 ? -14.32 -15.18 -25.047 1 84.5 232 ASN B C 1
ATOM 3959 O O . ASN B 1 232 ? -15.141 -14.664 -24.297 1 84.5 232 ASN B O 1
ATOM 3963 N N . THR B 1 233 ? -13.109 -15.297 -24.766 1 81.62 233 THR B N 1
ATOM 3964 C CA . THR B 1 233 ? -12.57 -14.781 -23.516 1 81.62 233 THR B CA 1
ATOM 3965 C C . THR B 1 233 ? -12.781 -13.273 -23.406 1 81.62 233 THR B C 1
ATOM 3967 O O . THR B 1 233 ? -13.117 -12.766 -22.328 1 81.62 233 THR B O 1
ATOM 3970 N N . PHE B 1 234 ? -12.578 -12.586 -24.484 1 84.75 234 PHE B N 1
ATOM 3971 C CA . PHE B 1 234 ? -12.734 -11.141 -24.531 1 84.75 234 PHE B CA 1
ATOM 3972 C C . PHE B 1 234 ? -14.188 -10.742 -24.297 1 84.75 234 PHE B C 1
ATOM 3974 O O . PHE B 1 234 ? -14.477 -9.82 -23.547 1 84.75 234 PHE B O 1
ATOM 3981 N N . ILE B 1 235 ? -14.992 -11.477 -24.953 1 77.25 235 ILE B N 1
ATOM 3982 C CA . ILE B 1 235 ? -16.422 -11.227 -24.797 1 77.25 235 ILE B CA 1
ATOM 3983 C C . ILE B 1 235 ? -16.828 -11.453 -23.344 1 77.25 235 ILE B C 1
ATOM 3985 O O . ILE B 1 235 ? -17.578 -10.648 -22.781 1 77.25 235 ILE B O 1
ATOM 3989 N N . GLU B 1 236 ? -16.375 -12.547 -22.844 1 71.44 236 GLU B N 1
ATOM 3990 C CA . GLU B 1 236 ? -16.656 -12.844 -21.438 1 71.44 236 GLU B CA 1
ATOM 3991 C C . GLU B 1 236 ? -16.172 -11.734 -20.531 1 71.44 236 GLU B C 1
ATOM 3993 O O . GLU B 1 236 ? -16.844 -11.352 -19.578 1 71.44 236 GLU B O 1
ATOM 3998 N N . TYR B 1 237 ? -15.055 -11.227 -20.828 1 69.31 237 TYR B N 1
ATOM 3999 C CA . TYR B 1 237 ? -14.453 -10.156 -20.047 1 69.31 237 TYR B CA 1
ATOM 4000 C C . TYR B 1 237 ? -15.305 -8.891 -20.109 1 69.31 237 TYR B C 1
ATOM 4002 O O . TYR B 1 237 ? -15.562 -8.25 -19.094 1 69.31 237 TYR B O 1
ATOM 4010 N N . ILE B 1 238 ? -15.688 -8.547 -21.312 1 64.5 238 ILE B N 1
ATOM 4011 C CA . ILE B 1 238 ? -16.484 -7.352 -21.516 1 64.5 238 ILE B CA 1
ATOM 4012 C C . ILE B 1 238 ? -17.844 -7.516 -20.828 1 64.5 238 ILE B C 1
ATOM 4014 O O . ILE B 1 238 ? -18.391 -6.555 -20.281 1 64.5 238 ILE B O 1
ATOM 4018 N N . GLY B 1 239 ? -18.297 -8.68 -20.891 1 57.47 239 GLY B N 1
ATOM 4019 C CA . GLY B 1 239 ? -19.562 -8.945 -20.234 1 57.47 239 GLY B CA 1
ATOM 4020 C C . GLY B 1 239 ? -19.469 -8.867 -18.719 1 57.47 239 GLY B C 1
ATOM 4021 O O . GLY B 1 239 ? -20.469 -8.594 -18.047 1 57.47 239 GLY B O 1
ATOM 4022 N N . GLU B 1 240 ? -18.359 -9.234 -18.297 1 47.28 240 GLU B N 1
ATOM 4023 C CA . GLU B 1 240 ? -18.141 -9.227 -16.844 1 47.28 240 GLU B CA 1
ATOM 4024 C C . GLU B 1 240 ? -17.922 -7.809 -16.328 1 47.28 240 GLU B C 1
ATOM 4026 O O . GLU B 1 240 ? -18.109 -7.543 -15.133 1 47.28 240 GLU B O 1
ATOM 4031 N N . ILE B 1 241 ? -17.547 -7.027 -17.125 1 47.81 241 ILE B N 1
ATOM 4032 C CA . ILE B 1 241 ? -17.359 -5.637 -16.719 1 47.81 241 ILE B CA 1
ATOM 4033 C C . ILE B 1 241 ? -18.672 -4.879 -16.875 1 47.81 241 ILE B C 1
ATOM 4035 O O . ILE B 1 241 ? -19.406 -5.07 -17.844 1 47.81 241 ILE B O 1
#

Foldseek 3Di:
DAEEEEEAQDPVVVVVLVVLVVVLCVVLVHDYHYYYHNHLVRQCVCPLVNVVHQEYEAEADHPPHGRLNSLVSSVVRDPRRAYEYEYQDPVCVVSCVVSPHPYYHHPPDPCRSVVVSVSVVVSVVVVLQVVQWDWDQFPVGIDIARNVQFFKWFDDPQWIWTFGHDVDTDTTIGRDAPVVVCVVCVVPQWDDQDNTMIGRLVQFPDDDVQWTAGVVRDIGGGDPVCNVVSVVSSVVVVVSD/DAEEEEEAQDPVVVVVLVVLVVVLCVVLVHDYHYYYHNHLVRQCVCPLVNVVHQEYEAEADHPPHGRLNSLVSSVVNDPRRAYEYEYQDPVCVVSCVVSPHPYYHHPPDPCRSVVVSVSVVVSVVVVLQVVQWDWDQFPVGIDIARNVQFFKWFDDPQWIWTFGHDVDTDTTIGRDAPVVVCVVCVVPQWDDQDNTMIGRLVQFPDDDVQWTAGVVRDIDGGDPVCNVVSVVSSVVVVVSD

Solvent-accessible surface area (backbone atoms only — not comparable to full-atom values): 25905 Å² total; per-residue (Å²): 117,48,28,33,36,38,33,35,56,47,66,67,60,47,52,51,50,49,52,51,50,50,51,54,33,55,74,66,71,49,57,68,48,79,47,78,29,64,22,34,56,66,50,56,69,49,54,55,60,52,64,69,27,50,33,37,40,31,26,39,88,36,68,98,35,29,27,65,59,40,46,50,55,49,52,74,73,32,88,72,51,39,33,30,40,47,25,80,66,72,88,49,55,62,61,38,31,78,60,58,37,56,39,69,42,57,54,92,45,94,58,39,68,61,51,50,49,53,49,50,51,53,49,52,50,52,55,52,52,59,69,33,48,45,77,43,71,30,80,93,41,76,42,78,40,50,48,84,34,35,45,34,35,35,55,55,93,82,23,28,38,37,37,27,61,57,81,52,82,41,76,44,44,30,85,55,54,65,68,59,50,47,62,74,34,55,89,66,50,46,42,69,35,29,97,40,33,37,31,26,53,89,37,49,73,44,77,51,96,52,28,36,30,29,72,86,68,48,73,45,69,28,36,81,89,35,38,65,60,47,51,51,51,50,51,51,48,56,66,71,93,117,50,28,34,36,38,32,35,57,49,66,67,58,48,53,52,51,49,51,53,50,50,52,54,34,57,74,66,71,50,58,67,46,80,47,78,31,63,22,35,56,65,49,57,69,49,52,54,60,52,63,68,28,51,34,36,41,31,26,38,88,36,67,99,37,31,26,65,60,38,46,49,54,49,52,74,71,32,88,72,51,39,33,31,39,46,25,79,65,72,88,50,53,62,59,38,31,77,61,58,35,55,39,70,44,59,53,91,46,93,57,40,68,61,50,51,51,53,50,52,52,53,49,53,51,52,56,53,52,59,69,33,47,43,77,43,71,33,81,93,39,77,44,78,40,48,48,83,34,36,46,34,37,34,54,54,94,83,24,27,38,37,36,27,59,56,82,53,81,40,77,45,47,29,85,53,53,64,67,59,51,47,62,74,34,55,89,68,51,45,42,69,34,29,98,40,34,38,31,26,53,88,36,50,71,43,78,52,96,53,28,38,32,30,74,87,69,49,74,44,67,26,36,81,89,35,37,65,60,46,51,50,51,50,50,52,49,57,67,72,94

Sequence (482 aa):
MFRIAICDDEKYFISELNDILCKYLNKHEMEYEIDTFKSGKEFIELGIEMIKYTIVFLDINMDEINGIMTAKKIREFSKEVLIVFVTAYINYTLEGYKVDAIRYLLKGNKNFEEEIYECMDAIVEKINYVILKKMFKFNNGIREIHLNKMLYIESKLHKLEFHVIKDKEKIYILYETLNKIEKELKASGFVRIHQSFLVNIKHIINIVPHSAILSNNIELPISKSRYKDVKNTFIEYIGEIMFRIAICDDEKYFISELNDILCKYLNKHEMEYEIDTFKSGKEFIELGIEMIKYTIVFLDINMDEINGIMTAKKIREFSKEVLIVFVTAYINYTLEGYKVDAIRYLLKGNKNFEEEIYECMDAIVEKINYVILKKMFKFNNGIREIHLNKMLYIESKLHKLEFHVIKDKEKIYILYETLNKIEKELKASGFVRIHQSFLVNIKHIINIVPHSAILSNNIELPISKSRYKDVKNTFIEYIGEI

Nearest PDB structures (foldseek):
  2qv0-assembly1_A  TM=8.947E-01  e=4.972E-08  Klebsiella pneumoniae
  7pva-assembly1_B  TM=8.001E-01  e=1.335E-07  Porphyromonas gingivalis W83
  6m8o-assembly1_A  TM=8.149E-01  e=1.607E-07  Staphylococcus aureus
  8tff-assembly1_A  TM=7.961E-01  e=2.188E-07  Flavobacterium johnsoniae UW101
  8tfm-assembly1_A  TM=7.457E-01  e=2.633E-07  Flavobacterium johnsoniae UW101

InterPro domains:
  IPR001789 Signal transduction response regulator, receiver domain [PF00072] (4-109)
  IPR001789 Signal transduction response regulator, receiver domain [PS50110] (3-122)
  IPR001789 Signal transduction response regulator, receiver domain [SM00448] (2-116)
  IPR007492 LytTR DNA-binding domain [PF04397] (142-233)
  IPR007492 LytTR DNA-binding domain [PS50930] (165-236)
  IPR007492 LytTR DNA-binding domain [SM00850] (140-235)
  IPR011006 CheY-like superfamily [SSF52172] (1-108)
  IPR046947 Transcriptional regulatory protein LytR-like [PTHR37299] (1-232)